Protein AF-A5K1L1-F1 (afdb_monomer)

Organism: Plasmodium vivax (strain Salvador I) (NCBI:txid126793)

InterPro domains:
  IPR008780 Plasmodium vivax Vir [PF05795] (10-376)

Nearest PDB structures (foldseek):
  7fik-assembly1_E  TM=1.362E-01  e=2.679E+00  Xenopus laevis

Secondary structure (DSSP, 8-state):
----GGGTTSHHHHHHHHTTPPP------S--TT------HHHHHHHTT-TT-THHHHHHHHHHHHHHHHHHHTTT-TTHHHHHHHHHHHHHHHHHHHTTT-TTSTTHHHHHHHHHHHHHHHHHHHSTT-TTPPPP-TT---HHHHHHHHHHHHHHHHHHHHHHHHHH-HHHHHHHHHHHHHHHHHHHHHHHHHHT-SS--TTTTT-SSGGGG-GGGGGGGS-HHHHHHHHTT-HHHHHHHHHHHHHTTSPPP-EEEEE-TTSSEEEEE-EETTEEHHHHHTT------HHHHHHHHHHHHHHHHHHHHHHHHHHHHHHHHHHHHHHHHHHHHHHHSTTHHHHHHHHHHHHHHHHHTTSS-------------------------S-SS-------------------PPP--------------------SSS------

Sequence (440 aa):
MEKDPKYKDLPSQIYYDKLNEDIIE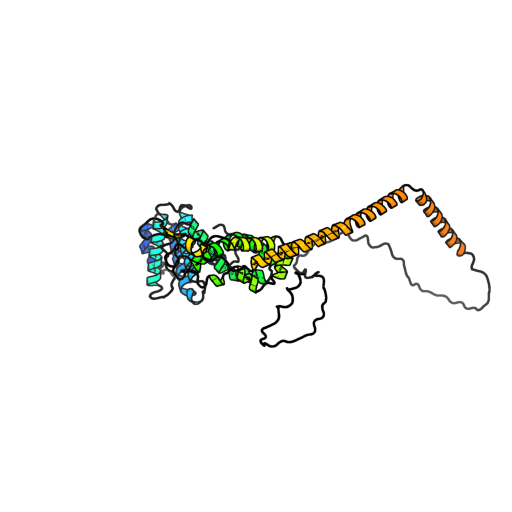EEDDEHEENEESQENVYWEAIEGSYEQTPWVRDVFFKLERNLTEINESRGEDSLSKKHCYDLNYWLYEQVYENLNNNENDENFFKIIDGLQNAWTNINNDKFPNADNICHPDKTLVDMKYLKDVKHLFDFIEDFSTIKTAAIKDTNNACQKYIDYLKLKVPLYYEWNDVCTMEEENICTKYIDDYPKYNPKNVLENLSVVSLALASIFNDCYQNIINLFTEAEKIEPRTVLKHRDITGPSESNVVKIGGRALAEAISDTSQSGNMLIGINALATSLFSVVKRFNSYVFSLVAPVGLSLLGLLLFLYVLYKFTPIGKSISRTHKRVKNKFVRNKRDDFDDDEDDDDDDSDNSSDLKSSSSMESLLNNYNNVKKGDDKWFLDRDMVYNLSFENEEAHFVNGEFVGEFSAWLKGSNVR

Solvent-accessible surface area (backbone atoms only — not comparable to full-atom values): 27762 Å² total; per-residue (Å²): 130,91,81,57,78,92,49,55,84,35,58,47,45,47,56,56,51,58,62,68,53,78,81,80,72,77,78,76,75,93,75,68,101,80,71,72,75,78,74,55,68,63,54,67,76,50,42,87,82,36,77,92,41,68,67,57,56,59,53,48,55,41,47,53,53,49,51,51,53,52,56,72,49,36,90,79,40,94,51,40,47,42,52,35,48,49,54,49,51,46,54,52,50,55,52,27,54,76,50,75,67,35,77,83,43,88,54,44,63,55,52,51,52,52,52,39,49,39,48,52,52,50,44,58,69,78,46,62,91,54,80,92,57,78,68,75,68,72,43,63,63,61,68,70,62,52,48,55,53,47,44,36,52,38,44,55,62,27,40,63,60,53,41,52,40,36,70,76,39,48,67,61,32,39,73,68,39,47,71,62,43,67,64,29,51,40,45,48,42,21,39,43,68,58,35,68,44,92,62,82,42,90,46,39,68,31,42,79,69,52,78,78,60,40,78,68,66,52,53,81,78,46,62,61,68,57,50,24,58,46,28,69,80,31,69,61,52,41,51,51,54,48,50,54,58,54,22,72,68,45,73,59,63,41,68,46,77,32,26,49,97,88,56,68,81,44,76,45,72,40,62,56,98,88,38,51,37,72,66,58,56,71,76,65,84,77,78,90,55,69,63,59,52,38,52,53,48,24,53,52,49,43,52,50,51,50,48,50,53,52,49,49,48,66,57,47,48,59,53,51,51,50,52,53,51,49,52,52,51,50,51,49,47,57,74,73,40,78,54,65,68,47,54,59,51,50,54,55,53,52,56,56,49,61,64,55,72,74,73,79,85,78,90,87,83,88,83,90,83,91,83,92,78,91,79,89,81,91,81,88,87,80,90,88,91,85,85,88,86,83,86,89,84,86,84,89,88,81,90,84,85,88,84,89,84,80,86,88,76,86,84,79,88,74,92,74,82,89,73,92,80,79,92,76,91,80,87,88,87,88,80,83,87,84,82,88,87,84,88,133

Structure (mmCIF, N/CA/C/O backbone):
data_AF-A5K1L1-F1
#
_entry.id   AF-A5K1L1-F1
#
loop_
_atom_site.group_PDB
_atom_site.id
_atom_site.type_symbol
_atom_site.label_atom_id
_atom_site.label_alt_id
_atom_site.label_comp_id
_atom_site.label_asym_id
_atom_site.label_entity_id
_atom_site.label_seq_id
_atom_site.pdbx_PDB_ins_code
_atom_site.Cartn_x
_atom_site.Cartn_y
_atom_site.Cartn_z
_atom_site.occupancy
_atom_site.B_iso_or_equiv
_atom_site.auth_seq_id
_atom_site.auth_comp_id
_atom_site.auth_asym_id
_atom_site.auth_atom_id
_atom_site.pdbx_PDB_model_num
ATOM 1 N N . MET A 1 1 ? 6.187 -2.250 10.089 1.00 52.19 1 MET A N 1
ATOM 2 C CA . MET A 1 1 ? 6.996 -2.530 8.854 1.00 52.19 1 MET A CA 1
ATOM 3 C C . MET A 1 1 ? 8.429 -1.991 9.010 1.00 52.19 1 MET A C 1
ATOM 5 O O . MET A 1 1 ? 8.564 -0.887 9.513 1.00 52.19 1 MET A O 1
ATOM 9 N N . GLU A 1 2 ? 9.499 -2.713 8.628 1.00 55.81 2 GLU A N 1
ATOM 10 C CA . GLU A 1 2 ? 10.872 -2.162 8.731 1.00 55.81 2 GLU A CA 1
ATOM 11 C C . GLU A 1 2 ? 11.031 -1.000 7.737 1.00 55.81 2 GLU A C 1
ATOM 13 O O . GLU A 1 2 ? 10.919 -1.193 6.524 1.00 55.81 2 GLU A O 1
ATOM 18 N N . LYS A 1 3 ? 11.203 0.219 8.261 1.00 70.69 3 LYS A N 1
ATOM 19 C CA . LYS A 1 3 ? 11.327 1.438 7.458 1.00 70.69 3 LYS A CA 1
ATOM 20 C C . LYS A 1 3 ? 12.701 1.456 6.801 1.00 70.69 3 LYS A C 1
ATOM 22 O O . LYS A 1 3 ? 13.711 1.615 7.483 1.00 70.69 3 LYS A O 1
ATOM 27 N N . ASP A 1 4 ? 12.744 1.316 5.479 1.00 79.88 4 ASP A N 1
ATOM 28 C CA . ASP A 1 4 ? 13.980 1.525 4.731 1.00 79.88 4 ASP A CA 1
ATOM 29 C C . ASP A 1 4 ? 14.200 3.042 4.557 1.00 79.88 4 ASP A C 1
ATOM 31 O O . ASP A 1 4 ? 13.435 3.700 3.839 1.00 79.88 4 ASP A O 1
ATOM 35 N N . PRO A 1 5 ? 15.244 3.630 5.177 1.00 85.44 5 PRO A N 1
ATOM 36 C CA . PRO A 1 5 ? 15.510 5.065 5.095 1.00 85.44 5 PRO A CA 1
ATOM 37 C C . PRO A 1 5 ? 15.751 5.554 3.660 1.00 85.44 5 PRO A C 1
ATOM 39 O O . PRO A 1 5 ? 15.681 6.760 3.412 1.00 85.44 5 PRO A O 1
ATOM 42 N N . LYS A 1 6 ? 16.011 4.647 2.707 1.00 88.94 6 LYS A N 1
ATOM 43 C CA . LYS A 1 6 ? 16.131 4.934 1.272 1.00 88.94 6 LYS A CA 1
ATOM 44 C C . LYS A 1 6 ? 14.838 5.467 0.647 1.00 88.94 6 LYS A C 1
ATOM 46 O O . LYS A 1 6 ? 14.914 6.164 -0.365 1.00 88.94 6 LYS A O 1
ATOM 51 N N . TYR A 1 7 ? 13.682 5.139 1.228 1.00 93.00 7 TYR A N 1
ATOM 52 C CA . TYR A 1 7 ? 12.357 5.457 0.683 1.00 93.00 7 TYR A CA 1
ATOM 53 C C . TYR A 1 7 ? 11.561 6.441 1.540 1.00 93.00 7 TYR A C 1
ATOM 55 O O . TYR A 1 7 ? 10.393 6.676 1.259 1.00 93.00 7 TYR A O 1
ATOM 63 N N . LYS A 1 8 ? 12.179 7.046 2.560 1.00 92.31 8 LYS A N 1
ATOM 64 C CA . LYS A 1 8 ? 11.511 7.992 3.472 1.00 92.31 8 LYS A CA 1
ATOM 65 C C . LYS A 1 8 ? 10.923 9.231 2.786 1.00 92.31 8 LYS A C 1
ATOM 67 O O . LYS A 1 8 ? 10.129 9.938 3.384 1.00 92.31 8 LYS A O 1
ATOM 72 N N . ASP A 1 9 ? 11.377 9.539 1.571 1.00 93.69 9 ASP A N 1
ATOM 73 C CA . ASP A 1 9 ? 10.888 10.662 0.771 1.00 93.69 9 ASP A CA 1
ATOM 74 C C . ASP A 1 9 ? 9.698 10.292 -0.126 1.00 93.69 9 ASP A C 1
ATOM 76 O O . ASP A 1 9 ? 9.178 11.153 -0.835 1.00 93.69 9 ASP A O 1
ATOM 80 N N . LEU A 1 10 ? 9.281 9.023 -0.129 1.00 96.81 10 LEU A N 1
ATOM 81 C CA . LEU A 1 10 ? 8.109 8.586 -0.873 1.00 96.81 10 LEU A CA 1
ATOM 82 C C . LEU A 1 10 ? 6.816 9.021 -0.162 1.00 96.81 10 LEU A C 1
ATOM 84 O O . LEU A 1 10 ? 6.742 8.894 1.065 1.00 96.81 10 LEU A O 1
ATOM 88 N N . PRO A 1 11 ? 5.798 9.503 -0.905 1.00 97.12 11 PRO A N 1
ATOM 89 C CA . PRO A 1 11 ? 4.561 10.008 -0.313 1.00 97.12 11 PRO A CA 1
ATOM 90 C C . PRO A 1 11 ? 3.890 9.021 0.644 1.00 97.12 11 PRO A C 1
ATOM 92 O O . PRO A 1 11 ? 3.498 9.427 1.734 1.00 97.12 11 PRO A O 1
ATOM 95 N N . SER A 1 12 ? 3.864 7.724 0.315 1.00 96.88 12 SER A N 1
ATOM 96 C CA . SER A 1 12 ? 3.236 6.723 1.182 1.00 96.88 12 SER A CA 1
ATOM 97 C C . SER A 1 12 ? 3.950 6.558 2.526 1.00 96.88 12 SER A C 1
ATOM 99 O O . SER A 1 12 ? 3.311 6.235 3.526 1.00 96.88 12 SER A O 1
ATOM 101 N N . GLN A 1 13 ? 5.275 6.753 2.569 1.00 95.56 13 GLN A N 1
ATOM 102 C CA . GLN A 1 13 ? 6.044 6.697 3.816 1.00 95.56 13 GLN A CA 1
ATOM 103 C C . GLN A 1 13 ? 5.808 7.953 4.646 1.00 95.56 13 GLN A C 1
ATOM 105 O O . GLN A 1 13 ? 5.544 7.845 5.837 1.00 95.56 13 GLN A O 1
ATOM 110 N N . ILE A 1 14 ? 5.840 9.126 4.006 1.00 96.06 14 ILE A N 1
ATOM 111 C CA . ILE A 1 14 ? 5.581 10.413 4.662 1.00 96.06 14 ILE A CA 1
ATOM 112 C C . ILE A 1 14 ? 4.187 10.410 5.296 1.00 96.06 14 ILE A C 1
ATOM 114 O O . ILE A 1 14 ? 4.040 10.756 6.465 1.00 96.06 14 ILE A O 1
ATOM 118 N N . TYR A 1 15 ? 3.176 9.980 4.539 1.00 95.88 15 TYR A N 1
ATOM 119 C CA . TYR A 1 15 ? 1.804 9.905 5.024 1.00 95.88 15 TYR A CA 1
ATOM 120 C C . TYR A 1 15 ? 1.675 8.954 6.221 1.00 95.88 15 TYR A C 1
ATOM 122 O O . TYR A 1 15 ? 1.127 9.316 7.259 1.00 95.88 15 TYR A O 1
ATOM 130 N N . TYR A 1 16 ? 2.226 7.743 6.106 1.00 95.88 16 TYR A N 1
ATOM 131 C CA . TYR A 1 16 ? 2.128 6.743 7.167 1.00 95.88 16 TYR A CA 1
ATOM 132 C C . TYR A 1 16 ? 2.922 7.124 8.429 1.00 95.88 16 TYR A C 1
ATOM 134 O O . TYR A 1 16 ? 2.516 6.798 9.546 1.00 95.88 16 TYR A O 1
ATOM 142 N N . ASP A 1 17 ? 4.041 7.834 8.275 1.00 95.06 17 ASP A N 1
ATOM 143 C CA . ASP A 1 17 ? 4.810 8.381 9.394 1.00 95.06 17 ASP A CA 1
ATOM 144 C C . ASP A 1 17 ? 3.993 9.418 10.170 1.00 95.06 17 ASP A C 1
ATOM 146 O O . ASP A 1 17 ? 3.969 9.357 11.400 1.00 95.06 17 ASP A O 1
ATOM 150 N N . LYS A 1 18 ? 3.247 10.277 9.464 1.00 95.19 18 LYS A N 1
ATOM 151 C CA . LYS A 1 18 ? 2.368 11.284 10.068 1.00 95.19 18 LYS A CA 1
ATOM 152 C C . LYS A 1 18 ? 1.321 10.670 11.004 1.00 95.19 18 LYS A C 1
ATOM 154 O O . LYS A 1 18 ? 1.067 11.196 12.084 1.00 95.19 18 LYS A O 1
ATOM 159 N N . LEU A 1 19 ? 0.773 9.501 10.655 1.00 96.44 19 LEU A N 1
ATOM 160 C CA . LEU A 1 19 ? -0.188 8.790 11.513 1.00 96.44 19 LEU A CA 1
ATOM 161 C C . LEU A 1 19 ? 0.380 8.449 12.902 1.00 96.44 19 LEU A C 1
ATOM 163 O O . LEU A 1 19 ? -0.382 8.316 13.858 1.00 96.44 19 LEU A O 1
ATOM 167 N N . ASN A 1 20 ? 1.704 8.313 13.012 1.00 94.69 20 ASN A N 1
ATOM 168 C CA . ASN A 1 20 ? 2.408 7.933 14.235 1.00 94.69 20 ASN A CA 1
ATOM 169 C C . ASN A 1 20 ? 2.997 9.119 15.006 1.00 94.69 20 ASN A C 1
ATOM 171 O O . ASN A 1 20 ? 3.589 8.888 16.058 1.00 94.69 20 ASN A O 1
ATOM 175 N N . GLU A 1 21 ? 2.878 10.350 14.499 1.00 93.75 21 GLU A N 1
ATOM 176 C CA . GLU A 1 21 ? 3.369 11.534 15.206 1.00 93.75 21 GLU A CA 1
ATOM 177 C C . GLU A 1 21 ? 2.747 11.609 16.603 1.00 93.75 21 GLU A C 1
ATOM 179 O O . GLU A 1 21 ? 1.592 11.212 16.802 1.00 93.75 21 GLU A O 1
ATOM 184 N N . ASP A 1 22 ? 3.513 12.092 17.577 1.00 88.88 22 ASP A N 1
ATOM 185 C CA . ASP A 1 22 ? 2.994 12.308 18.921 1.00 88.88 22 ASP A CA 1
ATOM 186 C C . ASP A 1 22 ? 1.958 13.433 18.903 1.00 88.88 22 ASP A C 1
ATOM 188 O O . ASP A 1 22 ? 1.958 14.313 18.037 1.00 88.88 22 ASP A O 1
ATOM 192 N N . ILE A 1 23 ? 1.024 13.373 19.841 1.00 82.62 23 ILE A N 1
ATOM 193 C CA . ILE A 1 23 ? 0.042 14.435 20.014 1.00 82.62 23 ILE A CA 1
ATOM 194 C C . ILE A 1 23 ? 0.772 15.565 20.720 1.00 82.62 23 ILE A C 1
ATOM 196 O O . ILE A 1 23 ? 1.301 15.371 21.812 1.00 82.62 23 ILE A O 1
ATOM 200 N N . ILE A 1 24 ? 0.853 16.721 20.066 1.00 75.50 24 ILE A N 1
ATOM 201 C CA . ILE A 1 24 ? 1.361 17.925 20.708 1.00 75.50 24 ILE A CA 1
ATOM 202 C C . ILE A 1 24 ? 0.275 18.340 21.694 1.00 75.50 24 ILE A C 1
ATOM 204 O O . ILE A 1 24 ? -0.759 18.867 21.293 1.00 75.50 24 ILE A O 1
ATOM 208 N N . GLU A 1 25 ? 0.481 18.030 22.970 1.00 59.16 25 GLU A N 1
ATOM 209 C CA . GLU A 1 25 ? -0.197 18.751 24.038 1.00 59.16 25 GLU A CA 1
ATOM 210 C C . GLU A 1 25 ? 0.323 20.185 23.919 1.00 59.16 25 GLU A C 1
ATOM 212 O O . GLU A 1 25 ? 1.528 20.419 24.051 1.00 59.16 25 GLU A O 1
ATOM 217 N N . GLU A 1 26 ? -0.538 21.125 23.525 1.00 51.62 26 GLU A N 1
ATOM 218 C CA . GLU A 1 26 ? -0.198 22.535 23.666 1.00 51.62 26 GLU A CA 1
ATOM 219 C C . GLU A 1 26 ? 0.102 22.723 25.157 1.00 51.62 26 GLU A C 1
ATOM 221 O O . GLU A 1 26 ? -0.763 22.505 26.001 1.00 51.62 26 GLU A O 1
ATOM 226 N N . GLU A 1 27 ? 1.370 22.975 25.499 1.00 43.88 27 GLU A N 1
ATOM 227 C CA . GLU A 1 27 ? 1.726 23.395 26.848 1.00 43.88 27 GLU A CA 1
ATOM 228 C C . GLU A 1 27 ? 0.996 24.719 27.054 1.00 43.88 27 GLU A C 1
ATOM 230 O O . GLU A 1 27 ? 1.428 25.752 26.542 1.00 43.88 27 GLU A O 1
ATOM 235 N N . ASP A 1 28 ? -0.150 24.662 27.732 1.00 43.09 28 ASP A N 1
ATOM 236 C CA . ASP A 1 28 ? -0.868 25.840 28.184 1.00 43.09 28 ASP A CA 1
ATOM 237 C C . ASP A 1 28 ? 0.133 26.727 28.928 1.00 43.09 28 ASP A C 1
ATOM 239 O O . ASP A 1 28 ? 0.642 26.376 29.998 1.00 43.09 28 ASP A O 1
ATOM 243 N N . ASP A 1 29 ? 0.457 27.868 28.322 1.00 43.03 29 ASP A N 1
ATOM 244 C CA . ASP A 1 29 ? 1.269 28.927 28.904 1.00 43.03 29 ASP A CA 1
ATOM 245 C C . ASP A 1 29 ? 0.628 29.367 30.234 1.00 43.03 29 ASP A C 1
ATOM 247 O O . ASP A 1 29 ? -0.230 30.238 30.213 1.00 43.03 29 ASP A O 1
ATOM 251 N N . GLU A 1 30 ? 1.017 28.748 31.360 1.00 46.28 30 GLU A N 1
ATOM 252 C CA . GLU A 1 30 ? 0.948 29.112 32.801 1.00 46.28 30 GLU A CA 1
ATOM 253 C C . GLU A 1 30 ? -0.104 30.135 33.321 1.00 46.28 30 GLU A C 1
ATOM 255 O O . GLU A 1 30 ? 0.029 30.663 34.429 1.00 46.28 30 GLU A O 1
ATOM 260 N N . HIS A 1 31 ? -1.188 30.420 32.609 1.00 47.06 31 HIS A N 1
ATOM 261 C CA . HIS A 1 31 ? -2.139 31.479 32.925 1.00 47.06 31 HIS A CA 1
ATOM 262 C C . HIS A 1 31 ? -3.549 31.153 32.428 1.00 47.06 31 HIS A C 1
ATOM 264 O O . HIS A 1 31 ? -4.146 31.944 31.714 1.00 47.06 31 HIS A O 1
ATOM 270 N N . GLU A 1 32 ? -4.125 30.054 32.912 1.00 40.31 32 GLU A N 1
ATOM 271 C CA . GLU A 1 32 ? -5.517 30.050 33.380 1.00 40.31 32 GLU A CA 1
ATOM 272 C C . GLU A 1 32 ? -5.776 28.811 34.253 1.00 40.31 32 GLU A C 1
ATOM 274 O O . GLU A 1 32 ? -6.087 27.717 33.797 1.00 40.31 32 GLU A O 1
ATOM 279 N N . GLU A 1 33 ? -5.652 28.989 35.573 1.00 45.62 33 GLU A N 1
ATOM 280 C CA . GLU A 1 33 ? -6.308 28.105 36.537 1.00 45.62 33 GLU A CA 1
ATOM 281 C C . GLU A 1 33 ? -7.824 28.214 36.293 1.00 45.62 33 GLU A C 1
ATOM 283 O O . GLU A 1 33 ? -8.435 29.160 36.790 1.00 45.62 33 GLU A O 1
ATOM 288 N N . ASN A 1 34 ? -8.385 27.322 35.460 1.00 40.28 34 ASN A N 1
ATOM 289 C CA . ASN A 1 34 ? -9.784 26.846 35.384 1.00 40.28 34 ASN A CA 1
ATOM 290 C C . ASN A 1 34 ? -10.201 26.357 33.971 1.00 40.28 34 ASN A C 1
ATOM 292 O O . ASN A 1 34 ? -11.376 26.475 33.625 1.00 40.28 34 ASN A O 1
ATOM 296 N N . GLU A 1 35 ? -9.318 25.765 33.164 1.00 43.03 35 GLU A N 1
ATOM 297 C CA . GLU A 1 35 ? -9.775 24.829 32.124 1.00 43.03 35 GLU A CA 1
ATOM 298 C C . GLU A 1 35 ? -9.659 23.401 32.661 1.00 43.03 35 GLU A C 1
ATOM 300 O O . GLU A 1 35 ? -8.597 22.792 32.745 1.00 43.03 35 GLU A O 1
ATOM 305 N N . GLU A 1 36 ? -10.795 22.898 33.142 1.00 42.88 36 GLU A N 1
ATOM 306 C CA . GLU A 1 36 ? -11.045 21.475 33.334 1.00 42.88 36 GLU A CA 1
ATOM 307 C C . GLU A 1 36 ? -10.633 20.778 32.033 1.00 42.88 36 GLU A C 1
ATOM 309 O O . GLU A 1 36 ? -11.261 21.034 31.007 1.00 42.88 36 GLU A O 1
ATOM 314 N N . SER A 1 37 ? -9.541 19.994 32.053 1.00 50.47 37 SER A N 1
ATOM 315 C CA . SER A 1 37 ? -9.033 19.270 30.882 1.00 50.47 37 SER A CA 1
ATOM 316 C C . SER A 1 37 ? -10.224 18.648 30.175 1.00 50.47 37 SER A C 1
ATOM 318 O O . SER A 1 37 ? -10.868 17.786 30.774 1.00 50.47 37 SER A O 1
ATOM 320 N N . GLN A 1 38 ? -10.580 19.154 28.993 1.00 57.44 38 GLN A N 1
ATOM 321 C CA . GLN A 1 38 ? -11.860 18.830 28.382 1.00 57.44 38 GLN A CA 1
ATOM 322 C C . GLN A 1 38 ? -11.926 17.316 28.184 1.00 57.44 38 GLN A C 1
ATOM 324 O O . GLN A 1 38 ? -11.227 16.749 27.342 1.00 57.44 38 GLN A O 1
ATOM 329 N N . GLU A 1 39 ? -12.695 16.662 29.050 1.00 69.44 39 GLU A N 1
ATOM 330 C CA . GLU A 1 39 ? -12.702 15.215 29.165 1.00 69.44 39 GLU A CA 1
ATOM 331 C C . GLU A 1 39 ? -13.241 14.648 27.845 1.00 69.44 39 GLU A C 1
ATOM 333 O O . GLU A 1 39 ? -14.215 15.146 27.260 1.00 69.44 39 GLU A O 1
ATOM 338 N N . ASN A 1 40 ? -12.496 13.709 27.260 1.00 87.75 40 ASN A N 1
ATOM 339 C CA . ASN A 1 40 ? -12.819 13.210 25.935 1.00 87.75 40 ASN A CA 1
ATOM 340 C C . ASN A 1 40 ? -13.966 12.209 26.057 1.00 87.75 40 ASN A C 1
ATOM 342 O O . ASN A 1 40 ? -13.748 11.028 26.325 1.00 87.75 40 ASN A O 1
ATOM 346 N N . VAL A 1 41 ? -15.181 12.691 25.800 1.00 91.62 41 VAL A N 1
ATOM 347 C CA . VAL A 1 41 ? -16.433 11.929 25.937 1.00 91.62 41 VAL A CA 1
ATOM 348 C C . VAL A 1 41 ? -16.399 10.583 25.193 1.00 91.62 41 VAL A C 1
ATOM 350 O O . VAL A 1 41 ? -17.024 9.608 25.616 1.00 91.62 41 VAL A O 1
ATOM 353 N N . TYR A 1 42 ? -15.662 10.487 24.082 1.00 93.31 42 TYR A N 1
ATOM 354 C CA . TYR A 1 42 ? -15.526 9.239 23.327 1.00 93.31 42 TYR A CA 1
ATOM 355 C C . TYR A 1 42 ? -14.603 8.231 24.019 1.00 93.31 42 TYR A C 1
ATOM 357 O O . TYR A 1 42 ? -14.890 7.032 23.982 1.00 93.31 42 TYR A O 1
ATOM 365 N N . TRP A 1 43 ? -13.518 8.702 24.641 1.00 93.81 43 TRP A N 1
ATOM 366 C CA . TRP A 1 43 ? -12.626 7.876 25.454 1.00 93.81 43 TRP A CA 1
ATOM 367 C C . TRP A 1 43 ? -13.330 7.388 26.721 1.00 93.81 43 TRP A C 1
ATOM 369 O O . TRP A 1 43 ? -13.328 6.185 26.979 1.00 93.81 43 TRP A O 1
ATOM 379 N N . GLU A 1 44 ? -14.002 8.277 27.456 1.00 92.00 44 GLU A N 1
ATOM 380 C CA . GLU A 1 44 ? -14.774 7.935 28.664 1.00 92.00 44 GLU A CA 1
ATOM 381 C C . GLU A 1 44 ? -15.774 6.799 28.409 1.00 92.00 44 GLU A C 1
ATOM 383 O O . GLU A 1 44 ? -15.955 5.894 29.224 1.00 92.00 44 GLU A O 1
ATOM 388 N N . ALA A 1 45 ? -16.403 6.796 27.230 1.00 91.88 45 ALA A N 1
ATOM 389 C CA . ALA A 1 45 ? -17.371 5.771 26.860 1.00 91.88 45 ALA A CA 1
ATOM 390 C C . ALA A 1 45 ? -16.764 4.356 26.751 1.00 91.88 45 ALA A C 1
ATOM 392 O O . ALA A 1 45 ? -17.508 3.371 26.796 1.00 91.88 45 ALA A O 1
ATOM 393 N N . ILE A 1 46 ? -15.441 4.234 26.588 1.00 92.88 46 ILE A N 1
ATOM 394 C CA . ILE A 1 46 ? -14.744 2.952 26.408 1.00 92.88 46 ILE A CA 1
ATOM 395 C C . ILE A 1 46 ? -13.664 2.664 27.461 1.00 92.88 46 ILE A C 1
ATOM 397 O O . ILE A 1 46 ? -13.250 1.508 27.582 1.00 92.88 46 ILE A O 1
ATOM 401 N N . GLU A 1 47 ? -13.221 3.656 28.236 1.00 91.69 47 GLU A N 1
ATOM 402 C CA . GLU A 1 47 ? -12.030 3.563 29.091 1.00 91.69 47 GLU A CA 1
ATOM 403 C C . GLU A 1 47 ? -12.098 2.439 30.131 1.00 91.69 47 GLU A C 1
ATOM 405 O O . GLU A 1 47 ? -11.105 1.746 30.358 1.00 91.69 47 GLU A O 1
ATOM 410 N N . GLY A 1 48 ? -13.288 2.171 30.684 1.00 90.44 48 GLY A N 1
ATOM 411 C CA . GLY A 1 48 ? -13.492 1.118 31.683 1.00 90.44 48 GLY A CA 1
ATOM 412 C C . GLY A 1 48 ? -13.178 -0.290 31.160 1.00 90.44 48 GLY A C 1
ATOM 413 O O . GLY A 1 48 ? -12.910 -1.202 31.938 1.00 90.44 48 GLY A O 1
ATOM 414 N N . SER A 1 49 ? -13.165 -0.485 29.835 1.00 90.44 49 SER A N 1
ATOM 415 C CA . SER A 1 49 ? -12.759 -1.756 29.214 1.00 90.44 49 SER A CA 1
ATOM 416 C C . SER A 1 49 ? -11.238 -1.912 29.102 1.00 90.44 49 SER A C 1
ATOM 418 O O . SER A 1 49 ? -10.759 -3.017 28.848 1.00 90.44 49 SER A O 1
ATOM 420 N N . TYR A 1 50 ? -10.482 -0.827 29.290 1.00 91.38 50 TYR A N 1
ATOM 421 C CA . TYR A 1 50 ? -9.061 -0.727 28.952 1.00 91.38 50 TYR A CA 1
ATOM 422 C C . TYR A 1 50 ? -8.180 -0.210 30.094 1.00 91.38 50 TYR A C 1
ATOM 424 O O . TYR A 1 50 ? -7.007 0.089 29.870 1.00 91.38 50 TYR A O 1
ATOM 432 N N . GLU A 1 51 ? -8.687 -0.181 31.331 1.00 83.94 51 GLU A N 1
ATOM 433 C CA . GLU A 1 51 ? -7.932 0.226 32.531 1.00 83.94 51 GLU A CA 1
ATOM 434 C C . GLU A 1 51 ? -6.595 -0.526 32.685 1.00 83.94 51 GLU A C 1
ATOM 436 O O . GLU A 1 51 ? -5.608 0.015 33.183 1.00 83.94 51 GLU A O 1
ATOM 441 N N . GLN A 1 52 ? -6.546 -1.786 32.239 1.00 84.50 52 GLN A N 1
ATOM 442 C CA . GLN A 1 52 ? -5.359 -2.646 32.320 1.00 84.50 52 GLN A CA 1
ATOM 443 C C . GLN A 1 52 ? -4.467 -2.587 31.070 1.00 84.50 52 GLN A C 1
ATOM 445 O O . GLN A 1 52 ? -3.428 -3.246 31.024 1.00 84.50 52 GLN A O 1
ATOM 450 N N . THR A 1 53 ? -4.838 -1.797 30.061 1.00 89.00 53 THR A N 1
ATOM 451 C CA . THR A 1 53 ? -4.118 -1.661 28.787 1.00 89.00 53 THR A CA 1
ATOM 452 C C . THR A 1 53 ? -3.871 -0.183 28.460 1.00 89.00 53 THR A C 1
ATOM 454 O O . THR A 1 53 ? -4.475 0.344 27.525 1.00 89.00 53 THR A O 1
ATOM 457 N N . PRO A 1 54 ? -2.971 0.511 29.190 1.00 88.31 54 PRO A N 1
ATOM 458 C CA . PRO A 1 54 ? -2.807 1.967 29.080 1.00 88.31 54 PRO A CA 1
ATOM 459 C C . PRO A 1 54 ? -2.425 2.461 27.680 1.00 88.31 54 PRO A C 1
ATOM 461 O O . PRO A 1 54 ? -2.787 3.567 27.297 1.00 88.31 54 PRO A O 1
ATOM 464 N N . TRP A 1 55 ? -1.729 1.637 26.892 1.00 94.56 55 TRP A N 1
ATOM 465 C CA . TRP A 1 55 ? -1.352 1.963 25.514 1.00 94.56 55 TRP A CA 1
ATOM 466 C C . TRP A 1 55 ? -2.567 2.148 24.589 1.00 94.56 55 TRP A C 1
ATOM 468 O O . TRP A 1 55 ? -2.474 2.876 23.606 1.00 94.56 55 TRP A O 1
ATOM 478 N N . VAL A 1 56 ? -3.726 1.553 24.912 1.00 96.56 56 VAL A N 1
ATOM 479 C CA . VAL A 1 56 ? -4.968 1.730 24.136 1.00 96.56 56 VAL A CA 1
ATOM 480 C C . VAL A 1 56 ? -5.415 3.191 24.157 1.00 96.56 56 VAL A C 1
ATOM 482 O O . VAL A 1 56 ? -5.943 3.675 23.160 1.00 96.56 56 VAL A O 1
ATOM 485 N N . ARG A 1 57 ? -5.138 3.910 25.253 1.00 94.38 57 ARG A N 1
ATOM 486 C CA . ARG A 1 57 ? -5.401 5.348 25.365 1.00 94.38 57 ARG A CA 1
ATOM 487 C C . ARG A 1 57 ? -4.601 6.141 24.329 1.00 94.38 57 ARG A C 1
ATOM 489 O O . ARG A 1 57 ? -5.178 6.951 23.617 1.00 94.38 57 ARG A O 1
ATOM 496 N N . ASP A 1 58 ? -3.296 5.889 24.215 1.00 93.88 58 ASP A N 1
ATOM 497 C CA . ASP A 1 58 ? -2.434 6.566 23.228 1.00 93.88 58 ASP A CA 1
ATOM 498 C C . ASP A 1 58 ? -2.913 6.307 21.791 1.00 93.88 58 ASP A C 1
ATOM 500 O O . ASP A 1 58 ? -3.091 7.238 21.004 1.00 93.88 58 ASP A O 1
ATOM 504 N N . VAL A 1 59 ? -3.224 5.044 21.476 1.00 97.19 59 VAL A N 1
ATOM 505 C CA . VAL A 1 59 ? -3.764 4.659 20.163 1.00 97.19 59 VAL A CA 1
ATOM 506 C C . VAL A 1 59 ? -5.098 5.354 19.885 1.00 97.19 59 VAL A C 1
ATOM 508 O O . VAL A 1 59 ? -5.310 5.827 18.770 1.00 97.19 59 VAL A O 1
ATOM 511 N N . PHE A 1 60 ? -5.984 5.448 20.880 1.00 96.94 60 PHE A N 1
ATOM 512 C CA . PHE A 1 60 ? -7.272 6.125 20.747 1.00 96.94 60 PHE A CA 1
ATOM 513 C C . PHE A 1 60 ? -7.110 7.607 20.378 1.00 96.94 60 PHE A C 1
ATOM 515 O O . PHE A 1 60 ? -7.707 8.061 19.403 1.00 96.94 60 PHE A O 1
ATOM 522 N N . PHE A 1 61 ? -6.281 8.356 21.106 1.00 95.44 61 PHE A N 1
ATOM 523 C CA . PHE A 1 61 ? -6.136 9.788 20.840 1.00 95.44 61 PHE A CA 1
ATOM 524 C C . PHE A 1 61 ? -5.434 10.058 19.499 1.00 95.44 61 PHE A C 1
ATOM 526 O O . PHE A 1 61 ? -5.821 10.973 18.769 1.00 95.44 61 PHE A O 1
ATOM 533 N N . LYS A 1 62 ? -4.462 9.220 19.107 1.00 97.00 62 LYS A N 1
ATOM 534 C CA . LYS A 1 62 ? -3.853 9.291 17.767 1.00 97.00 62 LYS A CA 1
ATOM 535 C C . LYS A 1 62 ? -4.877 8.978 16.674 1.00 97.00 62 LYS A C 1
ATOM 537 O O . LYS A 1 62 ? -4.917 9.675 15.661 1.00 97.00 62 LYS A O 1
ATOM 542 N N . LEU A 1 63 ? -5.736 7.976 16.888 1.00 97.69 63 LEU A N 1
ATOM 543 C CA . LEU A 1 63 ? -6.832 7.635 15.978 1.00 97.69 63 LEU A CA 1
ATOM 544 C C . LEU A 1 63 ? -7.787 8.817 15.792 1.00 97.69 63 LEU A C 1
ATOM 546 O O . LEU A 1 63 ? -8.110 9.152 14.656 1.00 97.69 63 LEU A O 1
ATOM 550 N N . GLU A 1 64 ? -8.218 9.459 16.877 1.00 95.69 64 GLU A N 1
ATOM 551 C CA . GLU A 1 64 ? -9.124 10.607 16.815 1.00 95.69 64 GLU A CA 1
ATOM 552 C C . GLU A 1 64 ? -8.518 11.793 16.053 1.00 95.69 64 GLU A C 1
ATOM 554 O O . GLU A 1 64 ? -9.187 12.371 15.186 1.00 95.69 64 GLU A O 1
ATOM 559 N N . ARG A 1 65 ? -7.254 12.140 16.337 1.00 95.25 65 ARG A N 1
ATOM 560 C CA . ARG A 1 65 ? -6.531 13.189 15.604 1.00 95.25 65 ARG A CA 1
ATOM 561 C C . ARG A 1 65 ? -6.479 12.860 14.113 1.00 95.25 65 ARG A C 1
ATOM 563 O O . ARG A 1 65 ? -6.942 13.649 13.293 1.00 95.25 65 ARG A O 1
ATOM 570 N N . ASN A 1 66 ? -5.962 11.680 13.767 1.00 96.62 66 ASN A N 1
ATOM 571 C CA . ASN A 1 66 ? -5.786 11.258 12.376 1.00 96.62 66 ASN A CA 1
ATOM 572 C C . ASN A 1 66 ? -7.123 11.219 11.621 1.00 96.62 66 ASN A C 1
ATOM 574 O O . ASN A 1 66 ? -7.203 11.633 10.467 1.00 96.62 66 ASN A O 1
ATOM 578 N N . LEU A 1 67 ? -8.187 10.751 12.277 1.00 95.31 67 LEU A N 1
ATOM 579 C CA . LEU A 1 67 ? -9.532 10.732 11.716 1.00 95.31 67 LEU A CA 1
ATOM 580 C C . LEU A 1 67 ? -10.041 12.139 11.393 1.00 95.31 67 LEU A C 1
ATOM 582 O O . LEU A 1 67 ? -10.601 12.358 10.318 1.00 95.31 67 LEU A O 1
ATOM 586 N N . THR A 1 68 ? -9.853 13.071 12.328 1.00 92.94 68 THR A N 1
ATOM 587 C CA . THR A 1 68 ? -10.274 14.466 12.164 1.00 92.94 68 THR A CA 1
ATOM 588 C C . THR A 1 68 ? -9.561 15.083 10.961 1.00 92.94 68 THR A C 1
ATOM 590 O O . THR A 1 68 ? -10.221 15.554 10.037 1.00 92.94 68 THR A O 1
ATOM 593 N N . GLU A 1 69 ? -8.234 14.950 10.892 1.00 92.88 69 GLU A N 1
ATOM 594 C CA . GLU A 1 69 ? -7.432 15.482 9.786 1.00 92.88 69 GLU A CA 1
ATOM 595 C C . GLU A 1 69 ? -7.823 14.906 8.417 1.00 92.88 69 GLU A C 1
ATOM 597 O O . GLU A 1 69 ? -7.961 15.652 7.443 1.00 92.88 69 GLU A O 1
ATOM 602 N N . ILE A 1 70 ? -8.017 13.584 8.318 1.00 93.25 70 ILE A N 1
ATOM 603 C CA . ILE A 1 70 ? -8.412 12.929 7.059 1.00 93.25 70 ILE A CA 1
ATOM 604 C C . ILE A 1 70 ? -9.778 13.433 6.599 1.00 93.25 70 ILE A C 1
ATOM 606 O O . ILE A 1 70 ? -9.957 13.769 5.428 1.00 93.25 70 ILE A O 1
ATOM 610 N N . ASN A 1 71 ? -10.756 13.490 7.504 1.00 93.12 71 ASN A N 1
ATOM 611 C CA . ASN A 1 71 ? -12.113 13.887 7.143 1.00 93.12 71 ASN A CA 1
ATOM 612 C C . ASN A 1 71 ? -12.207 15.374 6.766 1.00 93.12 71 ASN A C 1
ATOM 614 O O . ASN A 1 71 ? -13.000 15.722 5.890 1.00 93.12 71 ASN A O 1
ATOM 618 N N . GLU A 1 72 ? -11.396 16.239 7.375 1.00 90.62 72 GLU A N 1
ATOM 619 C CA . GLU A 1 72 ? -11.350 17.669 7.050 1.00 90.62 72 GLU A CA 1
ATOM 620 C C . GLU A 1 72 ? -10.642 17.952 5.715 1.00 90.62 72 GLU A C 1
ATOM 622 O O . GLU A 1 72 ? -11.112 18.779 4.933 1.00 90.62 72 GLU A O 1
ATOM 627 N N . SER A 1 73 ? -9.557 17.234 5.407 1.00 86.75 73 SER A N 1
ATOM 628 C CA . SER A 1 73 ? -8.737 17.464 4.201 1.00 86.75 73 SER A CA 1
ATOM 629 C C . SER A 1 73 ? -9.174 16.678 2.952 1.00 86.75 73 SER A C 1
ATOM 631 O O . SER A 1 73 ? -8.690 16.928 1.847 1.00 86.75 73 SER A O 1
ATOM 633 N N . ARG A 1 74 ? -10.147 15.768 3.079 1.00 80.50 74 ARG A N 1
ATOM 634 C CA . ARG A 1 74 ? -10.574 14.827 2.022 1.00 80.50 74 ARG A CA 1
ATOM 635 C C . ARG A 1 74 ? -10.925 15.433 0.659 1.00 80.50 74 ARG A C 1
ATOM 637 O O . ARG A 1 74 ? -10.785 14.762 -0.356 1.00 80.50 74 ARG A O 1
ATOM 644 N N . GLY A 1 75 ? -11.452 16.659 0.621 1.00 80.56 75 GLY A N 1
ATOM 645 C CA . GLY A 1 75 ? -11.922 17.283 -0.624 1.00 80.56 75 GLY A CA 1
ATOM 646 C C . GLY A 1 75 ? -10.781 17.659 -1.570 1.00 80.56 75 GLY A C 1
ATOM 647 O O . GLY A 1 75 ? -10.991 17.789 -2.775 1.00 80.56 75 GLY A O 1
ATOM 648 N N . GLU A 1 76 ? -9.581 17.821 -1.019 1.00 84.12 76 GLU A N 1
ATOM 649 C CA . GLU A 1 76 ? -8.366 18.196 -1.740 1.00 84.12 76 GLU A CA 1
ATOM 650 C C . GLU A 1 76 ? -7.514 16.970 -2.091 1.00 84.12 76 GLU A C 1
ATOM 652 O O . GLU A 1 76 ? -6.700 17.013 -3.016 1.00 84.12 76 GLU A O 1
ATOM 657 N N . ASP A 1 77 ? -7.732 15.861 -1.384 1.00 84.06 77 ASP A N 1
ATOM 658 C CA . ASP A 1 77 ? -6.936 14.655 -1.506 1.00 84.06 77 ASP A CA 1
ATOM 659 C C . ASP A 1 77 ? -7.580 13.600 -2.420 1.00 84.06 77 ASP A C 1
ATOM 661 O O . ASP A 1 77 ? -8.522 12.878 -2.074 1.00 84.06 77 ASP A O 1
ATOM 665 N N . SER A 1 78 ? -6.990 13.463 -3.609 1.00 88.38 78 SER A N 1
ATOM 666 C CA . SER A 1 78 ? -7.367 12.448 -4.597 1.00 88.38 78 SER A CA 1
ATOM 667 C C . SER A 1 78 ? -7.138 10.999 -4.144 1.00 88.38 78 SER A C 1
ATOM 669 O O . SER A 1 78 ? -7.644 10.088 -4.794 1.00 88.38 78 SER A O 1
ATOM 671 N N . LEU A 1 79 ? -6.372 10.777 -3.071 1.00 93.81 79 LEU A N 1
ATOM 672 C CA . LEU A 1 79 ? -6.091 9.466 -2.486 1.00 93.81 79 LEU A CA 1
ATOM 673 C C . LEU A 1 79 ? -6.780 9.268 -1.126 1.00 93.81 79 LEU A C 1
ATOM 675 O O . LEU A 1 79 ? -6.474 8.302 -0.430 1.00 93.81 79 LEU A O 1
ATOM 679 N N . SER A 1 80 ? -7.781 10.086 -0.792 1.00 93.19 80 SER A N 1
ATOM 680 C CA . SER A 1 80 ? -8.457 10.065 0.517 1.00 93.19 80 SER A CA 1
ATOM 681 C C . SER A 1 80 ? -9.036 8.700 0.891 1.00 93.19 80 SER A C 1
ATOM 683 O O . SER A 1 80 ? -8.959 8.273 2.044 1.00 93.19 80 SER A O 1
ATOM 685 N N . LYS A 1 81 ? -9.553 7.947 -0.086 1.00 94.75 81 LYS A N 1
ATOM 686 C CA . LYS A 1 81 ? -9.982 6.557 0.127 1.00 94.75 81 LYS A CA 1
ATOM 687 C C . LYS A 1 81 ? -8.804 5.641 0.487 1.00 94.75 81 LYS A C 1
ATOM 689 O O . LYS A 1 81 ? -8.897 4.878 1.444 1.00 94.75 81 LYS A O 1
ATOM 694 N N . LYS A 1 82 ? -7.672 5.740 -0.212 1.00 96.12 82 LYS A N 1
ATOM 695 C CA . LYS A 1 82 ? -6.449 4.982 0.106 1.00 96.12 82 LYS A CA 1
ATOM 696 C C . LYS A 1 82 ? -5.930 5.334 1.497 1.00 96.12 82 LYS A C 1
ATOM 698 O O . LYS A 1 82 ? -5.606 4.443 2.273 1.00 96.12 82 LYS A O 1
ATOM 703 N N . HIS A 1 83 ? -5.892 6.617 1.832 1.00 96.69 83 HIS A N 1
ATOM 704 C CA . HIS A 1 83 ? -5.509 7.113 3.155 1.00 96.69 83 HIS A CA 1
ATOM 705 C C . HIS A 1 83 ? -6.448 6.613 4.256 1.00 96.69 83 HIS A C 1
ATOM 707 O O . HIS A 1 83 ? -6.006 6.251 5.345 1.00 96.69 83 HIS A O 1
ATOM 713 N N . CYS A 1 84 ? -7.734 6.447 3.945 1.00 96.69 84 CYS A N 1
ATOM 714 C CA . CYS A 1 84 ? -8.667 5.779 4.841 1.00 96.69 84 CYS A CA 1
ATOM 715 C C . CYS A 1 84 ? -8.329 4.294 5.079 1.00 96.69 84 CYS A C 1
ATOM 717 O O . CYS A 1 84 ? -8.485 3.788 6.196 1.00 96.69 84 CYS A O 1
ATOM 719 N N . TYR A 1 85 ? -7.841 3.584 4.055 1.00 97.44 85 TYR A N 1
ATOM 720 C CA . TYR A 1 85 ? -7.288 2.242 4.246 1.00 97.44 85 TYR A CA 1
ATOM 721 C C . TYR A 1 85 ? -6.037 2.272 5.126 1.00 97.44 85 TYR A C 1
ATOM 723 O O . TYR A 1 85 ? -5.925 1.440 6.020 1.00 97.44 85 TYR A O 1
ATOM 731 N N . ASP A 1 86 ? -5.118 3.222 4.922 1.00 97.94 86 ASP A N 1
ATOM 732 C CA . ASP A 1 86 ? -3.921 3.335 5.763 1.00 97.94 86 ASP A CA 1
ATOM 733 C C . ASP A 1 86 ? -4.263 3.557 7.233 1.00 97.94 86 ASP A C 1
ATOM 735 O O . ASP A 1 86 ? -3.637 2.925 8.076 1.00 97.94 86 ASP A O 1
ATOM 739 N N . LEU A 1 87 ? -5.263 4.389 7.549 1.00 98.25 87 LEU A N 1
ATOM 740 C CA . LEU A 1 87 ? -5.707 4.588 8.931 1.00 98.25 87 LEU A CA 1
ATOM 741 C C . LEU A 1 87 ? -6.282 3.297 9.534 1.00 98.25 87 LEU A C 1
ATOM 743 O O . LEU A 1 87 ? -5.978 2.946 10.674 1.00 98.25 87 LEU A O 1
ATOM 747 N N . ASN A 1 88 ? -7.082 2.559 8.758 1.00 98.00 88 ASN A N 1
ATOM 748 C CA . ASN A 1 88 ? -7.600 1.261 9.182 1.00 98.00 88 ASN A CA 1
ATOM 749 C C . ASN A 1 88 ? -6.477 0.233 9.393 1.00 98.00 88 ASN A C 1
ATOM 751 O O . ASN A 1 88 ? -6.440 -0.425 10.429 1.00 98.00 88 ASN A O 1
ATOM 755 N N . TYR A 1 89 ? -5.542 0.115 8.448 1.00 97.94 89 TYR A N 1
ATOM 756 C CA . TYR A 1 89 ? -4.368 -0.748 8.576 1.00 97.94 89 TYR A CA 1
ATOM 757 C C . TYR A 1 89 ? -3.522 -0.352 9.791 1.00 97.94 89 TYR A C 1
ATOM 759 O O . TYR A 1 89 ? -3.103 -1.219 10.555 1.00 97.94 89 TYR A O 1
ATOM 767 N N . TRP A 1 90 ? -3.294 0.948 9.985 1.00 98.31 90 TRP A N 1
ATOM 768 C CA . TRP A 1 90 ? -2.509 1.487 11.088 1.00 98.31 90 TRP A CA 1
ATOM 769 C C . TRP A 1 90 ? -3.093 1.072 12.433 1.00 98.31 90 TRP A C 1
ATOM 771 O O . TRP A 1 90 ? -2.355 0.570 13.273 1.00 98.31 90 TRP A O 1
ATOM 781 N N . LEU A 1 91 ? -4.414 1.167 12.610 1.00 98.38 91 LEU A N 1
ATOM 782 C CA . LEU A 1 91 ? -5.080 0.715 13.831 1.00 98.38 91 LEU A CA 1
ATOM 783 C C . LEU A 1 91 ? -4.804 -0.772 14.122 1.00 98.38 91 LEU A C 1
ATOM 785 O O . LEU A 1 91 ? -4.485 -1.136 15.254 1.00 98.38 91 LEU A O 1
ATOM 789 N N . TYR A 1 92 ? -4.888 -1.626 13.097 1.00 97.62 92 TYR A N 1
ATOM 790 C CA . TYR A 1 92 ? -4.572 -3.052 13.223 1.00 97.62 92 TYR A CA 1
ATOM 791 C C . TYR A 1 92 ? -3.091 -3.272 13.566 1.00 97.62 92 TYR A C 1
ATOM 793 O O . TYR A 1 92 ? -2.785 -4.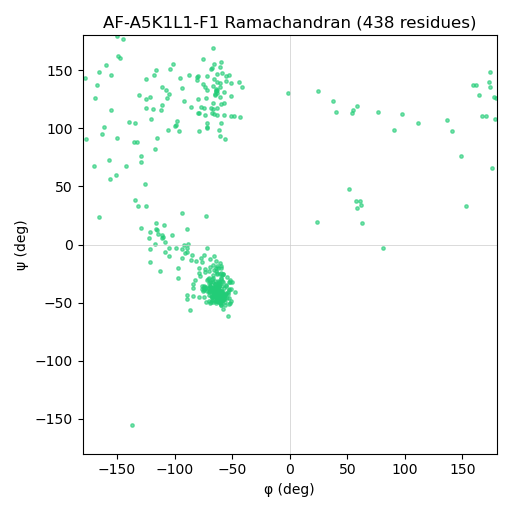080 14.442 1.00 97.62 92 TYR A O 1
ATOM 801 N N . GLU A 1 93 ? -2.173 -2.540 12.925 1.00 97.50 93 GLU A N 1
ATOM 802 C CA . GLU A 1 93 ? -0.732 -2.624 13.197 1.00 97.50 93 GLU A CA 1
ATOM 803 C C . GLU A 1 93 ? -0.403 -2.179 14.630 1.00 97.50 93 GLU A C 1
ATOM 805 O O . GLU A 1 93 ? 0.316 -2.894 15.323 1.00 97.50 93 GLU A O 1
ATOM 810 N N . GLN A 1 94 ? -0.988 -1.080 15.123 1.00 97.56 94 GLN A N 1
ATOM 811 C CA . GLN A 1 94 ? -0.775 -0.610 16.498 1.00 97.56 94 GLN A CA 1
ATOM 812 C C . GLN A 1 94 ? -1.201 -1.654 17.531 1.00 97.56 94 GLN A C 1
ATOM 814 O O . GLN A 1 94 ? -0.461 -1.940 18.476 1.00 97.56 94 GLN A O 1
ATOM 819 N N . VAL A 1 95 ? -2.380 -2.255 17.356 1.00 97.25 95 VAL A N 1
ATOM 820 C CA . VAL A 1 95 ? -2.863 -3.303 18.265 1.00 97.25 95 VAL A CA 1
ATOM 821 C C . VAL A 1 95 ? -1.998 -4.560 18.148 1.00 97.25 95 VAL A C 1
ATOM 823 O O . VAL A 1 95 ? -1.648 -5.165 19.161 1.00 97.25 95 VAL A O 1
ATOM 826 N N . TYR A 1 96 ? -1.596 -4.936 16.934 1.00 96.88 96 TYR A N 1
ATOM 827 C CA . TYR A 1 96 ? -0.728 -6.087 16.692 1.00 96.88 96 TYR A CA 1
ATOM 828 C C . TYR A 1 96 ? 0.627 -5.943 17.395 1.00 96.88 96 TYR A C 1
ATOM 830 O O . TYR A 1 96 ? 1.053 -6.856 18.105 1.00 96.88 96 TYR A O 1
ATOM 838 N N . GLU A 1 97 ? 1.290 -4.797 17.238 1.00 96.31 97 GLU A N 1
ATOM 839 C CA . GLU A 1 97 ? 2.606 -4.529 17.821 1.00 96.31 97 GLU A CA 1
ATOM 840 C C . GLU A 1 97 ? 2.545 -4.486 19.357 1.00 96.31 97 GLU A C 1
ATOM 842 O O . GLU A 1 97 ? 3.364 -5.129 20.021 1.00 96.31 97 GLU A O 1
ATOM 847 N N . ASN A 1 98 ? 1.528 -3.831 19.932 1.00 96.56 98 ASN A N 1
ATOM 848 C CA . ASN A 1 98 ? 1.344 -3.757 21.388 1.00 96.56 98 ASN A CA 1
ATOM 849 C C . ASN A 1 98 ? 0.949 -5.098 22.032 1.00 96.56 98 ASN A C 1
ATOM 851 O O . ASN A 1 98 ? 1.169 -5.300 23.227 1.00 96.56 98 ASN A O 1
ATOM 855 N N . LEU A 1 99 ? 0.434 -6.051 21.250 1.00 95.56 99 LEU A N 1
ATOM 856 C CA . LEU A 1 99 ? 0.202 -7.436 21.676 1.00 95.56 99 LEU A CA 1
ATOM 857 C C . LEU A 1 99 ? 1.381 -8.361 21.337 1.00 95.56 99 LEU A C 1
ATOM 859 O O . LEU A 1 99 ? 1.216 -9.569 21.173 1.00 95.56 99 LEU A O 1
ATOM 863 N N . ASN A 1 100 ? 2.595 -7.809 21.260 1.00 95.00 100 ASN A N 1
ATOM 864 C CA . ASN A 1 100 ? 3.830 -8.538 20.962 1.00 95.00 100 ASN A CA 1
ATOM 865 C C . ASN A 1 100 ? 3.782 -9.288 19.623 1.00 95.00 100 ASN A C 1
ATOM 867 O O . ASN A 1 100 ? 4.334 -10.385 19.504 1.00 95.00 100 ASN A O 1
ATOM 871 N N . ASN A 1 101 ? 3.150 -8.693 18.610 1.00 94.44 101 ASN A N 1
ATOM 872 C CA . ASN A 1 101 ? 2.995 -9.274 17.278 1.00 94.44 101 ASN A CA 1
ATOM 873 C C . ASN A 1 101 ? 2.203 -10.595 17.293 1.00 94.44 101 ASN A C 1
ATOM 875 O O . ASN A 1 101 ? 2.529 -11.534 16.563 1.00 94.44 101 ASN A O 1
ATOM 879 N N . ASN A 1 102 ? 1.178 -10.689 18.148 1.00 92.50 102 ASN A N 1
ATOM 880 C CA . ASN A 1 102 ? 0.321 -11.866 18.264 1.00 92.50 102 ASN A CA 1
ATOM 881 C C . ASN A 1 102 ? -1.126 -11.562 17.849 1.00 92.50 102 ASN A C 1
ATOM 883 O O . ASN A 1 102 ? -1.968 -11.219 18.674 1.00 92.50 102 ASN A O 1
ATOM 887 N N . GLU A 1 103 ? -1.443 -11.774 16.572 1.00 90.31 103 GLU A N 1
ATOM 888 C CA . GLU A 1 103 ? -2.815 -11.636 16.050 1.00 90.31 103 GLU A CA 1
ATOM 889 C C . GLU A 1 103 ? -3.785 -12.725 16.554 1.00 90.31 103 GLU A C 1
ATOM 891 O O . GLU A 1 103 ? -4.995 -12.586 16.406 1.00 90.31 103 GLU A O 1
ATOM 896 N N . ASN A 1 104 ? -3.278 -13.802 17.173 1.00 91.44 104 ASN A N 1
ATOM 897 C CA . ASN A 1 104 ? -4.107 -14.850 17.785 1.00 91.44 104 ASN A CA 1
ATOM 898 C C . ASN A 1 104 ? -4.463 -14.552 19.250 1.00 91.44 104 ASN A C 1
ATOM 900 O O . ASN A 1 104 ? -5.100 -15.382 19.902 1.00 91.44 104 ASN A O 1
ATOM 904 N N . ASP A 1 105 ? -4.009 -13.421 19.795 1.00 93.06 105 ASP A N 1
ATOM 905 C CA . ASP A 1 105 ? -4.412 -12.984 21.127 1.00 93.06 105 ASP A CA 1
ATOM 906 C C . ASP A 1 105 ? -5.932 -12.777 21.171 1.00 93.06 105 ASP A C 1
ATOM 908 O O . ASP A 1 105 ? -6.524 -12.183 20.267 1.00 93.06 105 ASP A O 1
ATOM 912 N N . GLU A 1 106 ? -6.584 -13.252 22.232 1.00 91.62 106 GLU A N 1
ATOM 913 C CA . GLU A 1 106 ? -8.039 -13.144 22.356 1.00 91.62 106 GLU A CA 1
ATOM 914 C C . GLU A 1 106 ? -8.537 -11.694 22.424 1.00 91.62 106 GLU A C 1
ATOM 916 O O . GLU A 1 106 ? -9.726 -11.442 22.212 1.00 91.62 106 GLU A O 1
ATOM 921 N N . ASN A 1 107 ? -7.650 -10.749 22.744 1.00 92.81 107 ASN A N 1
ATOM 922 C CA . ASN A 1 107 ? -7.954 -9.330 22.833 1.00 92.81 107 ASN A CA 1
ATOM 923 C C . ASN A 1 107 ? -7.676 -8.579 21.531 1.00 92.81 107 ASN A C 1
ATOM 925 O O . ASN A 1 107 ? -8.147 -7.453 21.406 1.00 92.81 107 ASN A O 1
ATOM 929 N N . PHE A 1 108 ? -6.989 -9.184 20.553 1.00 93.88 108 PHE A N 1
ATOM 930 C CA . PHE A 1 108 ? -6.602 -8.521 19.303 1.00 93.88 108 PHE A CA 1
ATOM 931 C C . PHE A 1 108 ? -7.808 -7.880 18.601 1.00 93.88 108 PHE A C 1
ATOM 933 O O . PHE A 1 108 ? -7.906 -6.657 18.509 1.00 93.88 108 PHE A O 1
ATOM 940 N N . PHE A 1 109 ? -8.794 -8.689 18.206 1.00 92.31 109 PHE A N 1
ATOM 941 C CA . PHE A 1 109 ? -10.007 -8.164 17.575 1.00 92.31 109 PHE A CA 1
ATOM 942 C C . PHE A 1 109 ? -10.923 -7.420 18.551 1.00 92.31 109 PHE A C 1
ATOM 944 O O . PHE A 1 109 ? -11.580 -6.474 18.136 1.00 92.31 109 PHE A O 1
ATOM 951 N N . LYS A 1 110 ? -10.949 -7.782 19.844 1.00 92.50 110 LYS A N 1
ATOM 952 C CA . LYS A 1 110 ? -11.793 -7.092 20.841 1.00 92.50 110 LYS A CA 1
ATOM 953 C C . LYS A 1 110 ? -11.395 -5.620 20.989 1.00 92.50 110 LYS A C 1
ATOM 955 O O . LYS A 1 110 ? -12.267 -4.755 20.996 1.00 92.50 110 LYS A O 1
ATOM 960 N N . ILE A 1 111 ? -10.091 -5.346 21.074 1.00 95.69 111 ILE A N 1
ATOM 961 C CA . ILE A 1 111 ? -9.551 -3.986 21.184 1.00 95.69 111 ILE A CA 1
ATOM 962 C C . ILE A 1 111 ? -9.818 -3.211 19.891 1.00 95.69 111 ILE A C 1
ATOM 964 O O . ILE A 1 111 ? -10.339 -2.097 19.946 1.00 95.69 111 ILE A O 1
ATOM 968 N N . ILE A 1 112 ? -9.528 -3.813 18.729 1.00 95.75 112 ILE A N 1
ATOM 969 C CA . ILE A 1 112 ? -9.800 -3.201 17.418 1.00 95.75 112 ILE A CA 1
ATOM 970 C C . ILE A 1 112 ? -11.282 -2.837 17.289 1.00 95.75 112 ILE A C 1
ATOM 972 O O . ILE A 1 112 ? -11.603 -1.697 16.965 1.00 95.75 112 ILE A O 1
ATOM 976 N N . ASP A 1 113 ? -12.191 -3.767 17.591 1.00 94.38 113 ASP A N 1
ATOM 977 C CA . ASP A 1 113 ? -13.633 -3.549 17.474 1.00 94.38 113 ASP A CA 1
ATOM 978 C C . ASP A 1 113 ? -14.124 -2.446 18.422 1.00 94.38 113 ASP A C 1
ATOM 980 O O . ASP A 1 113 ? -14.973 -1.636 18.039 1.00 94.38 113 ASP A O 1
ATOM 984 N N . GLY A 1 114 ? -13.581 -2.370 19.642 1.00 95.12 114 GLY A N 1
ATOM 985 C CA . GLY A 1 114 ? -13.901 -1.297 20.580 1.00 95.12 114 GLY A CA 1
ATOM 986 C C . GLY A 1 114 ? -13.421 0.077 20.104 1.00 95.12 114 GLY A C 1
ATOM 987 O O . GLY A 1 114 ? -14.195 1.033 20.140 1.00 95.12 114 GLY A O 1
ATOM 988 N N . LEU A 1 115 ? -12.197 0.170 19.576 1.00 97.56 115 LEU A N 1
ATOM 989 C CA . LEU A 1 115 ? -11.666 1.405 18.986 1.00 97.56 115 LEU A CA 1
ATOM 990 C C . LEU A 1 115 ? -12.445 1.814 17.723 1.00 97.56 115 LEU A C 1
ATOM 992 O O . LEU A 1 115 ? -12.762 2.986 17.540 1.00 97.56 115 LEU A O 1
ATOM 996 N N . GLN A 1 116 ? -12.848 0.854 16.887 1.00 96.88 116 GLN A N 1
ATOM 997 C CA . GLN A 1 116 ? -13.695 1.100 15.714 1.00 96.88 116 GLN A CA 1
ATOM 998 C C . GLN A 1 116 ? -15.122 1.549 16.084 1.00 96.88 116 GLN A C 1
ATOM 1000 O O . GLN A 1 116 ? -15.752 2.303 15.336 1.00 96.88 116 GLN A O 1
ATOM 1005 N N . ASN A 1 117 ? -15.654 1.123 17.232 1.00 95.12 117 ASN A N 1
ATOM 1006 C CA . ASN A 1 117 ? -16.923 1.647 17.743 1.00 95.12 117 ASN A CA 1
ATOM 1007 C C . ASN A 1 117 ? -16.780 3.109 18.181 1.00 95.12 117 ASN A C 1
ATOM 1009 O O . ASN A 1 117 ? -17.620 3.930 17.815 1.00 95.12 117 ASN A O 1
ATOM 1013 N N . ALA A 1 118 ? -15.702 3.452 18.892 1.00 96.31 118 ALA A N 1
ATOM 1014 C CA . ALA A 1 118 ? -15.432 4.836 19.274 1.00 96.31 118 ALA A CA 1
ATOM 1015 C C . ALA A 1 118 ? -15.220 5.733 18.042 1.00 96.31 118 ALA A C 1
ATOM 1017 O O . ALA A 1 118 ? -15.830 6.793 17.947 1.00 96.31 118 ALA A O 1
ATOM 1018 N N . TRP A 1 119 ? -14.481 5.252 17.037 1.00 97.50 119 TRP A N 1
ATOM 1019 C CA . TRP A 1 119 ? -14.385 5.887 15.719 1.00 97.50 119 TRP A CA 1
ATOM 1020 C C . TRP A 1 119 ? -15.773 6.155 15.117 1.00 97.50 119 TRP A C 1
ATOM 1022 O O . TRP A 1 119 ? -16.076 7.281 14.724 1.00 97.50 119 TRP A O 1
ATOM 1032 N N . THR A 1 120 ? -16.659 5.156 15.087 1.00 95.81 120 THR A N 1
ATOM 1033 C CA . THR A 1 120 ? -18.027 5.335 14.565 1.00 95.81 120 THR A CA 1
ATOM 1034 C C . THR A 1 120 ? -18.769 6.470 15.283 1.00 95.81 120 THR A C 1
ATOM 1036 O O . THR A 1 120 ? -19.422 7.278 14.624 1.00 95.81 120 THR A O 1
ATOM 1039 N N . ASN A 1 121 ? -18.631 6.568 16.607 1.00 95.25 121 ASN A N 1
ATOM 1040 C CA . ASN A 1 121 ? -19.240 7.641 17.395 1.00 95.25 121 ASN A CA 1
ATOM 1041 C C . ASN A 1 121 ? -18.641 9.013 17.054 1.00 95.25 121 ASN A C 1
ATOM 1043 O O . ASN A 1 121 ? -19.396 9.949 16.806 1.00 95.25 121 ASN A O 1
ATOM 1047 N N . ILE A 1 122 ? -17.311 9.114 16.939 1.00 95.50 122 ILE A N 1
ATOM 1048 C CA . ILE A 1 122 ? -16.629 10.353 16.531 1.00 95.50 122 ILE A CA 1
ATOM 1049 C C . ILE A 1 122 ? -17.152 10.834 15.173 1.00 95.50 122 ILE A C 1
ATOM 1051 O O . ILE A 1 122 ? -17.485 12.006 15.015 1.00 95.50 122 ILE A O 1
ATOM 1055 N N . ASN A 1 123 ? -17.271 9.932 14.196 1.00 95.19 123 ASN A N 1
ATOM 1056 C CA . ASN A 1 123 ? -17.802 10.267 12.876 1.00 95.19 123 ASN A CA 1
ATOM 1057 C C . ASN A 1 123 ? -19.239 10.798 12.936 1.00 95.19 123 ASN A C 1
ATOM 1059 O O . ASN A 1 123 ? -19.542 11.802 12.294 1.00 95.19 123 ASN A O 1
ATOM 1063 N N . ASN A 1 124 ? -20.114 10.134 13.696 1.00 93.62 124 ASN A N 1
ATOM 1064 C CA . ASN A 1 124 ? -21.518 10.530 13.816 1.00 93.62 124 ASN A CA 1
ATOM 1065 C C . ASN A 1 124 ? -21.681 11.920 14.441 1.00 93.62 124 ASN A C 1
ATOM 1067 O O . ASN A 1 124 ? -22.574 12.667 14.038 1.00 93.62 124 ASN A O 1
ATOM 1071 N N . ASP A 1 125 ? -20.812 12.260 15.389 1.00 94.12 125 ASP A N 1
ATOM 1072 C CA . ASP A 1 125 ? -20.915 13.492 16.161 1.00 94.12 125 ASP A CA 1
ATOM 1073 C C . ASP A 1 125 ? -20.187 14.668 15.496 1.00 94.12 125 ASP A C 1
ATOM 1075 O O . ASP A 1 125 ? -20.757 15.754 15.378 1.00 94.12 125 ASP A O 1
ATOM 1079 N N . LYS A 1 126 ? -18.944 14.465 15.033 1.00 93.56 126 LYS A N 1
ATOM 1080 C CA . LYS A 1 126 ? -18.117 15.525 14.423 1.00 93.56 126 LYS A CA 1
ATOM 1081 C C . LYS A 1 126 ? -18.433 15.762 12.950 1.00 93.56 126 LYS A C 1
ATOM 1083 O O . LYS A 1 126 ? -18.310 16.886 12.469 1.00 93.56 126 LYS A O 1
ATOM 1088 N N . PHE A 1 127 ? -18.864 14.727 12.230 1.00 92.31 127 PHE A N 1
ATOM 1089 C CA . PHE A 1 127 ? -19.103 14.787 10.786 1.00 92.31 127 PHE A CA 1
ATOM 1090 C C . PHE A 1 127 ? -20.525 14.330 10.407 1.00 92.31 127 PHE A C 1
ATOM 1092 O O . PHE A 1 127 ? -20.698 13.474 9.531 1.00 92.31 127 PHE A O 1
ATOM 1099 N N . PRO A 1 128 ? -21.579 14.898 11.030 1.00 90.44 128 PRO A N 1
ATOM 1100 C CA . PRO A 1 128 ? -22.946 14.461 10.793 1.00 90.44 128 PRO A CA 1
ATOM 1101 C C . PRO A 1 128 ? -23.362 14.734 9.343 1.00 90.44 128 PRO A C 1
ATOM 1103 O O . PRO A 1 128 ? -23.266 15.858 8.850 1.00 90.44 128 PRO A O 1
ATOM 1106 N N . ASN A 1 129 ? -23.906 13.713 8.676 1.00 85.38 129 ASN A N 1
ATOM 1107 C CA . ASN A 1 129 ? -24.369 13.768 7.279 1.00 85.38 129 ASN A CA 1
ATOM 1108 C C . ASN A 1 129 ? -23.263 14.054 6.243 1.00 85.38 129 ASN A C 1
ATOM 1110 O O . ASN A 1 129 ? -23.562 14.477 5.127 1.00 85.38 129 ASN A O 1
ATOM 1114 N N . ALA A 1 130 ? -21.992 13.855 6.595 1.00 84.81 130 ALA A N 1
ATOM 1115 C CA . ALA A 1 130 ? -20.897 13.994 5.650 1.00 84.81 130 ALA A CA 1
ATOM 1116 C C . ALA A 1 130 ? -20.777 12.731 4.776 1.00 84.81 130 ALA A C 1
ATOM 1118 O O . ALA A 1 130 ? -20.405 11.661 5.250 1.00 84.81 130 ALA A O 1
ATOM 1119 N N . ASP A 1 131 ? -21.044 12.862 3.477 1.00 81.50 131 ASP A N 1
ATOM 1120 C CA . ASP A 1 131 ? -20.845 11.771 2.511 1.00 81.50 131 ASP A CA 1
ATOM 1121 C C . ASP A 1 131 ? -19.358 11.523 2.267 1.00 81.50 131 ASP A C 1
ATOM 1123 O O . ASP A 1 131 ? -18.605 12.489 2.208 1.00 81.50 131 ASP A O 1
ATOM 1127 N N . ASN A 1 132 ? -18.929 10.277 2.045 1.00 81.50 132 ASN A N 1
ATOM 1128 C CA . ASN A 1 132 ? -17.528 9.902 1.770 1.00 81.50 132 ASN A CA 1
ATOM 1129 C C . ASN A 1 132 ? -16.542 10.224 2.913 1.00 81.50 132 ASN A C 1
ATOM 1131 O O . ASN A 1 132 ? -15.406 10.626 2.660 1.00 81.50 132 ASN A O 1
ATOM 1135 N N . ILE A 1 133 ? -16.966 10.131 4.178 1.00 91.81 133 ILE A N 1
ATOM 1136 C CA . ILE A 1 133 ? -16.021 10.157 5.310 1.00 91.81 133 ILE A CA 1
ATOM 1137 C C . ILE A 1 133 ? -15.289 8.823 5.432 1.00 91.81 133 ILE A C 1
ATOM 1139 O O . ILE A 1 133 ? -15.745 7.787 4.941 1.00 91.81 133 ILE A O 1
ATOM 1143 N N . CYS A 1 134 ? -14.150 8.846 6.115 1.00 95.12 134 CYS A N 1
ATOM 1144 C CA . CYS A 1 134 ? -13.411 7.637 6.403 1.00 95.12 134 CYS A CA 1
ATOM 1145 C C . CYS A 1 134 ? -14.103 6.830 7.509 1.00 95.12 134 CYS A C 1
ATOM 1147 O O . CYS A 1 134 ? -14.244 7.293 8.643 1.00 95.12 134 CYS A O 1
ATOM 1149 N N . HIS A 1 135 ? -14.538 5.615 7.174 1.00 94.12 135 HIS A N 1
ATOM 1150 C CA . HIS A 1 135 ? -15.223 4.709 8.092 1.00 94.12 135 HIS A CA 1
ATOM 1151 C C . HIS A 1 135 ? -14.301 3.583 8.582 1.00 94.12 135 HIS A C 1
ATOM 1153 O O . HIS A 1 135 ? -13.422 3.137 7.832 1.00 94.12 135 HIS A O 1
ATOM 1159 N N . PRO A 1 136 ? -14.536 3.066 9.803 1.00 95.56 136 PRO A N 1
ATOM 1160 C CA . PRO A 1 136 ? -13.865 1.861 10.261 1.00 95.56 136 PRO A CA 1
ATOM 1161 C C . PRO A 1 136 ? -14.250 0.668 9.382 1.00 95.56 136 PRO A C 1
ATOM 1163 O O . PRO A 1 136 ? -15.429 0.413 9.126 1.00 95.56 136 PRO A O 1
ATOM 1166 N N . ASP A 1 137 ? -13.253 -0.097 8.956 1.00 93.56 137 ASP A N 1
ATOM 1167 C CA . ASP A 1 137 ? -13.429 -1.319 8.189 1.00 93.56 137 ASP A CA 1
ATOM 1168 C C . ASP A 1 137 ? -13.305 -2.543 9.095 1.00 93.56 137 ASP A C 1
ATOM 1170 O O . ASP A 1 137 ? -12.221 -2.988 9.484 1.00 93.56 137 ASP A O 1
ATOM 1174 N N . LYS A 1 138 ? -14.467 -3.094 9.441 1.00 91.00 138 LYS A N 1
ATOM 1175 C CA . LYS A 1 138 ? -14.578 -4.310 10.249 1.00 91.00 138 LYS A CA 1
ATOM 1176 C C . LYS A 1 138 ? -14.286 -5.580 9.449 1.00 91.00 138 LYS A C 1
ATOM 1178 O O . LYS A 1 138 ? -14.129 -6.629 10.062 1.00 91.00 138 LYS A O 1
ATOM 1183 N N . THR A 1 139 ? -14.199 -5.500 8.121 1.00 89.38 139 THR A N 1
ATOM 1184 C CA . THR A 1 139 ? -13.994 -6.660 7.239 1.00 89.38 139 THR A CA 1
ATOM 1185 C C . THR A 1 139 ? -12.524 -7.041 7.070 1.00 89.38 139 THR A C 1
ATOM 1187 O O . THR A 1 139 ? -12.227 -8.104 6.518 1.00 89.38 139 THR A O 1
ATOM 1190 N N . LEU A 1 140 ? -11.604 -6.205 7.566 1.00 91.44 140 LEU A N 1
ATOM 1191 C CA . LEU A 1 140 ? -10.170 -6.475 7.554 1.00 91.44 140 LEU A CA 1
ATOM 1192 C C . LEU A 1 140 ? -9.807 -7.681 8.441 1.00 91.44 140 LEU A C 1
ATOM 1194 O O . LEU A 1 140 ? -10.539 -8.079 9.346 1.00 91.44 140 LEU A O 1
ATOM 1198 N N . VAL A 1 141 ? -8.683 -8.312 8.110 1.00 88.56 141 VAL A N 1
ATOM 1199 C CA . VAL A 1 141 ? -8.351 -9.701 8.470 1.00 88.56 141 VAL A CA 1
ATOM 1200 C C . VAL A 1 141 ? -6.885 -9.805 8.929 1.00 88.56 141 VAL A C 1
ATOM 1202 O O . VAL A 1 141 ? -6.349 -8.826 9.432 1.00 88.56 141 VAL A O 1
ATOM 1205 N N . ASP A 1 142 ? -6.244 -10.975 8.829 1.00 87.69 142 ASP A N 1
ATOM 1206 C CA . ASP A 1 142 ? -4.878 -11.229 9.301 1.00 87.69 142 ASP A CA 1
ATOM 1207 C C . ASP A 1 142 ? -3.845 -10.223 8.778 1.00 87.69 142 ASP A C 1
ATOM 1209 O O . ASP A 1 142 ? -3.891 -9.770 7.627 1.00 87.69 142 ASP A O 1
ATOM 1213 N N . MET A 1 143 ? -2.859 -9.927 9.622 1.00 93.06 143 MET A N 1
ATOM 1214 C CA . MET A 1 143 ? -1.861 -8.888 9.387 1.00 93.06 143 MET A CA 1
ATOM 1215 C C . MET A 1 143 ? -1.019 -9.154 8.148 1.00 93.06 143 MET A C 1
ATOM 1217 O O . MET A 1 143 ? -0.612 -8.219 7.457 1.00 93.06 143 MET A O 1
ATOM 1221 N N . LYS A 1 144 ? -0.762 -10.427 7.827 1.00 92.81 144 LYS A N 1
ATOM 1222 C CA . LYS A 1 144 ? 0.008 -10.787 6.634 1.00 92.81 144 LYS A CA 1
ATOM 1223 C C . LYS A 1 144 ? -0.725 -10.363 5.362 1.00 92.81 144 LYS A C 1
ATOM 1225 O O . LYS A 1 144 ? -0.119 -9.730 4.502 1.00 92.81 144 LYS A O 1
ATOM 1230 N N . TYR A 1 145 ? -2.010 -10.688 5.247 1.00 92.88 145 TYR A N 1
ATOM 1231 C CA . TYR A 1 145 ? -2.822 -10.291 4.099 1.00 92.88 145 TYR A CA 1
ATOM 1232 C C . TYR A 1 145 ? -2.950 -8.769 3.982 1.00 92.88 145 TYR A C 1
ATOM 1234 O O . TYR A 1 145 ? -2.757 -8.216 2.900 1.00 92.88 145 TYR A O 1
ATOM 1242 N N . LEU A 1 146 ? -3.211 -8.086 5.099 1.00 95.12 146 LEU A N 1
ATOM 1243 C CA . LEU A 1 146 ? -3.324 -6.627 5.119 1.00 95.12 146 LEU A CA 1
ATOM 1244 C C . LEU A 1 146 ? -2.020 -5.930 4.718 1.00 95.12 146 LEU A C 1
ATOM 1246 O O . LEU A 1 146 ? -2.047 -4.894 4.052 1.00 95.12 146 LEU A O 1
ATOM 1250 N N . LYS A 1 147 ? -0.873 -6.517 5.070 1.00 94.94 147 LYS A N 1
ATOM 1251 C CA . LYS A 1 147 ? 0.442 -6.011 4.677 1.00 94.94 147 LYS A CA 1
ATOM 1252 C C . LYS A 1 147 ? 0.687 -6.128 3.171 1.00 94.94 147 LYS A C 1
ATOM 1254 O O . LYS A 1 147 ? 1.237 -5.199 2.582 1.00 94.94 147 LYS A O 1
ATOM 1259 N N . ASP A 1 148 ? 0.252 -7.216 2.536 1.00 93.94 148 ASP A N 1
ATOM 1260 C CA . ASP A 1 148 ? 0.343 -7.366 1.075 1.00 93.94 148 ASP A CA 1
ATOM 1261 C C . ASP A 1 148 ? -0.502 -6.297 0.359 1.00 93.94 148 ASP A C 1
ATOM 1263 O O . ASP A 1 148 ? -0.024 -5.637 -0.567 1.00 93.94 148 ASP A O 1
ATOM 1267 N N . VAL A 1 149 ? -1.732 -6.063 0.832 1.00 96.00 149 VAL A N 1
ATOM 1268 C CA . VAL A 1 149 ? -2.614 -5.004 0.307 1.00 96.00 149 VAL A CA 1
ATOM 1269 C C . VAL A 1 149 ? -2.005 -3.620 0.542 1.00 96.00 149 VAL A C 1
ATOM 1271 O O . VAL A 1 149 ? -1.977 -2.797 -0.374 1.00 96.00 149 VAL A O 1
ATOM 1274 N N . LYS A 1 150 ? -1.420 -3.373 1.722 1.00 97.06 150 LYS A N 1
ATOM 1275 C CA . LYS A 1 150 ? -0.700 -2.124 2.000 1.00 97.06 150 LYS A CA 1
ATOM 1276 C C . LYS A 1 150 ? 0.455 -1.907 1.025 1.00 97.06 150 LYS A C 1
ATOM 1278 O O . LYS A 1 150 ? 0.612 -0.807 0.504 1.00 97.06 150 LYS A O 1
ATOM 1283 N N . HIS A 1 151 ? 1.251 -2.935 0.736 1.00 97.19 151 HIS A N 1
ATOM 1284 C CA . HIS A 1 151 ? 2.338 -2.816 -0.232 1.00 97.19 151 HIS A CA 1
ATOM 1285 C C . HIS A 1 151 ? 1.836 -2.421 -1.625 1.00 97.19 151 HIS A C 1
ATOM 1287 O O . HIS A 1 151 ? 2.469 -1.582 -2.269 1.00 97.19 151 HIS A O 1
ATOM 1293 N N . LEU A 1 152 ? 0.701 -2.967 -2.068 1.00 97.69 152 LEU A N 1
ATOM 1294 C CA . LEU A 1 152 ? 0.061 -2.561 -3.317 1.00 97.69 152 LEU A CA 1
ATOM 1295 C C . LEU A 1 152 ? -0.389 -1.092 -3.281 1.00 97.69 152 LEU A C 1
ATOM 1297 O O . LEU A 1 152 ? -0.106 -0.334 -4.207 1.00 97.69 152 LEU A O 1
ATOM 1301 N N . PHE A 1 153 ? -1.073 -0.675 -2.218 1.00 98.12 153 PHE A N 1
ATOM 1302 C CA . PHE A 1 153 ? -1.617 0.680 -2.118 1.00 98.12 153 PHE A CA 1
ATOM 1303 C C . PHE A 1 153 ? -0.521 1.735 -1.983 1.00 98.12 153 PHE A C 1
ATOM 1305 O O . PHE A 1 153 ? -0.601 2.797 -2.595 1.00 98.12 153 PHE A O 1
ATOM 1312 N N . ASP A 1 154 ? 0.548 1.427 -1.254 1.00 98.12 154 ASP A N 1
ATOM 1313 C CA . ASP A 1 154 ? 1.729 2.281 -1.198 1.00 98.12 154 ASP A CA 1
ATOM 1314 C C . ASP A 1 154 ? 2.369 2.442 -2.590 1.00 98.12 154 ASP A C 1
ATOM 1316 O O . ASP A 1 154 ? 2.836 3.523 -2.929 1.00 98.12 154 ASP A O 1
ATOM 1320 N N . PHE A 1 155 ? 2.379 1.395 -3.428 1.00 97.69 155 PHE A N 1
ATOM 1321 C CA . PHE A 1 155 ? 2.859 1.525 -4.811 1.00 97.69 155 PHE A CA 1
ATOM 1322 C C . PHE A 1 155 ? 2.007 2.482 -5.642 1.00 97.69 155 PHE A C 1
ATOM 1324 O O . PHE A 1 155 ? 2.563 3.278 -6.394 1.00 97.69 155 PHE A O 1
ATOM 1331 N N . ILE A 1 156 ? 0.682 2.417 -5.497 1.00 97.56 156 ILE A N 1
ATOM 1332 C CA . ILE A 1 156 ? -0.254 3.313 -6.187 1.00 97.56 156 ILE A CA 1
ATOM 1333 C C . ILE A 1 156 ? 0.029 4.774 -5.833 1.00 97.56 156 ILE A C 1
ATOM 1335 O O . ILE A 1 156 ? 0.166 5.611 -6.726 1.00 97.56 156 ILE A O 1
ATOM 1339 N N . GLU A 1 157 ? 0.175 5.073 -4.545 1.00 97.81 157 GLU A N 1
ATOM 1340 C CA . GLU A 1 157 ? 0.470 6.427 -4.078 1.00 97.81 157 GLU A CA 1
ATOM 1341 C C . GLU A 1 157 ? 1.854 6.917 -4.543 1.00 97.81 157 GLU A C 1
ATOM 1343 O O . GLU A 1 157 ? 1.996 8.032 -5.052 1.00 97.81 157 GLU A O 1
ATOM 1348 N N . ASP A 1 158 ? 2.872 6.060 -4.463 1.00 97.88 158 ASP A N 1
ATOM 1349 C CA . ASP A 1 158 ? 4.247 6.421 -4.822 1.00 97.88 158 ASP A CA 1
ATOM 1350 C C . ASP A 1 158 ? 4.489 6.479 -6.340 1.00 97.88 158 ASP A C 1
ATOM 1352 O O . ASP A 1 158 ? 5.503 7.025 -6.797 1.00 97.88 158 ASP A O 1
ATOM 1356 N N . PHE A 1 159 ? 3.576 5.920 -7.141 1.00 96.56 159 PHE A N 1
ATOM 1357 C CA . PHE A 1 159 ? 3.754 5.716 -8.577 1.00 96.56 159 PHE A CA 1
ATOM 1358 C C . PHE A 1 159 ? 4.123 7.003 -9.317 1.00 96.56 159 PHE A C 1
ATOM 1360 O O . PHE A 1 159 ? 5.054 7.006 -10.124 1.00 96.56 159 PHE A O 1
ATOM 1367 N N . SER A 1 160 ? 3.430 8.110 -9.034 1.00 95.44 160 SER A N 1
ATOM 1368 C CA . SER A 1 160 ? 3.671 9.395 -9.707 1.00 95.44 160 SER A CA 1
ATOM 1369 C C . SER A 1 160 ? 5.080 9.933 -9.428 1.00 95.44 160 SER A C 1
ATOM 1371 O O . SER A 1 160 ? 5.794 10.356 -10.347 1.00 95.44 160 SER A O 1
ATOM 1373 N N . THR A 1 161 ? 5.521 9.845 -8.172 1.00 96.81 161 THR A N 1
ATOM 1374 C CA . THR A 1 161 ? 6.860 10.259 -7.733 1.00 96.81 161 THR A CA 1
ATOM 1375 C C . THR A 1 161 ? 7.940 9.413 -8.399 1.00 96.81 161 THR A C 1
ATOM 1377 O O . THR A 1 161 ? 8.907 9.948 -8.949 1.00 96.81 161 THR A O 1
ATOM 1380 N N . ILE A 1 162 ? 7.756 8.090 -8.425 1.00 96.19 162 ILE A N 1
ATOM 1381 C CA . ILE A 1 162 ? 8.700 7.161 -9.054 1.00 96.19 162 ILE A CA 1
ATOM 1382 C C . ILE A 1 162 ? 8.738 7.363 -10.575 1.00 96.19 162 ILE A C 1
ATOM 1384 O O . ILE A 1 162 ? 9.827 7.450 -11.145 1.00 96.19 162 ILE A O 1
ATOM 1388 N N . LYS A 1 163 ? 7.580 7.505 -11.236 1.00 95.31 163 LYS A N 1
ATOM 1389 C CA . LYS A 1 163 ? 7.476 7.795 -12.678 1.00 95.31 163 LYS A CA 1
ATOM 1390 C C . LYS A 1 163 ? 8.216 9.084 -13.028 1.00 95.31 163 LYS A C 1
ATOM 1392 O O . LYS A 1 163 ? 9.024 9.094 -13.954 1.00 95.31 163 LYS A O 1
ATOM 1397 N N . THR A 1 164 ? 8.002 10.149 -12.260 1.00 95.62 164 THR A N 1
ATOM 1398 C CA . THR A 1 164 ? 8.672 11.442 -12.464 1.00 95.62 164 THR A CA 1
ATOM 1399 C C . THR A 1 164 ? 10.186 11.326 -12.294 1.00 95.62 164 THR A C 1
ATOM 1401 O O . THR A 1 164 ? 10.946 11.826 -13.126 1.00 95.62 164 THR A O 1
ATOM 1404 N N . ALA A 1 165 ? 10.645 10.619 -11.257 1.00 95.56 165 ALA A N 1
ATOM 1405 C CA . ALA A 1 165 ? 12.067 10.370 -11.047 1.00 95.56 165 ALA A CA 1
ATOM 1406 C C . ALA A 1 165 ? 12.688 9.572 -12.208 1.00 95.56 165 ALA A C 1
ATOM 1408 O O . ALA A 1 165 ? 13.772 9.921 -12.673 1.00 95.56 165 ALA A O 1
ATOM 1409 N N . ALA A 1 166 ? 11.986 8.553 -12.714 1.00 93.38 166 ALA A N 1
ATOM 1410 C CA . ALA A 1 166 ? 12.440 7.724 -13.828 1.00 93.38 166 ALA A CA 1
ATOM 1411 C C . ALA A 1 166 ? 12.544 8.490 -15.155 1.00 93.38 166 ALA A C 1
ATOM 1413 O O . ALA A 1 166 ? 13.469 8.236 -15.928 1.00 93.38 166 ALA A O 1
ATOM 1414 N N . ILE A 1 167 ? 11.631 9.433 -15.408 1.00 91.94 167 ILE A N 1
ATOM 1415 C CA . ILE A 1 167 ? 11.676 10.319 -16.583 1.00 91.94 167 ILE A CA 1
ATOM 1416 C C . ILE A 1 167 ? 12.840 11.308 -16.475 1.00 91.94 167 ILE A C 1
ATOM 1418 O O . ILE A 1 167 ? 13.521 11.568 -17.464 1.00 91.94 167 ILE A O 1
ATOM 1422 N N . LYS A 1 168 ? 13.087 11.845 -15.276 1.00 94.50 168 LYS A N 1
ATOM 1423 C CA . LYS A 1 168 ? 14.145 12.833 -15.038 1.00 94.50 168 LYS A CA 1
ATOM 1424 C C . LYS A 1 168 ? 15.550 12.236 -15.143 1.00 94.50 168 LYS A C 1
ATOM 1426 O O . LYS A 1 168 ? 16.417 12.826 -15.776 1.00 94.50 168 LYS A O 1
ATOM 1431 N N . ASP A 1 169 ? 15.783 11.109 -14.479 1.00 93.31 169 ASP A N 1
ATOM 1432 C CA . ASP A 1 169 ? 17.064 10.401 -14.481 1.00 93.31 169 ASP A CA 1
ATOM 1433 C C . ASP A 1 169 ? 16.805 8.906 -14.301 1.00 93.31 169 ASP A C 1
ATOM 1435 O O . ASP A 1 169 ? 16.725 8.381 -13.186 1.00 93.31 169 ASP A O 1
ATOM 1439 N N . THR A 1 170 ? 16.665 8.210 -15.428 1.00 90.56 170 THR A N 1
ATOM 1440 C CA . THR A 1 170 ? 16.331 6.786 -15.440 1.00 90.56 170 THR A CA 1
ATOM 1441 C C . THR A 1 170 ? 17.380 5.931 -14.727 1.00 90.56 170 THR A C 1
ATOM 1443 O O . THR A 1 170 ? 17.020 4.941 -14.092 1.00 90.56 170 THR A O 1
ATOM 1446 N N . ASN A 1 171 ? 18.667 6.294 -14.782 1.00 90.88 171 ASN A N 1
ATOM 1447 C CA . ASN A 1 171 ? 19.730 5.477 -14.195 1.00 90.88 171 ASN A CA 1
ATOM 1448 C C . ASN A 1 171 ? 19.699 5.564 -12.668 1.00 90.88 171 ASN A C 1
ATOM 1450 O O . ASN A 1 171 ? 19.671 4.539 -11.984 1.00 90.88 171 ASN A O 1
ATOM 1454 N N . ASN A 1 172 ? 19.637 6.787 -12.138 1.00 93.81 172 ASN A N 1
ATOM 1455 C CA . ASN A 1 172 ? 19.536 7.010 -10.701 1.00 93.81 172 ASN A CA 1
ATOM 1456 C C . ASN A 1 172 ? 18.222 6.444 -10.148 1.00 93.81 172 ASN A C 1
ATOM 1458 O O . ASN A 1 172 ? 18.234 5.695 -9.172 1.00 93.81 172 ASN A O 1
ATOM 1462 N N . ALA A 1 173 ? 17.097 6.699 -10.821 1.00 94.44 173 ALA A N 1
ATOM 1463 C CA . ALA A 1 173 ? 15.808 6.142 -10.424 1.00 94.44 173 ALA A CA 1
ATOM 1464 C C . ALA A 1 173 ? 15.819 4.608 -10.410 1.00 94.44 173 ALA A C 1
ATOM 1466 O O . ALA A 1 173 ? 15.294 4.010 -9.473 1.00 94.44 173 ALA A O 1
ATOM 1467 N N . CYS A 1 174 ? 16.456 3.962 -11.393 1.00 93.25 174 CYS A N 1
ATOM 1468 C CA . CYS A 1 174 ? 16.596 2.509 -11.407 1.00 93.25 174 CYS A CA 1
ATOM 1469 C C . CYS A 1 174 ? 17.348 2.014 -10.165 1.00 93.25 174 CYS A C 1
ATOM 1471 O O . CYS A 1 174 ? 16.839 1.174 -9.427 1.00 93.25 174 CYS A O 1
ATOM 1473 N N . GLN A 1 175 ? 18.528 2.572 -9.879 1.00 93.56 175 GLN A N 1
ATOM 1474 C CA . GLN A 1 175 ? 19.326 2.176 -8.711 1.00 93.56 175 GLN A CA 1
ATOM 1475 C C . GLN A 1 175 ? 18.602 2.462 -7.387 1.00 93.56 175 GLN A C 1
ATOM 1477 O O . GLN A 1 175 ? 18.675 1.676 -6.433 1.00 93.56 175 GLN A O 1
ATOM 1482 N N . LYS A 1 176 ? 17.869 3.578 -7.325 1.00 95.62 176 LYS A N 1
ATOM 1483 C CA . LYS A 1 176 ? 17.095 3.953 -6.147 1.00 95.62 176 LYS A CA 1
ATOM 1484 C C . LYS A 1 176 ? 15.914 3.007 -5.935 1.00 95.62 176 LYS A C 1
ATOM 1486 O O . LYS A 1 176 ? 15.777 2.485 -4.839 1.00 95.62 176 LYS A O 1
ATOM 1491 N N . TYR A 1 177 ? 15.097 2.729 -6.945 1.00 95.75 177 TYR A N 1
ATOM 1492 C CA . TYR A 1 177 ? 13.803 2.071 -6.736 1.00 95.75 177 TYR A CA 1
ATOM 1493 C C . TYR A 1 177 ? 13.750 0.591 -7.127 1.00 95.75 177 TYR A C 1
ATOM 1495 O O . TYR A 1 177 ? 12.727 -0.036 -6.886 1.00 95.75 177 TYR A O 1
ATOM 1503 N N . ILE A 1 178 ? 14.808 -0.012 -7.684 1.00 93.75 178 ILE A N 1
ATOM 1504 C CA . ILE A 1 178 ? 14.758 -1.412 -8.148 1.00 93.75 178 ILE A CA 1
ATOM 1505 C C . ILE A 1 178 ? 14.265 -2.399 -7.077 1.00 93.75 178 ILE A C 1
ATOM 1507 O O . ILE A 1 178 ? 13.407 -3.225 -7.373 1.00 93.75 178 ILE A O 1
ATOM 1511 N N . ASP A 1 179 ? 14.753 -2.319 -5.838 1.00 94.50 179 ASP A N 1
ATOM 1512 C CA . ASP A 1 179 ? 14.356 -3.274 -4.791 1.00 94.50 179 ASP A CA 1
ATOM 1513 C C . ASP A 1 179 ? 12.938 -3.015 -4.276 1.00 94.50 179 ASP A C 1
ATOM 1515 O O . ASP A 1 179 ? 12.181 -3.957 -4.052 1.00 94.50 179 ASP A O 1
ATOM 1519 N N . TYR A 1 180 ? 12.543 -1.744 -4.200 1.00 95.50 180 TYR A N 1
ATOM 1520 C CA . TYR A 1 180 ? 11.160 -1.345 -3.955 1.00 95.50 180 TYR A CA 1
ATOM 1521 C C . TYR A 1 180 ? 10.214 -1.918 -5.026 1.00 95.50 180 TYR A C 1
ATOM 1523 O O . TYR A 1 180 ? 9.189 -2.523 -4.710 1.00 95.50 180 TYR A O 1
ATOM 1531 N N . LEU A 1 181 ? 10.579 -1.788 -6.305 1.00 95.75 181 LEU A N 1
ATOM 1532 C CA . LEU A 1 181 ? 9.769 -2.254 -7.430 1.00 95.75 181 LEU A CA 1
ATOM 1533 C C . LEU A 1 181 ? 9.694 -3.782 -7.491 1.00 95.75 181 LEU A C 1
ATOM 1535 O O . LEU A 1 181 ? 8.629 -4.311 -7.797 1.00 95.75 181 LEU A O 1
ATOM 1539 N N . LYS A 1 182 ? 10.779 -4.498 -7.162 1.00 94.62 182 LYS A N 1
ATOM 1540 C CA . LYS A 1 182 ? 10.786 -5.972 -7.104 1.00 94.62 182 LYS A CA 1
ATOM 1541 C C . LYS A 1 182 ? 9.713 -6.531 -6.177 1.00 94.62 182 LYS A C 1
ATOM 1543 O O . LYS A 1 182 ? 9.184 -7.596 -6.465 1.00 94.62 182 LYS A O 1
ATOM 1548 N N . LEU A 1 183 ? 9.413 -5.833 -5.081 1.00 93.00 183 LEU A N 1
ATOM 1549 C CA . LEU A 1 183 ? 8.371 -6.245 -4.148 1.00 93.00 183 LEU A CA 1
ATOM 1550 C C . LEU A 1 183 ? 6.973 -5.889 -4.668 1.00 93.00 183 LEU A C 1
ATOM 1552 O O . LEU A 1 183 ? 6.066 -6.712 -4.603 1.00 93.00 183 LEU A O 1
ATOM 1556 N N . LYS A 1 184 ? 6.792 -4.667 -5.178 1.00 96.00 184 LYS A N 1
ATOM 1557 C CA . LYS A 1 184 ? 5.449 -4.106 -5.380 1.00 96.00 184 LYS A CA 1
ATOM 1558 C C . LYS A 1 184 ? 4.885 -4.236 -6.796 1.00 96.00 184 LYS A C 1
ATOM 1560 O O . LYS A 1 184 ? 3.675 -4.353 -6.952 1.00 96.00 184 LYS A O 1
ATOM 1565 N N . VAL A 1 185 ? 5.729 -4.266 -7.830 1.00 96.06 185 VAL A N 1
ATOM 1566 C CA . VAL A 1 185 ? 5.269 -4.472 -9.219 1.00 96.06 185 VAL A CA 1
ATOM 1567 C C . VAL A 1 185 ? 4.585 -5.835 -9.398 1.00 96.06 185 VAL A C 1
ATOM 1569 O O . VAL A 1 185 ? 3.528 -5.864 -10.022 1.00 96.06 185 VAL A O 1
ATOM 1572 N N . PRO A 1 186 ? 5.097 -6.952 -8.839 1.00 95.94 186 PRO A N 1
ATOM 1573 C CA . PRO A 1 186 ? 4.388 -8.231 -8.870 1.00 95.94 186 PRO A CA 1
ATOM 1574 C C . PRO A 1 186 ? 2.983 -8.158 -8.267 1.00 95.94 186 PRO A C 1
ATOM 1576 O O . PRO A 1 186 ? 2.039 -8.650 -8.877 1.00 95.94 186 PRO A O 1
ATOM 1579 N N . LEU A 1 187 ? 2.838 -7.477 -7.123 1.00 96.50 187 LEU A N 1
ATOM 1580 C CA . LEU A 1 187 ? 1.543 -7.286 -6.465 1.00 96.50 187 LEU A CA 1
ATOM 1581 C C . LEU A 1 187 ? 0.570 -6.505 -7.355 1.00 96.50 187 LEU A C 1
ATOM 1583 O O . LEU A 1 187 ? -0.601 -6.857 -7.412 1.00 96.50 187 LEU A O 1
ATOM 1587 N N . TYR A 1 188 ? 1.036 -5.490 -8.091 1.00 96.44 188 TYR A N 1
ATOM 1588 C CA . TYR A 1 188 ? 0.177 -4.774 -9.039 1.00 96.44 188 TYR A CA 1
ATOM 1589 C C . TYR A 1 188 ? -0.464 -5.722 -10.063 1.00 96.44 188 TYR A C 1
ATOM 1591 O O . TYR A 1 188 ? -1.678 -5.743 -10.235 1.00 96.44 188 TYR A O 1
ATOM 1599 N N . TYR A 1 189 ? 0.341 -6.551 -10.729 1.00 94.31 189 TYR A N 1
ATOM 1600 C CA . TYR A 1 189 ? -0.188 -7.452 -11.755 1.00 94.31 189 TYR A CA 1
ATOM 1601 C C . TYR A 1 189 ? -1.043 -8.575 -11.172 1.00 94.31 189 TYR A C 1
ATOM 1603 O O . TYR A 1 189 ? -2.076 -8.905 -11.747 1.00 94.31 189 TYR A O 1
ATOM 1611 N N . GLU A 1 190 ? -0.659 -9.113 -10.014 1.00 94.44 190 GLU A N 1
ATOM 1612 C CA . GLU A 1 190 ? -1.444 -10.129 -9.313 1.00 94.44 190 GLU A CA 1
ATOM 1613 C C . GLU A 1 190 ? -2.853 -9.615 -8.966 1.00 94.44 190 GLU A C 1
ATOM 1615 O O . GLU A 1 190 ? -3.838 -10.337 -9.102 1.00 94.44 190 GLU A O 1
ATOM 1620 N N . TRP A 1 191 ? -2.971 -8.357 -8.539 1.00 95.19 191 TRP A N 1
ATOM 1621 C CA . TRP A 1 191 ? -4.238 -7.765 -8.102 1.00 95.19 191 TRP A CA 1
ATOM 1622 C C . TRP A 1 191 ? -5.030 -7.068 -9.211 1.00 95.19 191 TRP A C 1
ATOM 1624 O O . TRP A 1 191 ? -6.173 -6.680 -8.972 1.00 95.19 191 TRP A O 1
ATOM 1634 N N . ASN A 1 192 ? -4.466 -6.929 -10.414 1.00 93.88 192 ASN A N 1
ATOM 1635 C CA . ASN A 1 192 ? -5.044 -6.144 -11.505 1.00 93.88 192 ASN A CA 1
ATOM 1636 C C . ASN A 1 192 ? -6.510 -6.496 -11.790 1.00 93.88 192 ASN A C 1
ATOM 1638 O O . ASN A 1 192 ? -7.360 -5.608 -11.855 1.00 93.88 192 ASN A O 1
ATOM 1642 N N . ASP A 1 193 ? -6.817 -7.784 -11.916 1.00 91.06 193 ASP A N 1
ATOM 1643 C CA . ASP A 1 193 ? -8.167 -8.217 -12.274 1.00 91.06 193 ASP A CA 1
ATOM 1644 C C . ASP A 1 193 ? -9.164 -7.953 -11.146 1.00 91.06 193 ASP A C 1
ATOM 1646 O O . ASP A 1 193 ? -10.281 -7.541 -11.423 1.00 91.06 193 ASP A O 1
ATOM 1650 N N . VAL A 1 194 ? -8.752 -8.101 -9.881 1.00 93.06 194 VAL A N 1
ATOM 1651 C CA . VAL A 1 194 ? -9.580 -7.796 -8.699 1.00 93.06 194 VAL A CA 1
ATOM 1652 C C . VAL A 1 194 ? -9.851 -6.295 -8.589 1.00 93.06 194 VAL A C 1
ATOM 1654 O O . VAL A 1 194 ? -10.977 -5.869 -8.339 1.00 93.06 194 VAL A O 1
ATOM 1657 N N . CYS A 1 195 ? -8.818 -5.480 -8.785 1.00 95.19 195 CYS A N 1
ATOM 1658 C CA . CYS A 1 195 ? -8.887 -4.028 -8.657 1.00 95.19 195 CYS A CA 1
ATOM 1659 C C . CYS A 1 195 ? -9.602 -3.328 -9.821 1.00 95.19 195 CYS A C 1
ATOM 1661 O O . CYS A 1 195 ? -9.847 -2.127 -9.749 1.00 95.19 19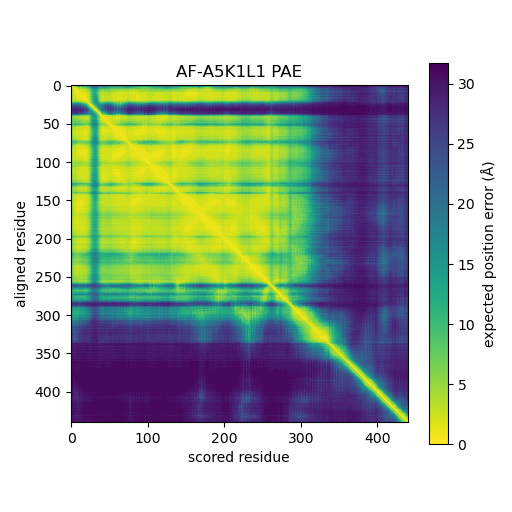5 CYS A O 1
ATOM 1663 N N . THR A 1 196 ? -9.915 -4.053 -10.896 1.00 93.50 196 THR A N 1
ATOM 1664 C CA . THR A 1 196 ? -10.639 -3.530 -12.067 1.00 93.50 196 THR A CA 1
ATOM 1665 C C . THR A 1 196 ? -12.053 -4.096 -12.197 1.00 93.50 196 THR A C 1
ATOM 1667 O O . THR A 1 196 ? -12.740 -3.814 -13.179 1.00 93.50 196 THR A O 1
ATOM 1670 N N . MET A 1 197 ? -12.512 -4.870 -11.207 1.00 89.31 197 MET A N 1
ATOM 1671 C CA . MET A 1 197 ? -13.884 -5.372 -11.162 1.00 89.31 197 MET A CA 1
ATOM 1672 C C . MET A 1 197 ? -14.889 -4.241 -10.932 1.00 89.31 197 MET A C 1
ATOM 1674 O O . MET A 1 197 ? -14.604 -3.263 -10.246 1.00 89.31 197 MET A O 1
ATOM 1678 N N . GLU A 1 198 ? -16.104 -4.421 -11.450 1.00 87.56 198 GLU A N 1
ATOM 1679 C CA . GLU A 1 198 ? -17.236 -3.540 -11.132 1.00 87.56 198 GLU A CA 1
ATOM 1680 C C . GLU A 1 198 ? -17.737 -3.743 -9.693 1.00 87.56 198 GLU A C 1
ATOM 1682 O O . GLU A 1 198 ? -18.259 -2.817 -9.077 1.00 87.56 198 GLU A O 1
ATOM 1687 N N . GLU A 1 199 ? -17.592 -4.959 -9.156 1.00 87.88 199 GLU A N 1
ATOM 1688 C CA . GLU A 1 199 ? -18.025 -5.297 -7.801 1.00 87.88 199 GLU A CA 1
ATOM 1689 C C . GLU A 1 199 ? -17.083 -4.694 -6.747 1.00 87.88 199 GLU A C 1
ATOM 1691 O O . GLU A 1 199 ? -15.851 -4.780 -6.850 1.00 87.88 199 GLU A O 1
ATOM 1696 N N . GLU A 1 200 ? -17.676 -4.113 -5.700 1.00 89.62 200 GLU A N 1
ATOM 1697 C CA . GLU A 1 200 ? -16.925 -3.585 -4.563 1.00 89.62 200 GLU A CA 1
ATOM 1698 C C . GLU A 1 200 ? -16.171 -4.713 -3.845 1.00 89.62 200 GLU A C 1
ATOM 1700 O O . GLU A 1 200 ? -16.720 -5.765 -3.515 1.00 89.62 200 GLU A O 1
ATOM 1705 N N . ASN A 1 201 ? -14.887 -4.483 -3.600 1.00 91.31 201 ASN A N 1
ATOM 1706 C CA . ASN A 1 201 ? -13.994 -5.373 -2.880 1.00 91.31 201 ASN A CA 1
ATOM 1707 C C . ASN A 1 201 ? -12.912 -4.555 -2.163 1.00 91.31 201 ASN A C 1
ATOM 1709 O O . ASN A 1 201 ? -12.865 -3.333 -2.282 1.00 91.31 201 ASN A O 1
ATOM 1713 N N . ILE A 1 202 ? -12.005 -5.225 -1.444 1.00 92.25 202 ILE A N 1
ATOM 1714 C CA . ILE A 1 202 ? -10.942 -4.550 -0.683 1.00 92.25 202 ILE A CA 1
ATOM 1715 C C . ILE A 1 202 ? -10.087 -3.600 -1.534 1.00 92.25 202 ILE A C 1
ATOM 1717 O O . ILE A 1 202 ? -9.566 -2.634 -1.003 1.00 92.25 202 ILE A O 1
ATOM 1721 N N . CYS A 1 203 ? -9.937 -3.832 -2.838 1.00 94.94 203 CYS A N 1
ATOM 1722 C CA . CYS A 1 203 ? -9.201 -2.927 -3.711 1.00 94.94 203 CYS A CA 1
ATOM 1723 C C . CYS A 1 203 ? -10.083 -1.800 -4.257 1.00 94.94 203 CYS A C 1
ATOM 1725 O O . CYS A 1 203 ? -9.781 -0.628 -4.040 1.00 94.94 203 CYS A O 1
ATOM 1727 N N . THR A 1 204 ? -11.190 -2.143 -4.923 1.00 94.62 204 THR A N 1
ATOM 1728 C CA . THR A 1 204 ? -12.070 -1.172 -5.607 1.00 94.62 204 THR A CA 1
ATOM 1729 C C . THR A 1 204 ? -12.775 -0.219 -4.642 1.00 94.62 204 THR A C 1
ATOM 1731 O O . THR A 1 204 ? -13.133 0.892 -5.022 1.00 94.62 204 THR A O 1
ATOM 1734 N N . LYS A 1 205 ? -12.910 -0.608 -3.369 1.00 94.31 205 LYS A N 1
ATOM 1735 C CA . LYS A 1 205 ? -13.385 0.263 -2.288 1.00 94.31 205 LYS A CA 1
ATOM 1736 C C . LYS A 1 205 ? -12.442 1.436 -2.009 1.00 94.31 205 LYS A C 1
ATOM 1738 O O . LYS A 1 205 ? -12.904 2.517 -1.649 1.00 94.31 205 LYS A O 1
ATOM 1743 N N . TYR A 1 206 ? -11.133 1.221 -2.133 1.00 95.56 206 TYR A N 1
ATOM 1744 C CA . TYR A 1 206 ? -10.117 2.163 -1.660 1.00 95.56 206 TYR A CA 1
ATOM 1745 C C . TYR A 1 206 ? -9.309 2.832 -2.767 1.00 95.56 206 TYR A C 1
ATOM 1747 O O . TYR A 1 206 ? -8.761 3.910 -2.542 1.00 95.56 206 TYR A O 1
ATOM 1755 N N . ILE A 1 207 ? -9.240 2.223 -3.948 1.00 96.31 207 ILE A N 1
ATOM 1756 C CA . ILE A 1 207 ? -8.464 2.728 -5.075 1.00 96.31 207 ILE A CA 1
ATOM 1757 C C . ILE A 1 207 ? -9.388 3.021 -6.247 1.00 96.31 207 ILE A C 1
ATOM 1759 O O . ILE A 1 207 ? -9.967 2.114 -6.843 1.00 96.31 207 ILE A O 1
ATOM 1763 N N . ASP A 1 208 ? -9.449 4.296 -6.614 1.00 92.50 208 ASP A N 1
ATOM 1764 C CA . ASP A 1 208 ? -10.115 4.745 -7.829 1.00 92.50 208 ASP A CA 1
ATOM 1765 C C . ASP A 1 208 ? -9.149 4.696 -9.025 1.00 92.50 208 ASP A C 1
ATOM 1767 O O . ASP A 1 208 ? -7.954 4.964 -8.888 1.00 92.50 208 ASP A O 1
ATOM 1771 N N . ASP A 1 209 ? -9.674 4.380 -10.213 1.00 92.88 209 ASP A N 1
ATOM 1772 C CA . ASP A 1 209 ? -8.933 4.394 -11.488 1.00 92.88 209 ASP A CA 1
ATOM 1773 C C . ASP A 1 209 ? -7.604 3.607 -11.445 1.00 92.88 209 ASP A C 1
ATOM 1775 O O . ASP A 1 209 ? -6.544 4.068 -11.875 1.00 92.88 209 ASP A O 1
ATOM 1779 N N . TYR A 1 210 ? -7.655 2.379 -10.921 1.00 95.50 210 TYR A N 1
ATOM 1780 C CA . TYR A 1 210 ? -6.493 1.492 -10.787 1.00 95.50 210 TYR A CA 1
ATOM 1781 C C . TYR A 1 210 ? -5.607 1.369 -12.056 1.00 95.50 210 TYR A C 1
ATOM 1783 O O . TYR A 1 210 ? -4.373 1.398 -11.930 1.00 95.50 210 TYR A O 1
ATOM 1791 N N . PRO A 1 211 ? -6.155 1.284 -13.292 1.00 94.44 211 PRO A N 1
ATOM 1792 C CA . PRO A 1 211 ? -5.347 1.196 -14.515 1.00 94.44 211 PRO A CA 1
ATOM 1793 C C . PRO A 1 211 ? -4.404 2.386 -14.751 1.00 94.44 211 PRO A C 1
ATOM 1795 O O . PRO A 1 211 ? -3.365 2.230 -15.401 1.00 94.44 211 PRO A O 1
ATOM 1798 N N . LYS A 1 212 ? -4.705 3.569 -14.202 1.00 94.06 212 LYS A N 1
ATOM 1799 C CA . LYS A 1 212 ? -3.840 4.758 -14.287 1.00 94.06 212 LYS A CA 1
ATOM 1800 C C . LYS A 1 212 ? -2.451 4.522 -13.695 1.00 94.06 212 LYS A C 1
ATOM 1802 O O . LYS A 1 212 ? -1.464 5.085 -14.179 1.00 94.06 212 LYS A O 1
ATOM 1807 N N . TYR A 1 213 ? -2.372 3.661 -12.685 1.00 94.62 213 TYR A N 1
ATOM 1808 C CA . TYR A 1 213 ? -1.149 3.328 -11.958 1.00 94.62 213 TYR A CA 1
ATOM 1809 C C . TYR A 1 213 ? -0.381 2.160 -12.584 1.00 94.62 213 TYR A C 1
ATOM 1811 O O . TYR A 1 213 ? 0.527 1.614 -11.958 1.00 94.62 213 TYR A O 1
ATOM 1819 N N . ASN A 1 214 ? -0.719 1.772 -13.821 1.00 92.56 214 ASN A N 1
ATOM 1820 C CA . ASN A 1 214 ? -0.019 0.702 -14.514 1.00 92.56 214 ASN A CA 1
ATOM 1821 C C . ASN A 1 214 ? 1.484 1.012 -14.611 1.00 92.56 214 ASN A C 1
ATOM 1823 O O . ASN A 1 214 ? 1.860 2.023 -15.218 1.00 92.56 214 ASN A O 1
ATOM 1827 N N . PRO A 1 215 ? 2.360 0.133 -14.080 1.00 89.19 215 PRO A N 1
ATOM 1828 C CA . PRO A 1 215 ? 3.804 0.315 -14.131 1.00 89.19 215 PRO A CA 1
ATOM 1829 C C . PRO A 1 215 ? 4.331 0.626 -15.543 1.00 89.19 215 PRO A C 1
ATOM 1831 O O . PRO A 1 215 ? 5.293 1.381 -15.698 1.00 89.19 215 PRO A O 1
ATOM 1834 N N . LYS A 1 216 ? 3.697 0.083 -16.594 1.00 85.94 216 LYS A N 1
ATOM 1835 C CA . LYS A 1 216 ? 4.076 0.320 -17.998 1.00 85.94 216 LYS A CA 1
ATOM 1836 C C . LYS A 1 216 ? 3.907 1.769 -18.439 1.00 85.94 216 LYS A C 1
ATOM 1838 O O . LYS A 1 216 ? 4.619 2.184 -19.350 1.00 85.94 216 LYS A O 1
ATOM 1843 N N . ASN A 1 217 ? 3.055 2.556 -17.783 1.00 88.25 217 ASN A N 1
ATOM 1844 C CA . ASN A 1 217 ? 2.807 3.952 -18.154 1.00 88.25 217 ASN A CA 1
ATOM 1845 C C . ASN A 1 217 ? 4.059 4.833 -17.957 1.00 88.25 217 ASN A C 1
ATOM 1847 O O . ASN A 1 217 ? 4.094 5.983 -18.394 1.00 88.25 217 ASN A O 1
ATOM 1851 N N . VAL A 1 218 ? 5.114 4.322 -17.311 1.00 86.19 218 VAL A N 1
ATOM 1852 C CA . VAL A 1 218 ? 6.442 4.958 -17.294 1.00 86.19 218 VAL A CA 1
ATOM 1853 C C . VAL A 1 218 ? 7.065 4.996 -18.700 1.00 86.19 218 VAL A C 1
ATOM 1855 O O . VAL A 1 218 ? 7.741 5.963 -19.043 1.00 86.19 218 VAL A O 1
ATOM 1858 N N . LEU A 1 219 ? 6.809 3.987 -19.540 1.00 83.06 219 LEU A N 1
ATOM 1859 C CA . LEU A 1 219 ? 7.411 3.847 -20.873 1.00 83.06 219 LEU A CA 1
ATOM 1860 C C . LEU A 1 219 ? 6.855 4.823 -21.910 1.00 83.06 219 LEU A C 1
ATOM 1862 O O . LEU A 1 219 ? 7.535 5.102 -22.889 1.00 83.06 219 LEU A O 1
ATOM 1866 N N . GLU A 1 220 ? 5.659 5.370 -21.697 1.00 83.69 220 GLU A N 1
ATOM 1867 C CA . GLU A 1 220 ? 5.030 6.338 -22.610 1.00 83.69 220 GLU A CA 1
ATOM 1868 C C . GLU A 1 220 ? 5.893 7.588 -22.836 1.00 83.69 220 GLU A C 1
ATOM 1870 O O . GLU A 1 220 ? 5.789 8.238 -23.870 1.00 83.69 220 GLU A O 1
ATOM 1875 N N . ASN A 1 221 ? 6.755 7.915 -21.868 1.00 82.81 221 ASN A N 1
ATOM 1876 C CA . ASN A 1 221 ? 7.594 9.113 -21.875 1.00 82.81 221 ASN A CA 1
ATOM 1877 C C . ASN A 1 221 ? 9.086 8.794 -22.058 1.00 82.81 221 ASN A C 1
ATOM 1879 O O . ASN A 1 221 ? 9.925 9.687 -21.958 1.00 82.81 221 ASN A O 1
ATOM 1883 N N . LEU A 1 222 ? 9.436 7.527 -22.303 1.00 83.00 222 LEU A N 1
ATOM 1884 C CA . LEU A 1 222 ? 10.818 7.078 -22.443 1.00 83.00 222 LEU A CA 1
ATOM 1885 C C . LEU A 1 222 ? 11.073 6.500 -23.839 1.00 83.00 222 LEU A C 1
ATOM 1887 O O . LEU A 1 222 ? 10.233 5.821 -24.426 1.00 83.00 222 LEU A O 1
ATOM 1891 N N . SER A 1 223 ? 12.285 6.707 -24.362 1.00 84.75 223 SER A N 1
ATOM 1892 C CA . SER A 1 223 ? 12.703 6.069 -25.614 1.00 84.75 223 SER A CA 1
ATOM 1893 C C . SER A 1 223 ? 12.953 4.579 -25.396 1.00 84.75 223 SER A C 1
ATOM 1895 O O . SER A 1 223 ? 13.988 4.163 -24.872 1.00 84.75 223 SER A O 1
ATOM 1897 N N . VAL A 1 224 ? 12.016 3.763 -25.866 1.00 80.19 224 VAL A N 1
ATOM 1898 C CA . VAL A 1 224 ? 12.074 2.297 -25.823 1.00 80.19 224 VAL A CA 1
ATOM 1899 C C . VAL A 1 224 ? 13.338 1.738 -26.475 1.00 80.19 224 VAL A C 1
ATOM 1901 O O . VAL A 1 224 ? 13.969 0.833 -25.932 1.00 80.19 224 VAL A O 1
ATOM 1904 N N . VAL A 1 225 ? 13.737 2.288 -27.625 1.00 80.12 225 VAL A N 1
ATOM 1905 C CA . VAL A 1 225 ? 14.942 1.850 -28.345 1.00 80.12 225 VAL A CA 1
ATOM 1906 C C . VAL A 1 225 ? 16.196 2.183 -27.541 1.00 80.12 225 VAL A C 1
ATOM 1908 O O . VAL A 1 225 ? 17.094 1.348 -27.428 1.00 80.12 225 VAL A O 1
ATOM 1911 N N . SER A 1 226 ? 16.244 3.371 -26.933 1.00 82.00 226 SER A N 1
ATOM 1912 C CA . SER A 1 226 ? 17.371 3.781 -26.091 1.00 82.00 226 SER A CA 1
ATOM 1913 C C . SER A 1 226 ? 17.473 2.920 -24.835 1.00 82.00 226 SER A C 1
ATOM 1915 O O . SER A 1 226 ? 18.571 2.498 -24.485 1.00 82.00 226 SER A O 1
ATOM 1917 N N . LEU A 1 227 ? 16.346 2.602 -24.188 1.00 81.19 227 LEU A N 1
ATOM 1918 C CA . LEU A 1 227 ? 16.309 1.691 -23.041 1.00 81.19 227 LEU A CA 1
ATOM 1919 C C . LEU A 1 227 ? 16.778 0.287 -23.423 1.00 81.19 227 LEU A C 1
ATOM 1921 O O . LEU A 1 227 ? 17.595 -0.298 -22.714 1.00 81.19 227 LEU A O 1
ATOM 1925 N N . ALA A 1 228 ? 16.324 -0.235 -24.564 1.00 80.25 228 ALA A N 1
ATOM 1926 C CA . ALA A 1 228 ? 16.744 -1.543 -25.047 1.00 80.25 228 ALA A CA 1
ATOM 1927 C C . ALA A 1 228 ? 18.251 -1.588 -25.347 1.00 80.25 228 ALA A C 1
ATOM 1929 O O . ALA A 1 228 ? 18.927 -2.526 -24.930 1.00 80.25 228 ALA A O 1
ATOM 1930 N N . LEU A 1 229 ? 18.806 -0.558 -25.996 1.00 82.69 229 LEU A N 1
ATOM 1931 C CA . LEU A 1 229 ? 20.251 -0.433 -26.214 1.00 82.69 229 LEU A CA 1
ATOM 1932 C C . LEU A 1 229 ? 21.021 -0.313 -24.895 1.00 82.69 229 LEU A C 1
ATOM 1934 O O . LEU A 1 229 ? 22.014 -1.009 -24.700 1.00 82.69 229 LEU A O 1
ATOM 1938 N N . ALA A 1 230 ? 20.563 0.538 -23.977 1.00 85.88 230 ALA A N 1
ATOM 1939 C CA . ALA A 1 230 ? 21.222 0.748 -22.694 1.00 85.88 230 ALA A CA 1
ATOM 1940 C C . ALA A 1 230 ? 21.186 -0.513 -21.820 1.00 85.88 230 ALA A C 1
ATOM 1942 O O . ALA A 1 230 ? 22.164 -0.816 -21.141 1.00 85.88 230 ALA A O 1
ATOM 1943 N N . SER A 1 231 ? 20.107 -1.296 -21.891 1.00 85.69 231 SER A N 1
ATOM 1944 C CA . SER A 1 231 ? 19.984 -2.559 -21.163 1.00 85.69 231 SER A CA 1
ATOM 1945 C C . SER A 1 231 ? 21.066 -3.572 -21.543 1.00 85.69 231 SER A C 1
ATOM 1947 O O . SER A 1 231 ? 21.438 -4.397 -20.723 1.00 85.69 231 SER A O 1
ATOM 1949 N N . ILE A 1 232 ? 21.652 -3.512 -22.743 1.00 83.19 232 ILE A N 1
ATOM 1950 C CA . ILE A 1 232 ? 22.750 -4.416 -23.143 1.00 83.19 232 ILE A CA 1
ATOM 1951 C C . ILE A 1 232 ? 23.964 -4.281 -22.213 1.00 83.19 232 ILE A C 1
ATOM 1953 O O . ILE A 1 232 ? 24.708 -5.244 -22.031 1.00 83.19 232 ILE A O 1
ATOM 1957 N N . PHE A 1 233 ? 24.160 -3.092 -21.642 1.00 83.88 233 PHE A N 1
ATOM 1958 C CA . PHE A 1 233 ? 25.334 -2.747 -20.845 1.00 83.88 233 PHE A CA 1
ATOM 1959 C C . PHE A 1 233 ? 24.992 -2.305 -19.412 1.00 83.88 233 PHE A C 1
ATOM 1961 O O . PHE A 1 233 ? 25.906 -2.052 -18.632 1.00 83.88 233 PHE A O 1
ATOM 1968 N N . ASN A 1 234 ? 23.706 -2.192 -19.058 1.00 88.75 234 ASN A N 1
ATOM 1969 C CA . ASN A 1 234 ? 23.241 -1.770 -17.737 1.00 88.75 234 ASN A CA 1
ATOM 1970 C C . ASN A 1 234 ? 22.384 -2.868 -17.087 1.00 88.75 234 ASN A C 1
ATOM 1972 O O . ASN A 1 234 ? 21.228 -3.084 -17.464 1.00 88.75 234 ASN A O 1
ATOM 1976 N N . ASP A 1 235 ? 22.947 -3.512 -16.063 1.00 89.12 235 ASP A N 1
ATOM 1977 C CA . ASP A 1 235 ? 22.301 -4.603 -15.324 1.00 89.12 235 ASP A CA 1
ATOM 1978 C C . ASP A 1 235 ? 21.008 -4.164 -14.625 1.00 89.12 235 ASP A C 1
ATOM 1980 O O . ASP A 1 235 ? 20.062 -4.941 -14.513 1.00 89.12 235 ASP A O 1
ATOM 1984 N N . CYS A 1 236 ? 20.927 -2.908 -14.175 1.00 92.69 236 CYS A N 1
ATOM 1985 C CA . CYS A 1 236 ? 19.722 -2.394 -13.532 1.00 92.69 236 CYS A CA 1
ATOM 1986 C C . CYS A 1 236 ? 18.550 -2.362 -14.520 1.00 92.69 236 CYS A C 1
ATOM 1988 O O . CYS A 1 236 ? 17.457 -2.828 -14.203 1.00 92.69 236 CYS A O 1
ATOM 1990 N N . TYR A 1 237 ? 18.785 -1.892 -15.747 1.00 89.12 237 TYR A N 1
ATOM 1991 C CA . TYR A 1 237 ? 17.751 -1.855 -16.781 1.00 89.12 237 TYR A CA 1
ATOM 1992 C C . TYR A 1 237 ? 17.313 -3.258 -17.200 1.00 89.12 237 TYR A C 1
ATOM 1994 O O . TYR A 1 237 ? 16.119 -3.484 -17.369 1.00 89.12 237 TYR A O 1
ATOM 2002 N N . GLN A 1 238 ? 18.241 -4.218 -17.288 1.00 86.44 238 GLN A N 1
ATOM 2003 C CA . GLN A 1 238 ? 17.883 -5.628 -17.492 1.00 86.44 238 GLN A CA 1
ATOM 2004 C C . GLN A 1 238 ? 16.991 -6.150 -16.369 1.00 86.44 238 GLN A C 1
ATOM 2006 O O . GLN A 1 238 ? 15.968 -6.774 -16.633 1.00 86.44 238 GLN A O 1
ATOM 2011 N N . ASN A 1 239 ? 17.337 -5.857 -15.114 1.00 89.94 239 ASN A N 1
ATOM 2012 C CA . ASN A 1 239 ? 16.543 -6.282 -13.966 1.00 89.94 239 ASN A CA 1
ATOM 2013 C C . ASN A 1 239 ? 15.135 -5.683 -13.984 1.00 89.94 239 ASN A C 1
ATOM 2015 O O . ASN A 1 239 ? 14.185 -6.399 -13.688 1.00 89.94 239 ASN A O 1
ATOM 2019 N N . ILE A 1 240 ? 14.984 -4.412 -14.369 1.00 89.19 240 ILE A N 1
ATOM 2020 C CA . ILE A 1 240 ? 13.669 -3.781 -14.543 1.00 89.19 240 ILE A CA 1
ATOM 2021 C C . ILE A 1 240 ? 12.882 -4.460 -15.666 1.00 89.19 240 ILE A C 1
ATOM 2023 O O . ILE A 1 240 ? 11.740 -4.852 -15.457 1.00 89.19 240 ILE A O 1
ATOM 2027 N N . ILE A 1 241 ? 13.474 -4.648 -16.847 1.00 84.75 241 ILE A N 1
ATOM 2028 C CA . ILE A 1 241 ? 12.756 -5.255 -17.974 1.00 84.75 241 ILE A CA 1
ATOM 2029 C C . ILE A 1 241 ? 12.332 -6.695 -17.636 1.00 84.75 241 ILE A C 1
ATOM 2031 O O . ILE A 1 241 ? 11.190 -7.080 -17.904 1.00 84.75 241 ILE A O 1
ATOM 2035 N N . ASN A 1 242 ? 13.216 -7.474 -17.006 1.00 87.00 242 ASN A N 1
ATOM 2036 C CA . ASN A 1 242 ? 12.916 -8.827 -16.540 1.00 87.00 242 ASN A CA 1
ATOM 2037 C C . ASN A 1 242 ? 11.819 -8.823 -15.473 1.00 87.00 242 ASN A C 1
ATOM 2039 O O . ASN A 1 242 ? 10.865 -9.582 -15.600 1.00 87.00 242 ASN A O 1
ATOM 2043 N N . LEU A 1 243 ? 11.909 -7.940 -14.473 1.00 90.75 243 LEU A N 1
ATOM 2044 C CA . LEU A 1 243 ? 10.896 -7.797 -13.426 1.00 90.75 243 LEU A CA 1
ATOM 2045 C C . LEU A 1 243 ? 9.505 -7.594 -14.025 1.00 90.75 243 LEU A C 1
ATOM 2047 O O . LEU A 1 243 ? 8.581 -8.313 -13.666 1.00 90.75 243 LEU A O 1
ATOM 2051 N N . PHE A 1 244 ? 9.351 -6.645 -14.948 1.00 88.12 244 PHE A N 1
ATOM 2052 C CA . PHE A 1 244 ? 8.038 -6.352 -15.517 1.00 88.12 244 PHE A CA 1
ATOM 2053 C C . PHE A 1 244 ? 7.560 -7.489 -16.431 1.00 88.12 244 PHE A C 1
ATOM 2055 O O . PHE A 1 244 ? 6.398 -7.875 -16.371 1.00 88.12 244 PHE A O 1
ATOM 2062 N N . THR A 1 245 ? 8.463 -8.075 -17.224 1.00 83.81 245 THR A N 1
ATOM 2063 C CA . THR A 1 245 ? 8.127 -9.203 -18.109 1.00 83.81 245 THR A CA 1
ATOM 2064 C C . THR A 1 245 ? 7.657 -10.429 -17.328 1.00 83.81 245 THR A C 1
ATOM 2066 O O . THR A 1 245 ? 6.752 -11.124 -17.784 1.00 83.81 245 THR A O 1
ATOM 2069 N N . GLU A 1 246 ? 8.268 -10.719 -16.179 1.00 88.81 246 GLU A N 1
ATOM 2070 C CA . GLU A 1 246 ? 7.839 -11.823 -15.317 1.00 88.81 246 GLU A CA 1
ATOM 2071 C C . GLU A 1 246 ? 6.575 -11.471 -14.531 1.00 88.81 246 GLU A C 1
ATOM 2073 O O . GLU A 1 246 ? 5.686 -12.311 -14.421 1.00 88.81 246 GLU A O 1
ATOM 2078 N N . ALA A 1 247 ? 6.445 -10.230 -14.054 1.00 90.75 247 ALA A N 1
ATOM 2079 C CA . ALA A 1 247 ? 5.265 -9.801 -13.310 1.00 90.75 247 ALA A CA 1
ATOM 2080 C C . ALA A 1 247 ? 3.975 -9.886 -14.146 1.00 90.75 247 ALA A C 1
ATOM 2082 O O . ALA A 1 247 ? 2.939 -10.291 -13.639 1.00 90.75 247 ALA A O 1
ATOM 2083 N N . GLU A 1 248 ? 4.045 -9.612 -15.448 1.00 84.12 248 GLU A N 1
ATOM 2084 C CA . GLU A 1 248 ? 2.905 -9.748 -16.369 1.00 84.12 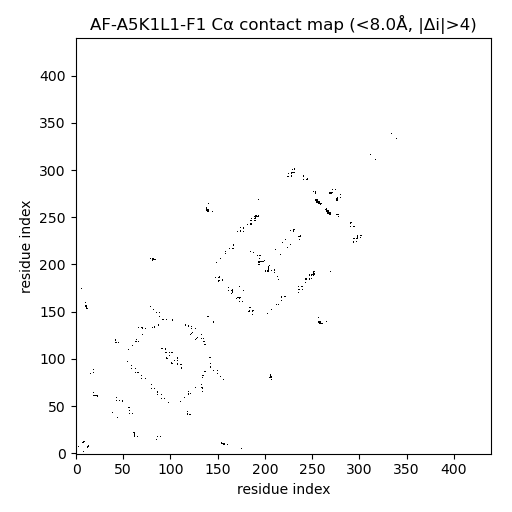248 GLU A CA 1
ATOM 2085 C C . GLU A 1 248 ? 2.419 -11.185 -16.583 1.00 84.12 248 GLU A C 1
ATOM 2087 O O . GLU A 1 248 ? 1.331 -11.391 -17.117 1.00 84.12 248 GLU A O 1
ATOM 2092 N N . LYS A 1 249 ? 3.237 -12.180 -16.236 1.00 87.44 2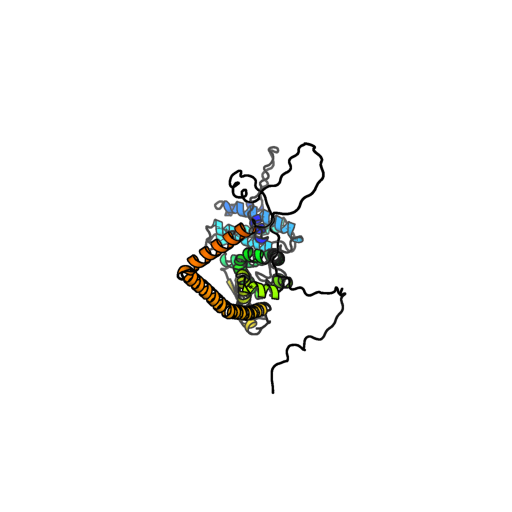49 LYS A N 1
ATOM 2093 C CA . LYS A 1 249 ? 2.882 -13.600 -16.348 1.00 87.44 249 LYS A CA 1
ATOM 2094 C C . LYS A 1 249 ? 2.299 -14.150 -15.050 1.00 87.44 249 LYS A C 1
ATOM 2096 O O . LYS A 1 249 ? 1.958 -15.330 -15.011 1.00 87.44 249 LYS A O 1
ATOM 2101 N N . ILE A 1 250 ? 2.255 -13.340 -13.991 1.00 88.50 250 ILE A N 1
ATOM 2102 C CA . ILE A 1 250 ? 1.725 -13.756 -12.697 1.00 88.50 250 ILE A CA 1
ATOM 2103 C C . ILE A 1 250 ? 0.243 -14.069 -12.857 1.00 88.50 250 ILE A C 1
ATOM 2105 O O . ILE A 1 250 ? -0.510 -13.308 -13.463 1.00 88.50 250 ILE A O 1
ATOM 2109 N N . GLU A 1 251 ? -0.156 -15.218 -12.320 1.00 88.88 251 GLU A N 1
ATOM 2110 C CA . GLU A 1 251 ? -1.558 -15.598 -12.272 1.00 88.88 251 GLU A CA 1
ATOM 2111 C C . GLU A 1 251 ? -2.326 -14.608 -11.386 1.00 88.88 251 GLU A C 1
ATOM 2113 O O . GLU A 1 251 ? -1.879 -14.317 -10.271 1.00 88.88 251 GLU A O 1
ATOM 2118 N N . PRO A 1 252 ? -3.475 -14.091 -11.850 1.00 89.44 252 PRO A N 1
ATOM 2119 C CA . PRO A 1 252 ? -4.259 -13.150 -11.069 1.00 89.44 252 PRO A CA 1
ATOM 2120 C C . PRO A 1 252 ? -4.731 -13.739 -9.744 1.00 89.44 252 PRO A C 1
ATOM 2122 O O . PRO A 1 252 ? -4.957 -14.944 -9.601 1.00 89.44 252 PRO A O 1
ATOM 2125 N N . ARG A 1 253 ? -4.934 -12.867 -8.763 1.00 90.25 253 ARG A N 1
ATOM 2126 C CA . ARG A 1 253 ? -5.437 -13.233 -7.446 1.00 90.25 253 ARG A CA 1
ATOM 2127 C C . ARG A 1 253 ? -6.873 -13.723 -7.539 1.00 90.25 253 ARG A C 1
ATOM 2129 O O . ARG A 1 253 ? -7.771 -12.990 -7.930 1.00 90.25 253 ARG A O 1
ATOM 2136 N N . THR A 1 254 ? -7.105 -14.951 -7.088 1.00 88.12 254 THR A N 1
ATOM 2137 C CA . THR A 1 254 ? -8.416 -15.615 -7.183 1.00 88.12 254 THR A CA 1
ATOM 2138 C C . THR A 1 254 ? -9.144 -15.753 -5.853 1.00 88.12 254 THR A C 1
ATOM 2140 O O . THR A 1 254 ? -10.295 -16.187 -5.838 1.00 88.12 254 THR A O 1
ATOM 2143 N N . VAL A 1 255 ? -8.507 -15.394 -4.736 1.00 89.56 255 VAL A N 1
ATOM 2144 C CA . VAL A 1 255 ? -9.078 -15.525 -3.392 1.00 89.56 255 VAL A CA 1
ATOM 2145 C C . VAL A 1 255 ? -8.917 -14.219 -2.628 1.00 89.56 255 VAL A C 1
ATOM 2147 O O . VAL A 1 255 ? -7.807 -13.695 -2.512 1.00 89.56 255 VAL A O 1
ATOM 2150 N N . LEU A 1 256 ? -10.023 -13.737 -2.066 1.00 91.31 256 LEU A N 1
ATOM 2151 C CA . LEU A 1 256 ? -10.055 -12.592 -1.163 1.00 91.31 256 LEU A CA 1
ATOM 2152 C C . LEU A 1 256 ? -10.399 -13.058 0.241 1.00 91.31 256 LEU A C 1
ATOM 2154 O O . LEU A 1 256 ? -11.298 -13.878 0.436 1.00 91.31 256 LEU A O 1
ATOM 2158 N N . LYS A 1 257 ? -9.668 -12.532 1.218 1.00 91.00 257 LYS A N 1
ATOM 2159 C CA . LYS A 1 257 ? -9.944 -12.769 2.629 1.00 91.00 257 LYS A CA 1
ATOM 2160 C C . LYS A 1 257 ? -10.784 -11.631 3.185 1.00 91.00 257 LYS A C 1
ATOM 2162 O O . LYS A 1 257 ? -10.567 -10.476 2.828 1.00 91.00 257 LYS A O 1
ATOM 2167 N N . HIS A 1 258 ? -11.699 -11.981 4.074 1.00 87.38 258 HIS A N 1
ATOM 2168 C CA . HIS A 1 258 ? -12.510 -11.039 4.827 1.00 87.38 258 HIS A CA 1
ATOM 2169 C C . HIS A 1 258 ? -12.823 -11.608 6.213 1.00 87.38 258 HIS A C 1
ATOM 2171 O O . HIS A 1 258 ? -12.702 -12.814 6.454 1.00 87.38 258 HIS A O 1
ATOM 2177 N N . ARG A 1 259 ? -13.197 -10.728 7.134 1.00 86.00 259 ARG A N 1
ATOM 2178 C CA . ARG A 1 259 ? -13.730 -11.079 8.448 1.00 86.00 259 ARG A CA 1
ATOM 2179 C C . ARG A 1 259 ? -15.235 -10.836 8.456 1.00 86.00 259 ARG A C 1
ATOM 2181 O O . ARG A 1 259 ? -15.675 -9.749 8.084 1.00 86.00 259 ARG A O 1
ATOM 2188 N N . ASP A 1 260 ? -16.006 -11.829 8.893 1.00 74.81 260 ASP A N 1
ATOM 2189 C CA . ASP A 1 260 ? -17.419 -11.617 9.204 1.00 74.81 260 ASP A CA 1
ATOM 2190 C C . ASP A 1 260 ? -17.563 -10.997 10.603 1.00 74.81 260 ASP A C 1
ATOM 2192 O O . ASP A 1 260 ? -16.829 -11.340 11.530 1.00 74.81 260 ASP A O 1
ATOM 2196 N N . ILE A 1 261 ? -18.537 -10.102 10.775 1.00 62.28 261 ILE A N 1
ATOM 2197 C CA . ILE A 1 261 ? -18.774 -9.332 12.011 1.00 62.28 261 ILE A CA 1
ATOM 2198 C C . ILE A 1 261 ? -19.042 -10.264 13.211 1.00 62.28 261 ILE A C 1
ATOM 2200 O O . ILE A 1 261 ? -18.875 -9.865 14.362 1.00 62.28 261 ILE A O 1
ATOM 2204 N N . THR A 1 262 ? -19.443 -11.515 12.955 1.00 55.16 262 THR A N 1
ATOM 2205 C CA . THR A 1 262 ? -19.826 -12.496 13.981 1.00 55.16 262 THR A CA 1
ATOM 2206 C C . THR A 1 262 ? -19.024 -13.805 13.963 1.00 55.16 262 THR A C 1
ATOM 2208 O O . THR A 1 262 ? -19.343 -14.712 14.736 1.00 55.16 262 THR A O 1
ATOM 2211 N N . GLY A 1 263 ? -17.986 -13.926 13.124 1.00 58.88 263 GLY A N 1
ATOM 2212 C CA . GLY A 1 263 ? -17.365 -15.217 12.802 1.00 58.88 263 GLY A CA 1
ATOM 2213 C C . GLY A 1 263 ? -15.843 -15.202 12.582 1.00 58.88 263 GLY A C 1
ATOM 2214 O O . GLY A 1 263 ? -15.200 -14.156 12.664 1.00 58.88 263 GLY A O 1
ATOM 2215 N N . PRO A 1 264 ? -15.236 -16.384 12.343 1.00 61.06 264 PRO A N 1
ATOM 2216 C CA . PRO A 1 264 ? -13.820 -16.501 11.995 1.00 61.06 264 PRO A CA 1
ATOM 2217 C C . PRO A 1 264 ? -13.524 -15.879 10.620 1.00 61.06 264 PRO A C 1
ATOM 2219 O O . PRO A 1 264 ? -14.429 -15.572 9.852 1.00 61.06 264 PRO A O 1
ATOM 2222 N N . SER A 1 265 ? -12.239 -15.717 10.291 1.00 72.62 265 SER A N 1
ATOM 2223 C CA . SER A 1 265 ? -11.826 -15.280 8.953 1.00 72.62 265 SER A CA 1
ATOM 2224 C C . SER A 1 265 ? -12.363 -16.223 7.873 1.00 72.62 265 SER A C 1
ATOM 2226 O O . SER A 1 265 ? -12.186 -17.441 7.947 1.00 72.62 265 SER A O 1
ATOM 2228 N N . GLU A 1 266 ? -12.968 -15.635 6.845 1.00 79.69 266 GLU A N 1
ATOM 2229 C CA . GLU A 1 266 ? -13.515 -16.334 5.694 1.00 79.69 266 GLU A CA 1
ATOM 2230 C C . GLU A 1 266 ? -12.777 -15.936 4.410 1.00 79.69 266 GLU A C 1
ATOM 2232 O O . GLU A 1 266 ? -12.272 -14.820 4.244 1.00 79.69 266 GLU A O 1
ATOM 2237 N N . SER A 1 267 ? -12.722 -16.866 3.460 1.00 82.75 267 SER A N 1
ATOM 2238 C CA . SER A 1 267 ? -12.101 -16.656 2.155 1.00 82.75 267 SER A CA 1
ATOM 2239 C C . SER A 1 267 ? -13.112 -16.890 1.044 1.00 82.75 267 SER A C 1
ATOM 2241 O O . SER A 1 267 ? -13.691 -17.975 0.960 1.00 82.75 267 SER A O 1
ATOM 2243 N N . ASN A 1 268 ? -13.259 -15.915 0.155 1.00 83.12 268 ASN A N 1
ATOM 2244 C CA . ASN A 1 268 ? -14.143 -16.003 -0.995 1.00 83.12 268 ASN A CA 1
ATOM 2245 C C . ASN A 1 268 ? -13.331 -16.167 -2.276 1.00 83.12 268 ASN A C 1
ATOM 2247 O O . ASN A 1 268 ? -12.369 -15.437 -2.519 1.00 83.12 268 ASN A O 1
ATOM 2251 N N . VAL A 1 269 ? -13.747 -17.117 -3.113 1.00 85.19 269 VAL A N 1
ATOM 2252 C CA . VAL A 1 269 ? -13.243 -17.227 -4.485 1.00 85.19 269 VAL A CA 1
ATOM 2253 C C . VAL A 1 269 ? -13.834 -16.084 -5.300 1.00 85.19 269 VAL A C 1
ATOM 2255 O O . VAL A 1 269 ? -15.056 -15.927 -5.341 1.00 85.19 269 VAL A O 1
ATOM 2258 N N . VAL A 1 270 ? -12.971 -15.314 -5.959 1.00 85.94 270 VAL A N 1
ATOM 2259 C CA . VAL A 1 270 ? -13.359 -14.216 -6.846 1.00 85.94 270 VAL A CA 1
ATOM 2260 C C . VAL A 1 270 ? -14.122 -14.785 -8.035 1.00 85.94 270 VAL A C 1
ATOM 2262 O O . VAL A 1 270 ? -13.702 -15.780 -8.637 1.00 85.94 270 VAL A O 1
ATOM 2265 N N . LYS A 1 271 ? -15.251 -14.163 -8.378 1.00 83.19 271 LYS A N 1
ATOM 2266 C CA . LYS A 1 271 ? -16.094 -14.577 -9.498 1.00 83.19 271 LYS A CA 1
ATOM 2267 C C . LYS A 1 271 ? -16.308 -13.422 -10.466 1.00 83.19 271 LYS A C 1
ATOM 2269 O O . LYS A 1 271 ? -16.496 -12.296 -10.039 1.00 83.19 271 LYS A O 1
ATOM 2274 N N . ILE A 1 272 ? -16.331 -13.725 -11.761 1.00 75.56 272 ILE A N 1
ATOM 2275 C CA . ILE A 1 272 ? -16.723 -12.795 -12.826 1.00 75.56 272 ILE A CA 1
ATOM 2276 C C . ILE A 1 272 ? -17.849 -13.451 -13.622 1.00 75.56 272 ILE A C 1
ATOM 2278 O O . ILE A 1 272 ? -17.720 -14.590 -14.077 1.00 75.56 272 ILE A O 1
ATOM 2282 N N . GLY A 1 273 ? -18.990 -12.765 -13.754 1.00 67.50 273 GLY A N 1
ATOM 2283 C CA . GLY A 1 273 ? -20.146 -13.291 -14.493 1.00 67.50 273 GLY A CA 1
ATOM 2284 C C . GLY A 1 273 ? -20.666 -14.632 -13.952 1.00 67.50 273 GLY A C 1
ATOM 2285 O O . GLY A 1 273 ? -21.132 -15.476 -14.716 1.00 67.50 273 GLY A O 1
ATOM 2286 N N . GLY A 1 274 ? -20.532 -14.865 -12.640 1.00 74.00 274 GLY A N 1
ATOM 2287 C CA . GLY A 1 274 ? -20.950 -16.097 -11.963 1.00 74.00 274 GLY A CA 1
ATOM 2288 C C . GLY A 1 274 ? -19.981 -17.285 -12.070 1.00 74.00 274 GLY A C 1
ATOM 2289 O O . GLY A 1 274 ? -20.238 -18.312 -11.440 1.00 74.00 274 GLY A O 1
ATOM 2290 N N . ARG A 1 275 ? -18.870 -17.165 -12.810 1.00 75.12 275 ARG A N 1
ATOM 2291 C CA . ARG A 1 275 ? -17.800 -18.180 -12.895 1.00 75.12 275 ARG A CA 1
ATOM 2292 C C . ARG A 1 275 ? -16.610 -17.793 -12.032 1.00 75.12 275 ARG A C 1
ATOM 2294 O O . ARG A 1 275 ? -16.416 -16.609 -11.776 1.00 75.12 275 ARG A O 1
ATOM 2301 N N . ALA A 1 276 ? -15.814 -18.767 -11.592 1.00 82.06 276 ALA A N 1
ATOM 2302 C CA . ALA A 1 276 ? -14.582 -18.465 -10.866 1.00 82.06 276 ALA A CA 1
ATOM 2303 C C . ALA A 1 276 ? -13.615 -17.687 -11.771 1.00 82.06 276 ALA A C 1
ATOM 2305 O O . ALA A 1 276 ? -13.473 -18.007 -12.951 1.00 82.06 276 ALA A O 1
ATOM 2306 N N . LEU A 1 277 ? -12.930 -16.686 -11.217 1.00 82.81 277 LEU A N 1
ATOM 2307 C CA . LEU A 1 277 ? -12.000 -15.831 -11.957 1.00 82.81 277 LEU A CA 1
ATOM 2308 C C . LEU A 1 277 ? -10.938 -16.654 -12.709 1.00 82.81 277 LEU A C 1
ATOM 2310 O O . LEU A 1 277 ? -10.695 -16.417 -13.890 1.00 82.81 277 LEU A O 1
ATOM 2314 N N . ALA A 1 278 ? -10.399 -17.691 -12.058 1.00 80.50 278 ALA A N 1
ATOM 2315 C CA . ALA A 1 278 ? -9.445 -18.630 -12.654 1.00 80.50 278 ALA A CA 1
ATOM 2316 C C . ALA A 1 278 ? -9.942 -19.248 -13.976 1.00 80.50 278 ALA A C 1
ATOM 2318 O O . ALA A 1 278 ? -9.169 -19.429 -14.912 1.00 80.50 278 ALA A O 1
ATOM 2319 N N . GLU A 1 279 ? -11.237 -19.568 -14.055 1.00 78.94 279 GLU A N 1
ATOM 2320 C CA . GLU A 1 279 ? -11.851 -20.174 -15.240 1.00 78.94 279 GLU A CA 1
ATOM 2321 C C . GLU A 1 279 ? -12.041 -19.138 -16.353 1.00 78.94 279 GLU A C 1
ATOM 2323 O O . GLU A 1 279 ? -11.801 -19.438 -17.518 1.00 78.94 279 GLU A O 1
ATOM 2328 N N . ALA A 1 280 ? -12.436 -17.911 -16.001 1.00 75.62 280 ALA A N 1
ATOM 2329 C CA . ALA A 1 280 ? -12.695 -16.841 -16.964 1.00 75.62 280 ALA A CA 1
ATOM 2330 C C . ALA A 1 280 ? -11.414 -16.338 -17.659 1.00 75.62 280 ALA A C 1
ATOM 2332 O O . ALA A 1 280 ? -11.423 -16.051 -18.858 1.00 75.62 280 ALA A O 1
ATOM 2333 N N . ILE A 1 281 ? -10.297 -16.257 -16.931 1.00 73.56 281 ILE A N 1
ATOM 2334 C CA . ILE A 1 281 ? -9.023 -15.759 -17.476 1.00 73.56 281 ILE A CA 1
ATOM 2335 C C . ILE A 1 281 ? -8.414 -16.743 -18.483 1.00 73.56 281 ILE A C 1
ATOM 2337 O O . ILE A 1 281 ? -7.818 -16.317 -19.476 1.00 73.56 281 ILE A O 1
ATOM 2341 N N . SER A 1 282 ? -8.606 -18.054 -18.282 1.00 65.69 282 SER A N 1
ATOM 2342 C CA . SER A 1 282 ? -8.108 -19.088 -19.201 1.00 65.69 282 SER A CA 1
ATOM 2343 C C . SER A 1 282 ? -8.629 -18.920 -20.636 1.00 65.69 282 SER A C 1
ATOM 2345 O O . SER A 1 282 ? -7.965 -19.362 -21.575 1.00 65.69 282 SER A O 1
ATOM 2347 N N . ASP A 1 283 ? -9.784 -18.275 -20.822 1.00 60.12 283 ASP A N 1
ATOM 2348 C CA . ASP A 1 283 ? -10.422 -18.105 -22.130 1.00 60.12 283 ASP A CA 1
ATOM 2349 C C . ASP A 1 283 ? -9.907 -16.872 -22.914 1.00 60.12 283 ASP A C 1
ATOM 2351 O O . ASP A 1 283 ? -10.156 -16.770 -24.115 1.00 60.12 283 ASP A O 1
ATOM 2355 N N . THR A 1 284 ? -9.167 -15.942 -22.283 1.00 55.81 284 THR A N 1
ATOM 2356 C CA . THR A 1 284 ? -8.928 -14.579 -22.831 1.00 55.81 284 THR A CA 1
ATOM 2357 C C . THR A 1 284 ? -7.454 -14.258 -23.167 1.00 55.81 284 THR A C 1
ATOM 2359 O O . THR A 1 284 ? -7.089 -13.111 -23.423 1.00 55.81 284 THR A O 1
ATOM 2362 N N . SER A 1 285 ? -6.555 -15.244 -23.211 1.00 44.28 285 SER A N 1
ATOM 2363 C CA . SER A 1 285 ? -5.115 -14.976 -23.384 1.00 44.28 285 SER A CA 1
ATOM 2364 C C . SER A 1 285 ? -4.724 -14.514 -24.803 1.00 44.28 285 SER A C 1
ATOM 2366 O O . SER A 1 285 ? -4.561 -15.335 -25.701 1.00 44.28 285 SER A O 1
ATOM 2368 N N . GLN A 1 286 ? -4.539 -13.202 -25.004 1.00 47.25 286 GLN A N 1
ATOM 2369 C CA . GLN A 1 286 ? -3.290 -12.577 -25.493 1.00 47.25 286 GLN A CA 1
ATOM 2370 C C . GLN A 1 286 ? -3.519 -11.118 -25.919 1.00 47.25 286 GLN A C 1
ATOM 2372 O O . GLN A 1 286 ? -4.071 -10.842 -26.982 1.00 47.25 286 GLN A O 1
ATOM 2377 N N . SER A 1 287 ? -2.968 -10.178 -25.150 1.00 40.38 287 SER A N 1
ATOM 2378 C CA . SER A 1 287 ? -2.588 -8.860 -25.664 1.00 40.38 287 SER A CA 1
ATOM 2379 C C . SER A 1 287 ? -1.064 -8.814 -25.761 1.00 40.38 287 SER A C 1
ATOM 2381 O O . SER A 1 287 ? -0.359 -9.162 -24.814 1.00 40.38 287 SER A O 1
ATOM 2383 N N . GLY A 1 288 ? -0.544 -8.482 -26.944 1.00 49.81 288 GLY A N 1
ATOM 2384 C CA . GLY A 1 288 ? 0.890 -8.455 -27.223 1.00 49.81 288 GLY A CA 1
ATOM 2385 C C . GLY A 1 288 ? 1.595 -7.370 -26.411 1.00 49.81 288 GLY A C 1
ATOM 2386 O O . GLY A 1 288 ? 1.400 -6.181 -26.648 1.00 49.81 288 GLY A O 1
ATOM 2387 N N . ASN A 1 289 ? 2.439 -7.779 -25.463 1.00 57.62 289 ASN A N 1
ATOM 2388 C CA . ASN A 1 289 ? 3.080 -6.855 -24.533 1.00 57.62 289 ASN A CA 1
ATOM 2389 C C . ASN A 1 289 ? 4.293 -6.139 -25.153 1.00 57.62 289 ASN A C 1
ATOM 2391 O O . ASN A 1 289 ? 5.257 -6.763 -25.597 1.00 57.62 289 ASN A O 1
ATOM 2395 N N . MET A 1 290 ? 4.276 -4.805 -25.103 1.00 58.50 290 MET A N 1
ATOM 2396 C CA . MET A 1 290 ? 5.357 -3.907 -25.536 1.00 58.50 290 MET A CA 1
ATOM 2397 C C . MET A 1 290 ? 6.729 -4.276 -24.939 1.00 58.50 290 MET A C 1
ATOM 2399 O O . MET A 1 290 ? 7.728 -4.253 -25.654 1.00 58.50 290 MET A O 1
ATOM 2403 N N . LEU A 1 291 ? 6.779 -4.698 -23.668 1.00 61.31 291 LEU A N 1
ATOM 2404 C CA . LEU A 1 291 ? 7.999 -5.126 -22.965 1.00 61.31 291 LEU A CA 1
ATOM 2405 C C . LEU A 1 291 ? 8.614 -6.421 -23.512 1.00 61.31 291 LEU A C 1
ATOM 2407 O O . LEU A 1 291 ? 9.838 -6.538 -23.569 1.00 61.31 291 LEU A O 1
ATOM 2411 N N . ILE A 1 292 ? 7.792 -7.350 -24.011 1.00 66.00 292 ILE A N 1
ATOM 2412 C CA . ILE A 1 292 ? 8.280 -8.525 -24.751 1.00 66.00 292 ILE A CA 1
ATOM 2413 C C . ILE A 1 292 ? 9.004 -8.061 -26.021 1.00 66.00 292 ILE A C 1
ATOM 2415 O O . ILE A 1 292 ? 10.067 -8.585 -26.352 1.00 66.00 292 ILE A O 1
ATOM 2419 N N . GLY A 1 293 ? 8.478 -7.029 -26.690 1.00 62.69 293 GLY A N 1
ATOM 2420 C CA . GLY A 1 293 ? 9.139 -6.364 -27.812 1.00 62.69 293 GLY A CA 1
ATOM 2421 C C . GLY A 1 293 ? 10.484 -5.740 -27.428 1.00 62.69 293 GLY A C 1
ATOM 2422 O O . GLY A 1 293 ? 11.457 -5.915 -28.158 1.00 62.69 293 GLY A O 1
ATOM 2423 N N . ILE A 1 294 ? 10.576 -5.083 -26.264 1.00 66.31 294 ILE A N 1
ATOM 2424 C CA . ILE A 1 294 ? 11.838 -4.522 -25.739 1.00 66.31 294 ILE A CA 1
ATOM 2425 C C . ILE A 1 294 ? 12.859 -5.630 -25.497 1.00 66.31 294 ILE A C 1
ATOM 2427 O O . ILE A 1 294 ? 13.994 -5.519 -25.952 1.00 66.31 294 ILE A O 1
ATOM 2431 N N . ASN A 1 295 ? 12.455 -6.718 -24.843 1.00 66.75 295 ASN A N 1
ATOM 2432 C CA . ASN A 1 295 ? 13.318 -7.870 -24.594 1.00 66.75 295 ASN A CA 1
ATOM 2433 C C . ASN A 1 295 ? 13.782 -8.543 -25.890 1.00 66.75 295 ASN A C 1
ATOM 2435 O O . ASN A 1 295 ? 14.964 -8.852 -26.051 1.00 66.75 295 ASN A O 1
ATOM 2439 N N . ALA A 1 296 ? 12.884 -8.732 -26.855 1.00 71.94 296 ALA A N 1
ATOM 2440 C CA . ALA A 1 296 ? 13.226 -9.262 -28.172 1.00 71.94 296 ALA A CA 1
ATOM 2441 C C . ALA A 1 296 ? 14.197 -8.335 -28.931 1.00 71.94 296 ALA A C 1
ATOM 2443 O O . ALA A 1 296 ? 15.148 -8.793 -29.566 1.00 71.94 296 ALA A O 1
ATOM 2444 N N . LEU A 1 297 ? 14.001 -7.018 -28.837 1.00 69.44 297 LEU A N 1
ATOM 2445 C CA . LEU A 1 297 ? 14.869 -6.025 -29.461 1.00 69.44 297 LEU A CA 1
ATOM 2446 C C . LEU A 1 297 ? 16.240 -5.965 -28.769 1.00 69.44 297 LEU A C 1
ATOM 2448 O O . LEU A 1 297 ? 17.261 -5.997 -29.451 1.00 69.44 297 LEU A O 1
ATOM 2452 N N . ALA A 1 298 ? 16.288 -5.980 -27.436 1.00 71.44 298 ALA A N 1
ATOM 2453 C CA . ALA A 1 298 ? 17.520 -6.030 -26.654 1.00 71.44 298 ALA A CA 1
ATOM 2454 C C . ALA A 1 298 ? 18.311 -7.318 -26.922 1.00 71.44 298 ALA A C 1
ATOM 2456 O O . ALA A 1 298 ? 19.513 -7.256 -27.165 1.00 71.44 298 ALA A O 1
ATOM 2457 N N . THR A 1 299 ? 17.655 -8.481 -26.964 1.00 76.56 299 THR A N 1
ATOM 2458 C CA . THR A 1 299 ? 18.305 -9.762 -27.303 1.00 76.56 299 THR A CA 1
ATOM 2459 C C . THR A 1 299 ? 18.822 -9.785 -28.743 1.00 76.56 299 THR A C 1
ATOM 2461 O O . THR A 1 299 ? 19.943 -10.243 -28.988 1.00 76.56 299 THR A O 1
ATOM 2464 N N . SER A 1 300 ? 18.062 -9.233 -29.693 1.00 74.06 300 SER A N 1
ATOM 2465 C CA . SER A 1 300 ? 18.502 -9.051 -31.080 1.00 74.06 300 SER A CA 1
ATOM 2466 C C . SER A 1 300 ? 19.750 -8.165 -31.158 1.00 74.06 300 SER A C 1
ATOM 2468 O O . SER A 1 300 ? 20.778 -8.588 -31.696 1.00 74.06 300 SER A O 1
ATOM 2470 N N . LEU A 1 301 ? 19.720 -6.983 -30.540 1.00 71.12 301 LEU A N 1
ATOM 2471 C CA . LEU A 1 301 ? 20.850 -6.055 -30.503 1.00 71.12 301 LEU A CA 1
ATOM 2472 C C . LEU A 1 301 ? 22.059 -6.643 -29.767 1.00 71.12 301 LEU A C 1
ATOM 2474 O O . LEU A 1 301 ? 23.180 -6.532 -30.257 1.00 71.12 301 LEU A O 1
ATOM 2478 N N . PHE A 1 302 ? 21.850 -7.337 -28.647 1.00 73.88 302 PHE A N 1
ATOM 2479 C CA . PHE A 1 302 ? 22.898 -8.054 -27.922 1.00 73.88 302 PHE A CA 1
ATOM 2480 C C . PHE A 1 302 ? 23.584 -9.082 -28.825 1.00 73.88 302 PHE A C 1
ATOM 2482 O O . PHE A 1 302 ? 24.811 -9.180 -28.841 1.00 73.88 302 PHE A O 1
ATOM 2489 N N . SER A 1 303 ? 22.817 -9.824 -29.630 1.00 72.06 303 SER A N 1
ATOM 2490 C CA . SER A 1 303 ? 23.378 -10.789 -30.578 1.00 72.06 303 SER A CA 1
ATOM 2491 C C . SER A 1 303 ? 24.256 -10.117 -31.640 1.00 72.06 303 SER A C 1
ATOM 2493 O O . SER A 1 303 ? 25.318 -10.640 -31.989 1.00 72.06 303 SER A O 1
ATOM 2495 N N . VAL A 1 304 ? 23.856 -8.931 -32.104 1.00 72.12 304 VAL A N 1
ATOM 2496 C CA . VAL A 1 304 ? 24.603 -8.120 -33.069 1.00 72.12 304 VAL A CA 1
ATOM 2497 C C . VAL A 1 304 ? 25.880 -7.579 -32.428 1.00 72.12 304 VAL A C 1
ATOM 2499 O O . VAL A 1 304 ? 26.965 -7.806 -32.959 1.00 72.12 304 VAL A O 1
ATOM 2502 N N . VAL A 1 305 ? 25.791 -6.965 -31.246 1.00 69.94 305 VAL A N 1
ATOM 2503 C CA . VAL A 1 305 ? 26.944 -6.471 -30.474 1.00 69.94 305 VAL A CA 1
ATOM 2504 C C . VAL A 1 305 ? 27.925 -7.600 -30.166 1.00 69.94 305 VAL A C 1
ATOM 2506 O O . VAL A 1 305 ? 29.127 -7.435 -30.346 1.00 69.94 305 VAL A O 1
ATOM 2509 N N . LYS A 1 306 ? 27.441 -8.781 -29.766 1.00 71.25 306 LYS A N 1
ATOM 2510 C CA . LYS A 1 306 ? 28.284 -9.960 -29.524 1.00 71.25 306 LYS A CA 1
ATOM 2511 C C . LYS A 1 306 ? 29.003 -10.410 -30.794 1.00 71.25 306 LYS A C 1
ATOM 2513 O O . LYS A 1 306 ? 30.183 -10.747 -30.728 1.00 71.25 306 LYS A O 1
ATOM 2518 N N . ARG A 1 307 ? 28.327 -10.399 -31.950 1.00 69.38 307 ARG A N 1
ATOM 2519 C CA . ARG A 1 307 ? 28.955 -10.691 -33.249 1.00 69.38 307 ARG A CA 1
ATOM 2520 C C . ARG A 1 307 ? 30.013 -9.650 -33.599 1.00 69.38 307 ARG A C 1
ATOM 2522 O O . ARG A 1 307 ? 31.100 -10.046 -34.001 1.00 69.38 307 ARG A O 1
ATOM 2529 N N . PHE A 1 308 ? 29.747 -8.364 -33.380 1.00 63.19 308 PHE A N 1
ATOM 2530 C CA . PHE A 1 308 ? 30.728 -7.298 -33.591 1.00 63.19 308 PHE A CA 1
ATOM 2531 C C . PHE A 1 308 ? 31.930 -7.420 -32.652 1.00 63.19 308 PHE A C 1
ATOM 2533 O O . PHE A 1 308 ? 33.056 -7.427 -33.132 1.00 63.19 308 PHE A O 1
ATOM 2540 N N . ASN A 1 309 ? 31.728 -7.606 -31.346 1.00 62.53 309 ASN A N 1
ATOM 2541 C CA . ASN A 1 309 ? 32.821 -7.796 -30.388 1.00 62.53 309 ASN A CA 1
ATOM 2542 C C . ASN A 1 309 ? 33.626 -9.066 -30.682 1.00 62.53 309 ASN A C 1
ATOM 2544 O O . ASN A 1 309 ? 34.852 -9.030 -30.655 1.00 62.53 309 ASN A O 1
ATOM 2548 N N . SER A 1 310 ? 32.965 -10.176 -31.021 1.00 69.56 310 SER A N 1
ATOM 2549 C CA . SER A 1 310 ? 33.649 -11.404 -31.439 1.00 69.56 310 SER A CA 1
ATOM 2550 C C . SER A 1 310 ? 34.446 -11.192 -32.725 1.00 69.56 310 SER A C 1
ATOM 2552 O O . SER A 1 310 ? 35.564 -11.688 -32.832 1.00 69.56 310 SER A O 1
ATOM 2554 N N . TYR A 1 311 ? 33.893 -10.459 -33.694 1.00 70.75 311 TYR A N 1
ATOM 2555 C CA . TYR A 1 311 ? 34.554 -10.158 -34.959 1.00 70.75 311 TYR A CA 1
ATOM 2556 C C . TYR A 1 311 ? 35.768 -9.245 -34.750 1.00 70.75 311 TYR A C 1
ATOM 2558 O O . TYR A 1 311 ? 36.870 -9.582 -35.176 1.00 70.75 311 TYR A O 1
ATOM 2566 N N . VAL A 1 312 ? 35.608 -8.146 -34.009 1.00 69.00 312 VAL A N 1
ATOM 2567 C CA . VAL A 1 312 ? 36.694 -7.224 -33.648 1.00 69.00 312 VAL A CA 1
ATOM 2568 C C . VAL A 1 312 ? 37.773 -7.949 -32.851 1.00 69.00 312 VAL A C 1
ATOM 2570 O O . VAL A 1 312 ? 38.942 -7.839 -33.197 1.00 69.00 312 VAL A O 1
ATOM 2573 N N . PHE A 1 313 ? 37.416 -8.755 -31.848 1.00 66.31 313 PHE A N 1
ATOM 2574 C CA . PHE A 1 313 ? 38.388 -9.552 -31.097 1.00 66.31 313 PHE A CA 1
ATOM 2575 C C . PHE A 1 313 ? 39.130 -10.540 -32.007 1.00 66.31 313 PHE A C 1
ATOM 2577 O O . PHE A 1 313 ? 40.353 -10.631 -31.942 1.00 66.31 313 PHE A O 1
ATOM 2584 N N . SER A 1 314 ? 38.425 -11.219 -32.918 1.00 72.62 314 SER A N 1
ATOM 2585 C CA . SER A 1 314 ? 39.048 -12.145 -33.872 1.00 72.62 314 SER A CA 1
ATOM 2586 C C . SER A 1 314 ? 39.967 -11.461 -34.890 1.00 72.62 314 SER A C 1
ATOM 2588 O O . SER A 1 314 ? 40.902 -12.092 -35.369 1.00 72.62 314 SER A O 1
ATOM 2590 N N . LEU A 1 315 ? 39.740 -10.182 -35.200 1.00 71.50 315 LEU A N 1
ATOM 2591 C CA . LEU A 1 315 ? 40.551 -9.415 -36.146 1.00 71.50 315 LEU A CA 1
ATOM 2592 C C . LEU A 1 315 ? 41.735 -8.721 -35.453 1.00 71.50 315 LEU A C 1
ATOM 2594 O O . LEU A 1 315 ? 42.858 -8.742 -35.948 1.00 71.50 315 LEU A O 1
ATOM 2598 N N . VAL A 1 316 ? 41.493 -8.114 -34.291 1.00 72.19 316 VAL A N 1
ATOM 2599 C CA . VAL A 1 316 ? 42.456 -7.272 -33.571 1.00 72.19 316 VAL A CA 1
ATOM 2600 C C . VAL A 1 316 ? 43.396 -8.106 -32.705 1.00 72.19 316 VAL A C 1
ATOM 2602 O O . VAL A 1 316 ? 44.586 -7.801 -32.652 1.00 72.19 316 VAL A O 1
ATOM 2605 N N . ALA A 1 317 ? 42.923 -9.181 -32.064 1.00 75.00 317 ALA A N 1
ATOM 2606 C CA . ALA A 1 317 ? 43.769 -9.988 -31.182 1.00 75.00 317 ALA A CA 1
ATOM 2607 C C . ALA A 1 317 ? 44.942 -10.669 -31.921 1.00 75.00 317 ALA A C 1
ATOM 2609 O O . ALA A 1 317 ? 46.066 -10.579 -31.426 1.00 75.00 317 ALA A O 1
ATOM 2610 N N . PRO A 1 318 ? 44.773 -11.273 -33.118 1.00 79.81 318 PRO A N 1
ATOM 2611 C CA . PRO A 1 318 ? 45.896 -11.862 -33.851 1.00 79.81 318 PRO A CA 1
ATOM 2612 C C . PRO A 1 318 ? 46.894 -10.814 -34.346 1.00 79.81 318 PRO A C 1
ATOM 2614 O O . PRO A 1 318 ? 48.101 -11.051 -34.303 1.00 79.81 318 PRO A O 1
ATOM 2617 N N . VAL A 1 319 ? 46.413 -9.643 -34.779 1.00 82.75 319 VAL A N 1
ATOM 2618 C CA . VAL A 1 319 ? 47.269 -8.535 -35.232 1.00 82.75 319 VAL A CA 1
ATOM 2619 C C . VAL A 1 319 ? 48.063 -7.966 -34.055 1.00 82.75 319 VAL A C 1
ATOM 2621 O O . VAL A 1 319 ? 49.279 -7.805 -34.151 1.00 82.75 319 VAL A O 1
ATOM 2624 N N . GLY A 1 320 ? 47.402 -7.746 -32.917 1.00 80.75 320 GLY A 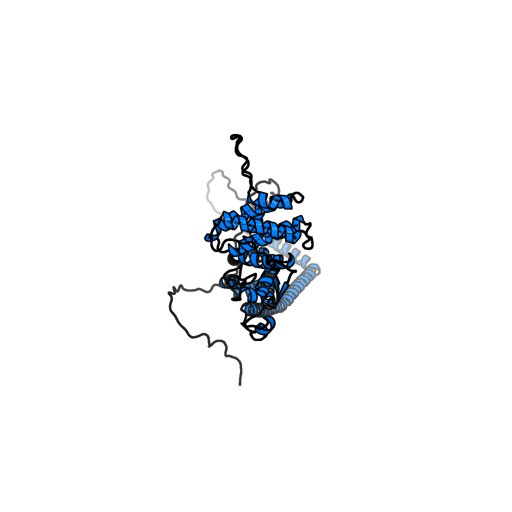N 1
ATOM 2625 C CA . GLY A 1 320 ? 48.026 -7.280 -31.681 1.00 80.75 320 GLY A CA 1
ATOM 2626 C C . GLY A 1 320 ? 49.078 -8.253 -31.152 1.00 80.75 320 GLY A C 1
ATOM 2627 O O . GLY A 1 320 ? 50.200 -7.838 -30.872 1.00 80.75 320 GLY A O 1
ATOM 2628 N N . LEU A 1 321 ? 48.764 -9.551 -31.090 1.00 81.75 321 LEU A N 1
ATOM 2629 C CA . LEU A 1 321 ? 49.712 -10.594 -30.678 1.00 81.75 321 LEU A CA 1
ATOM 2630 C C . LEU A 1 321 ? 50.895 -10.719 -31.646 1.00 81.75 321 LEU A C 1
ATOM 2632 O O . LEU A 1 321 ? 52.028 -10.904 -31.202 1.00 81.75 321 LEU A O 1
ATOM 2636 N N . SER A 1 322 ? 50.659 -10.560 -32.950 1.00 86.00 322 SER A N 1
ATOM 2637 C CA . SER A 1 322 ? 51.721 -10.575 -33.964 1.00 86.00 322 SER A CA 1
ATOM 2638 C C . SER A 1 322 ? 52.670 -9.383 -33.812 1.00 86.00 322 SER A C 1
ATOM 2640 O O . SER A 1 322 ? 53.887 -9.557 -33.862 1.00 86.00 322 SER A O 1
ATOM 2642 N N . LEU A 1 323 ? 52.137 -8.180 -33.566 1.00 86.88 323 LEU A N 1
ATOM 2643 C CA . LEU A 1 323 ? 52.937 -6.977 -33.313 1.00 86.88 323 LEU A CA 1
ATOM 2644 C C . LEU A 1 323 ? 53.724 -7.079 -32.001 1.00 86.88 323 LEU A C 1
ATOM 2646 O O . LEU A 1 323 ? 54.909 -6.751 -31.974 1.00 86.88 323 LEU A O 1
ATOM 2650 N N . LEU A 1 324 ? 53.104 -7.584 -30.932 1.00 87.12 324 LEU A N 1
ATOM 2651 C CA . LEU A 1 324 ? 53.776 -7.829 -29.651 1.00 87.12 324 LEU A CA 1
ATOM 2652 C C . LEU A 1 324 ? 54.902 -8.858 -29.797 1.00 87.12 324 LEU A C 1
ATOM 2654 O O . LEU A 1 324 ? 56.008 -8.636 -29.306 1.00 87.12 324 LEU A O 1
ATOM 2658 N N . GLY A 1 325 ? 54.654 -9.948 -30.527 1.00 89.38 325 GLY A N 1
ATOM 2659 C CA . GLY A 1 325 ? 55.666 -10.952 -30.852 1.00 89.38 325 GLY A CA 1
ATOM 2660 C C . GLY A 1 325 ? 56.830 -10.370 -31.655 1.00 89.38 325 GLY A C 1
ATOM 2661 O O . GLY A 1 325 ? 57.989 -10.639 -31.342 1.00 89.38 325 GLY A O 1
ATOM 2662 N N . LEU A 1 326 ? 56.542 -9.510 -32.635 1.00 91.69 326 LEU A N 1
ATOM 2663 C CA . LEU A 1 326 ? 57.558 -8.827 -33.435 1.00 91.69 326 LEU A CA 1
ATOM 2664 C C . LEU A 1 326 ? 58.393 -7.851 -32.593 1.00 91.69 326 LEU A C 1
ATOM 2666 O O . LEU A 1 326 ? 59.616 -7.835 -32.715 1.00 91.69 326 LEU A O 1
ATOM 2670 N N . LEU A 1 327 ? 57.771 -7.089 -31.692 1.00 87.94 327 LEU A N 1
ATOM 2671 C CA . LEU A 1 327 ? 58.479 -6.198 -30.768 1.00 87.94 327 LEU A CA 1
ATOM 2672 C C . LEU A 1 327 ? 59.367 -6.969 -29.783 1.00 87.94 327 LEU A C 1
ATOM 2674 O O . LEU A 1 327 ? 60.514 -6.579 -29.563 1.00 87.94 327 LEU A O 1
ATOM 2678 N N . LEU A 1 328 ? 58.882 -8.086 -29.234 1.00 87.50 328 LEU A N 1
ATOM 2679 C CA . LEU A 1 328 ? 59.678 -8.962 -28.369 1.00 87.50 328 LEU A CA 1
ATOM 2680 C C . LEU A 1 328 ? 60.854 -9.583 -29.129 1.00 87.50 328 LEU A C 1
ATOM 2682 O O . LEU A 1 328 ? 61.973 -9.617 -28.616 1.00 87.50 328 LEU A O 1
ATOM 2686 N N . PHE A 1 329 ? 60.636 -10.015 -30.371 1.00 88.25 329 PHE A N 1
ATOM 2687 C CA . PHE A 1 329 ? 61.691 -10.535 -31.235 1.00 88.25 329 PHE A CA 1
ATOM 2688 C C . PHE A 1 329 ? 62.752 -9.470 -31.550 1.00 88.25 329 PHE A C 1
ATOM 2690 O O . PHE A 1 329 ? 63.946 -9.728 -31.398 1.00 88.25 329 PHE A O 1
ATOM 2697 N N . LEU A 1 330 ? 62.339 -8.248 -31.906 1.00 86.19 330 LEU A N 1
ATOM 2698 C CA . LEU A 1 330 ? 63.247 -7.117 -32.119 1.00 86.19 330 LEU A CA 1
ATOM 2699 C C . LEU A 1 330 ? 64.011 -6.739 -30.846 1.00 86.19 330 LEU A C 1
ATOM 2701 O O . LEU A 1 330 ? 65.197 -6.428 -30.925 1.00 86.19 330 LEU A O 1
ATOM 2705 N N . TYR A 1 331 ? 63.374 -6.805 -29.676 1.00 84.75 331 TYR A N 1
ATOM 2706 C CA . TYR A 1 331 ? 64.026 -6.568 -28.387 1.00 84.75 331 TYR A CA 1
ATOM 2707 C C . TYR A 1 331 ? 65.101 -7.624 -28.084 1.00 84.75 331 TYR A C 1
ATOM 2709 O O . TYR A 1 331 ? 66.212 -7.283 -27.670 1.00 84.75 331 TYR A O 1
ATOM 2717 N N . VAL A 1 332 ? 64.809 -8.903 -28.343 1.00 84.94 332 VAL A N 1
ATOM 2718 C CA . VAL A 1 332 ? 65.783 -9.997 -28.224 1.00 84.94 332 VAL A CA 1
ATOM 2719 C C . VAL A 1 332 ? 66.935 -9.783 -29.210 1.00 84.94 332 VAL A C 1
ATOM 2721 O O . VAL A 1 332 ? 68.094 -9.795 -28.802 1.00 84.94 332 VAL A O 1
ATOM 2724 N N . LEU A 1 333 ? 66.66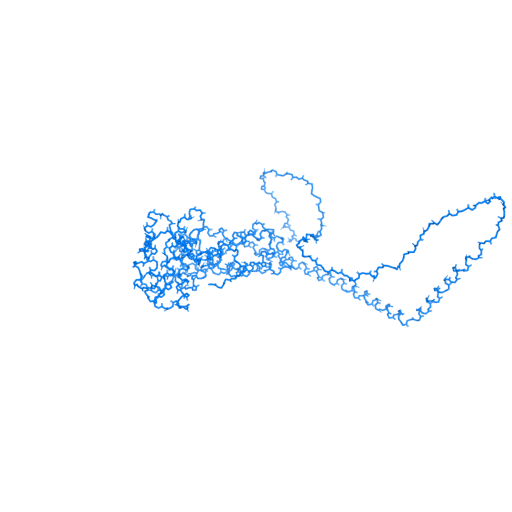0 -9.488 -30.483 1.00 80.94 333 LEU A N 1
ATOM 2725 C CA . LEU A 1 333 ? 67.712 -9.194 -31.460 1.00 80.94 333 LEU A CA 1
ATOM 2726 C C . LEU A 1 333 ? 68.550 -7.970 -31.072 1.00 80.94 333 LEU A C 1
ATOM 2728 O O . LEU A 1 333 ? 69.775 -8.021 -31.168 1.00 80.94 333 LEU A O 1
ATOM 2732 N N . TYR A 1 334 ? 67.933 -6.896 -30.587 1.00 79.31 334 TYR A N 1
ATOM 2733 C CA . TYR A 1 334 ? 68.631 -5.713 -30.084 1.00 79.31 334 TYR A CA 1
ATOM 2734 C C . TYR A 1 334 ? 69.575 -6.053 -28.919 1.00 79.31 334 TYR A C 1
ATOM 2736 O O . TYR A 1 334 ? 70.705 -5.565 -28.875 1.00 79.31 334 TYR A O 1
ATOM 2744 N N . LYS A 1 335 ? 69.138 -6.921 -27.999 1.00 78.44 335 LYS A N 1
ATOM 2745 C CA . LYS A 1 335 ? 69.917 -7.334 -26.825 1.00 78.44 335 LYS A CA 1
ATOM 2746 C C . LYS A 1 335 ? 71.033 -8.335 -27.154 1.00 78.44 335 LYS A C 1
ATOM 2748 O O . LYS A 1 335 ? 72.094 -8.269 -26.536 1.00 78.44 335 LYS A O 1
ATOM 2753 N N . PHE A 1 336 ? 70.812 -9.251 -28.100 1.00 71.50 336 PHE A N 1
ATOM 2754 C CA . PHE A 1 336 ? 71.715 -10.378 -28.384 1.00 71.50 336 PHE A CA 1
ATOM 2755 C C . PHE A 1 336 ? 72.558 -10.230 -29.664 1.00 71.50 336 PHE A C 1
ATOM 2757 O O . PHE A 1 336 ? 73.509 -10.988 -29.852 1.00 71.50 336 PHE A O 1
ATOM 2764 N N . THR A 1 337 ? 72.292 -9.239 -30.520 1.00 68.00 337 THR A N 1
ATOM 2765 C CA . THR A 1 337 ? 73.124 -8.944 -31.702 1.00 68.00 337 THR A CA 1
ATOM 2766 C C . THR A 1 337 ? 74.164 -7.867 -31.350 1.00 68.00 337 THR A C 1
ATOM 2768 O O . THR A 1 337 ? 73.802 -6.838 -30.776 1.00 68.00 337 THR A O 1
ATOM 2771 N N . PRO A 1 338 ? 75.458 -7.992 -31.718 1.00 60.28 338 PRO A N 1
ATOM 2772 C CA . PRO A 1 338 ? 76.512 -7.033 -31.349 1.00 60.28 338 PRO A CA 1
ATOM 2773 C C . PRO A 1 338 ? 76.430 -5.684 -32.104 1.00 60.28 338 PRO A C 1
ATOM 2775 O O . PRO A 1 338 ? 77.427 -4.973 -32.236 1.00 60.28 338 PRO A O 1
ATOM 2778 N N . ILE A 1 339 ? 75.248 -5.295 -32.590 1.00 55.09 339 ILE A N 1
ATOM 2779 C CA . ILE A 1 339 ? 74.998 -4.046 -33.323 1.00 55.09 339 ILE A CA 1
ATOM 2780 C C . ILE A 1 339 ? 74.919 -2.842 -32.370 1.00 55.09 339 ILE A C 1
ATOM 2782 O O . ILE A 1 339 ? 75.332 -1.747 -32.754 1.00 55.09 339 ILE A O 1
ATOM 2786 N N . GLY A 1 340 ? 74.536 -3.030 -31.099 1.00 55.06 340 GLY A N 1
ATOM 2787 C CA . GLY A 1 340 ? 74.567 -1.955 -30.092 1.00 55.06 340 GLY A CA 1
ATOM 2788 C C . GLY A 1 340 ? 75.969 -1.349 -29.894 1.00 55.06 340 GLY A C 1
ATOM 2789 O O . GLY A 1 340 ? 76.119 -0.141 -29.710 1.00 55.06 340 GLY A O 1
ATOM 2790 N N . LYS A 1 341 ? 77.025 -2.164 -30.047 1.00 55.81 341 LYS A N 1
ATOM 2791 C CA . LYS A 1 341 ? 78.428 -1.706 -30.032 1.00 55.81 341 LYS A CA 1
ATOM 2792 C C . LYS A 1 341 ? 78.873 -1.071 -31.357 1.00 55.81 341 LYS A C 1
ATOM 2794 O O . LYS A 1 341 ? 79.862 -0.343 -31.360 1.00 55.81 341 LYS A O 1
ATOM 2799 N N . SER A 1 342 ? 78.180 -1.336 -32.467 1.00 55.75 342 SER A N 1
ATOM 2800 C CA . SER A 1 342 ? 78.486 -0.779 -33.792 1.00 55.75 342 SER A CA 1
ATOM 2801 C C . SER A 1 342 ? 77.867 0.612 -33.972 1.00 55.75 342 SER A C 1
ATOM 2803 O O . SER A 1 342 ? 78.566 1.551 -34.343 1.00 55.75 342 SER A O 1
ATOM 2805 N N . ILE A 1 343 ? 76.602 0.799 -33.578 1.00 58.47 343 ILE A N 1
ATOM 2806 C CA . ILE A 1 343 ? 75.894 2.088 -33.686 1.00 58.47 343 ILE A CA 1
ATOM 2807 C C . ILE A 1 343 ? 76.530 3.170 -32.793 1.00 58.47 343 ILE A C 1
ATOM 2809 O O . ILE A 1 343 ? 76.694 4.308 -33.237 1.00 58.47 343 ILE A O 1
ATOM 2813 N N . SER A 1 344 ? 77.003 2.829 -31.584 1.00 57.75 344 SER A N 1
ATOM 2814 C CA . SER A 1 344 ? 77.718 3.801 -30.733 1.00 57.75 344 SER A CA 1
ATOM 2815 C C . SER A 1 344 ? 79.069 4.239 -31.328 1.00 57.75 344 SER A C 1
ATOM 2817 O O . SER A 1 344 ? 79.504 5.378 -31.126 1.00 57.75 344 SER A O 1
ATOM 2819 N N . ARG A 1 345 ? 79.719 3.373 -32.123 1.00 56.25 345 ARG A N 1
ATOM 2820 C CA . ARG A 1 345 ? 80.950 3.701 -32.864 1.00 56.25 345 ARG A CA 1
ATOM 2821 C C . ARG A 1 345 ? 80.656 4.590 -34.073 1.00 56.25 345 ARG A C 1
ATOM 2823 O O . ARG A 1 345 ? 81.436 5.501 -34.345 1.00 56.25 345 ARG A O 1
ATOM 2830 N N . THR A 1 346 ? 79.533 4.382 -34.759 1.00 57.66 346 THR A N 1
ATOM 2831 C CA .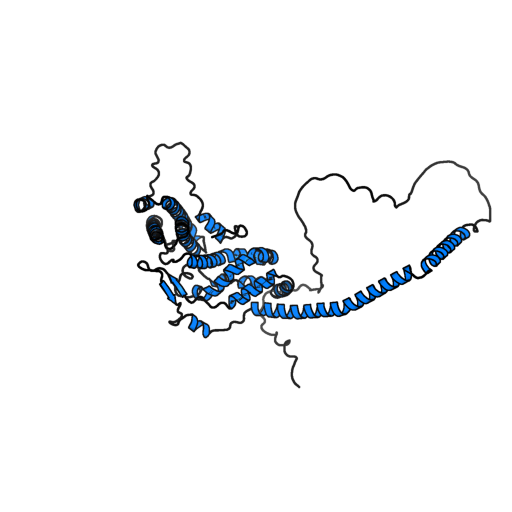 THR A 1 346 ? 79.110 5.220 -35.892 1.00 57.66 346 THR A CA 1
ATOM 2832 C C . THR A 1 346 ? 78.686 6.618 -35.433 1.00 57.66 346 THR A C 1
ATOM 2834 O O . THR A 1 346 ? 79.120 7.601 -36.027 1.00 57.66 346 THR A O 1
ATOM 2837 N N . HIS A 1 347 ? 77.969 6.740 -34.309 1.00 57.72 347 HIS A N 1
ATOM 2838 C CA . HIS A 1 347 ? 77.612 8.040 -33.721 1.00 57.72 347 HIS A CA 1
ATOM 2839 C C . HIS A 1 347 ? 78.852 8.844 -33.274 1.00 57.72 347 HIS A C 1
ATOM 2841 O O . HIS A 1 347 ? 78.941 10.048 -33.519 1.00 57.72 347 HIS A O 1
ATOM 2847 N N . LYS A 1 348 ? 79.878 8.181 -32.710 1.00 57.09 348 LYS A N 1
ATOM 2848 C CA . LYS A 1 348 ? 81.179 8.818 -32.413 1.00 57.09 348 LYS A CA 1
ATOM 2849 C C . LYS A 1 348 ? 81.934 9.267 -33.675 1.00 57.09 348 LYS A C 1
ATOM 2851 O O . LYS A 1 348 ? 82.592 10.303 -33.642 1.00 57.09 348 LYS A O 1
ATOM 2856 N N . ARG A 1 349 ? 81.822 8.542 -34.798 1.00 58.44 349 ARG A N 1
ATOM 2857 C CA . ARG A 1 349 ? 82.438 8.932 -36.085 1.00 58.44 349 ARG A CA 1
ATOM 2858 C C . ARG A 1 349 ? 81.735 10.113 -36.759 1.00 58.44 349 ARG A C 1
ATOM 2860 O O . ARG A 1 349 ? 82.418 10.953 -37.334 1.00 58.44 349 ARG A O 1
ATOM 2867 N N . VAL A 1 350 ? 80.409 10.211 -36.661 1.00 60.38 350 VAL A N 1
ATOM 2868 C CA . VAL A 1 350 ? 79.643 11.348 -37.209 1.00 60.38 350 VAL A CA 1
ATOM 2869 C C . VAL A 1 350 ? 79.880 12.619 -36.384 1.00 60.38 350 VAL A C 1
ATOM 2871 O O . VAL A 1 350 ? 80.139 13.673 -36.959 1.00 60.38 350 VAL A O 1
ATOM 2874 N N . LYS A 1 351 ? 79.941 12.514 -35.047 1.00 56.62 351 LYS A N 1
ATOM 2875 C CA . LYS A 1 351 ? 80.279 13.649 -34.167 1.00 56.62 351 LYS A CA 1
ATOM 2876 C C . LYS A 1 351 ? 81.695 14.198 -34.423 1.00 56.62 351 LYS A C 1
ATOM 2878 O O . LYS A 1 351 ? 81.876 15.410 -34.447 1.00 56.62 351 LYS A O 1
ATOM 2883 N N . ASN A 1 352 ? 82.679 13.335 -34.700 1.00 56.88 352 ASN A N 1
ATOM 2884 C CA . ASN A 1 352 ? 84.040 13.771 -35.049 1.00 56.88 352 ASN A CA 1
ATOM 2885 C C . ASN A 1 352 ? 84.163 14.372 -36.462 1.00 56.88 352 ASN A C 1
ATOM 2887 O O . ASN A 1 352 ? 85.072 15.165 -36.692 1.00 56.88 352 ASN A O 1
ATOM 2891 N N . LYS A 1 353 ? 83.264 14.039 -37.400 1.00 58.53 353 LYS A N 1
ATOM 2892 C CA . LYS A 1 353 ? 83.201 14.704 -38.714 1.00 58.53 353 LYS A CA 1
ATOM 2893 C C . LYS A 1 353 ? 82.628 16.121 -38.613 1.00 58.53 353 LYS A C 1
ATOM 2895 O O . LYS A 1 353 ? 83.139 17.022 -39.264 1.00 58.53 353 LYS A O 1
ATOM 2900 N N . PHE A 1 354 ? 81.639 16.334 -37.746 1.00 57.16 354 PHE A N 1
ATOM 2901 C CA . PHE A 1 354 ? 81.016 17.650 -37.561 1.00 57.16 354 PHE A CA 1
ATOM 2902 C C . PHE A 1 354 ? 81.942 18.672 -36.867 1.00 57.16 354 PHE A C 1
ATOM 2904 O O . PHE A 1 354 ? 81.857 19.861 -37.140 1.00 57.16 354 PHE A O 1
ATOM 2911 N N . VAL A 1 355 ? 82.867 18.218 -36.009 1.00 55.03 355 VAL A N 1
ATOM 2912 C CA . VAL A 1 355 ? 83.867 19.088 -35.348 1.00 55.03 355 VAL A CA 1
ATOM 2913 C C . VAL A 1 355 ? 85.037 19.454 -36.276 1.00 55.03 355 VAL A C 1
ATOM 2915 O O . VAL A 1 355 ? 85.671 20.485 -36.075 1.00 55.03 355 VAL A O 1
ATOM 2918 N N . ARG A 1 356 ? 85.321 18.642 -37.304 1.00 50.84 356 ARG A N 1
ATOM 2919 C CA . ARG A 1 356 ? 86.410 18.901 -38.260 1.00 50.84 356 ARG A CA 1
ATOM 2920 C C . ARG A 1 356 ? 85.994 19.855 -39.386 1.00 50.84 356 ARG A C 1
ATOM 2922 O O . ARG A 1 356 ? 86.785 20.703 -39.753 1.00 50.84 356 ARG A O 1
ATOM 2929 N N . ASN A 1 357 ? 84.735 19.804 -39.828 1.00 50.47 357 ASN A N 1
ATOM 2930 C CA . ASN A 1 357 ? 84.197 20.710 -40.854 1.00 50.47 357 ASN A CA 1
ATOM 2931 C C . ASN A 1 357 ? 83.984 22.167 -40.396 1.00 50.47 357 ASN A C 1
ATOM 2933 O O . ASN A 1 357 ? 83.555 22.979 -41.200 1.00 50.47 357 ASN A O 1
ATOM 2937 N N . LYS A 1 358 ? 84.231 22.506 -39.123 1.00 47.66 358 LYS A N 1
ATOM 2938 C CA . LYS A 1 358 ? 84.065 23.875 -38.596 1.00 47.66 358 LYS A CA 1
ATOM 2939 C C . LYS A 1 358 ? 85.396 24.633 -38.439 1.00 47.66 358 LYS A C 1
ATOM 2941 O O . LYS A 1 358 ? 85.416 25.678 -37.804 1.00 47.66 358 LYS A O 1
ATOM 2946 N N . ARG A 1 359 ? 86.513 24.077 -38.925 1.00 48.38 359 ARG A N 1
ATOM 2947 C CA . ARG A 1 359 ? 87.860 24.674 -38.817 1.00 48.38 359 ARG A CA 1
ATOM 2948 C C . ARG A 1 359 ? 88.514 25.022 -40.158 1.00 48.38 359 ARG A C 1
ATOM 2950 O O . ARG A 1 359 ? 89.618 25.540 -40.122 1.00 48.38 359 ARG A O 1
ATOM 2957 N N . ASP A 1 360 ? 87.835 24.778 -41.278 1.00 47.62 360 ASP A N 1
ATOM 2958 C CA . ASP A 1 360 ? 88.415 24.936 -42.620 1.00 47.62 360 ASP A CA 1
ATOM 2959 C C . ASP A 1 360 ? 87.715 26.036 -43.459 1.00 47.62 360 ASP A C 1
ATOM 2961 O O . ASP A 1 360 ? 87.876 26.044 -44.669 1.00 47.62 360 ASP A O 1
ATOM 2965 N N . ASP A 1 361 ? 86.961 26.955 -42.839 1.00 44.56 361 ASP A N 1
ATOM 2966 C CA . ASP A 1 361 ? 86.390 28.145 -43.509 1.00 44.56 361 ASP A CA 1
ATOM 2967 C C . ASP A 1 361 ? 86.726 29.405 -42.692 1.00 44.56 361 ASP A C 1
ATOM 2969 O O . ASP A 1 361 ? 85.895 29.902 -41.934 1.00 44.56 361 ASP A O 1
ATOM 2973 N N . PHE A 1 362 ? 87.972 29.863 -42.778 1.00 43.88 362 PHE A N 1
ATOM 2974 C CA . PHE A 1 362 ? 88.387 31.261 -42.606 1.00 43.88 362 PHE A CA 1
ATOM 2975 C C . PHE A 1 362 ? 89.709 31.438 -43.370 1.00 43.88 362 PHE A C 1
ATOM 2977 O O . PHE A 1 362 ? 90.483 30.479 -43.405 1.00 43.88 362 PHE A O 1
ATOM 2984 N N . ASP A 1 363 ? 89.900 32.635 -43.940 1.00 36.12 363 ASP A N 1
ATOM 2985 C CA . ASP A 1 363 ? 91.015 33.134 -44.782 1.00 36.12 363 ASP A CA 1
ATOM 2986 C C . ASP A 1 363 ? 90.640 33.037 -46.286 1.00 36.12 363 ASP A C 1
ATOM 2988 O O . ASP A 1 363 ? 90.380 31.944 -46.786 1.00 36.12 363 ASP A O 1
ATOM 2992 N N . ASP A 1 364 ? 90.437 34.094 -47.085 1.00 36.94 364 ASP A N 1
ATOM 2993 C CA . ASP A 1 364 ? 90.856 35.513 -47.108 1.00 36.94 364 ASP A CA 1
ATOM 2994 C C . ASP A 1 364 ? 89.717 36.345 -47.800 1.00 36.94 364 ASP A C 1
ATOM 2996 O O . ASP A 1 364 ? 88.818 35.749 -48.398 1.00 36.94 364 ASP A O 1
ATOM 3000 N N . ASP A 1 365 ? 89.541 37.671 -47.726 1.00 39.91 365 ASP A N 1
ATOM 3001 C CA . ASP A 1 365 ? 90.468 38.794 -47.932 1.00 39.91 365 ASP A CA 1
ATOM 3002 C C . ASP A 1 365 ? 89.952 40.096 -47.257 1.00 39.91 365 ASP A C 1
ATOM 3004 O O . ASP A 1 365 ? 88.746 40.298 -47.071 1.00 39.91 365 ASP A O 1
ATOM 3008 N N . GLU A 1 366 ? 90.924 40.956 -46.942 1.00 38.31 366 GLU A N 1
ATOM 3009 C CA . GLU A 1 366 ? 90.927 42.350 -46.452 1.00 38.31 366 GLU A CA 1
ATOM 3010 C C . GLU A 1 366 ? 90.214 43.316 -47.458 1.00 38.31 366 GLU A C 1
ATOM 3012 O O . GLU A 1 366 ? 89.984 42.945 -48.607 1.00 38.31 366 GLU A O 1
ATOM 3017 N N . ASP A 1 367 ? 89.675 44.501 -47.129 1.00 36.72 367 ASP A N 1
ATOM 3018 C CA . ASP A 1 367 ? 90.304 45.702 -46.552 1.00 36.72 367 ASP A CA 1
ATOM 3019 C C . ASP A 1 367 ? 89.255 46.717 -46.006 1.00 36.72 367 ASP A C 1
ATOM 3021 O O . ASP A 1 367 ? 88.160 46.858 -46.560 1.00 36.72 367 ASP A O 1
ATOM 3025 N N . ASP A 1 368 ? 89.678 47.427 -44.950 1.00 38.75 368 ASP A N 1
ATOM 3026 C CA . ASP A 1 368 ? 89.503 48.849 -44.574 1.00 38.75 368 ASP A CA 1
ATOM 3027 C C . ASP A 1 368 ? 88.112 49.520 -44.450 1.00 38.75 368 ASP A C 1
ATOM 3029 O O . ASP A 1 368 ? 87.397 49.757 -45.421 1.00 38.75 368 ASP A O 1
ATOM 3033 N N . ASP A 1 369 ? 87.760 49.942 -43.225 1.00 36.22 369 ASP A N 1
ATOM 3034 C CA . ASP A 1 369 ? 87.904 51.348 -42.789 1.00 36.22 369 ASP A CA 1
ATOM 3035 C C . ASP A 1 369 ? 87.471 51.529 -41.311 1.00 36.22 369 ASP A C 1
ATOM 3037 O O . ASP A 1 369 ? 86.537 50.891 -40.816 1.00 36.22 369 ASP A O 1
ATOM 3041 N N . ASP A 1 370 ? 88.207 52.405 -40.626 1.00 37.44 370 ASP A N 1
ATOM 3042 C CA . ASP A 1 370 ? 88.195 52.736 -39.196 1.00 37.44 370 ASP A CA 1
ATOM 3043 C C . ASP A 1 370 ? 86.853 53.252 -38.627 1.00 37.44 370 ASP A C 1
ATOM 3045 O O . ASP A 1 370 ? 86.126 53.990 -39.287 1.00 37.44 370 ASP A O 1
ATOM 3049 N N . ASP A 1 371 ? 86.570 52.943 -37.352 1.00 34.84 371 ASP A N 1
ATOM 3050 C CA . ASP A 1 371 ? 86.399 53.965 -36.297 1.00 34.84 371 ASP A CA 1
ATOM 3051 C C . ASP A 1 371 ? 86.049 53.339 -34.929 1.00 34.84 371 ASP A C 1
ATOM 3053 O O . ASP A 1 371 ? 85.081 52.590 -34.761 1.00 34.84 371 ASP A O 1
ATOM 3057 N N . ASP A 1 372 ? 86.845 53.704 -33.922 1.00 36.25 372 ASP A N 1
ATOM 3058 C CA . ASP A 1 372 ? 86.661 53.395 -32.505 1.00 36.25 372 ASP A CA 1
ATOM 3059 C C . ASP A 1 372 ? 85.421 54.091 -31.914 1.00 36.25 372 ASP A C 1
ATOM 3061 O O . ASP A 1 372 ? 85.232 55.300 -32.061 1.00 36.25 372 ASP A O 1
ATOM 3065 N N . SER A 1 373 ? 84.625 53.373 -31.116 1.00 34.44 373 SER A N 1
ATOM 3066 C CA . SER A 1 373 ? 84.053 53.932 -29.877 1.00 34.44 373 SER A CA 1
ATOM 3067 C C . SER A 1 373 ? 83.391 52.879 -28.982 1.00 34.44 373 SER A C 1
ATOM 3069 O O . SER A 1 373 ? 82.488 52.140 -29.369 1.00 34.44 373 SER A O 1
ATOM 3071 N N . ASP A 1 374 ? 83.848 52.877 -27.730 1.00 31.67 374 ASP A N 1
ATOM 3072 C CA . ASP A 1 374 ? 83.281 52.195 -26.570 1.00 31.67 374 ASP A CA 1
ATOM 3073 C C . ASP A 1 374 ? 81.778 52.477 -26.377 1.00 31.67 374 ASP A C 1
ATOM 3075 O O . ASP A 1 374 ? 81.352 53.628 -26.454 1.00 31.67 374 ASP A O 1
ATOM 3079 N N . ASN A 1 375 ? 80.985 51.459 -26.014 1.00 30.08 375 ASN A N 1
ATOM 3080 C CA . ASN A 1 375 ? 80.417 51.253 -24.665 1.00 30.08 375 ASN A CA 1
ATOM 3081 C C . ASN A 1 375 ? 79.177 50.331 -24.674 1.00 30.08 375 ASN A C 1
ATOM 3083 O O . ASN A 1 375 ? 78.251 50.511 -25.454 1.00 30.08 375 ASN A O 1
ATOM 3087 N N . SER A 1 376 ? 79.141 49.434 -23.681 1.00 29.20 376 SER A N 1
ATOM 3088 C CA . SER A 1 376 ? 77.977 48.996 -22.884 1.00 29.20 376 SER A CA 1
ATOM 3089 C C . SER A 1 376 ? 76.611 48.764 -23.564 1.00 29.20 376 SER A C 1
ATOM 3091 O O . SER A 1 376 ? 75.872 49.696 -23.870 1.00 29.20 376 SER A O 1
ATOM 3093 N N . SER A 1 377 ? 76.148 47.510 -23.582 1.00 31.30 377 SER A N 1
ATOM 3094 C CA . SER A 1 377 ? 75.138 47.033 -22.612 1.00 31.30 377 SER A CA 1
ATOM 3095 C C . SER A 1 377 ? 74.651 45.613 -22.928 1.00 31.30 377 SER A C 1
ATOM 3097 O O . SER A 1 377 ? 74.366 45.245 -24.064 1.00 31.30 377 SER A O 1
ATOM 3099 N N . ASP A 1 378 ? 74.572 44.818 -21.863 1.00 32.94 378 ASP A N 1
ATOM 3100 C CA . ASP A 1 378 ? 74.031 43.465 -21.801 1.00 32.94 378 ASP A CA 1
ATOM 3101 C C . ASP A 1 378 ? 72.588 43.348 -22.309 1.00 32.94 378 ASP A C 1
ATOM 3103 O O . ASP A 1 378 ? 71.733 44.136 -21.907 1.00 32.94 378 ASP A O 1
ATOM 3107 N N . LEU A 1 379 ? 72.279 42.258 -23.031 1.00 28.41 379 LEU A N 1
ATOM 3108 C CA . LEU A 1 379 ? 70.969 41.587 -22.982 1.00 28.41 379 LEU A CA 1
ATOM 3109 C C . LEU A 1 379 ? 71.013 40.141 -23.533 1.00 28.41 379 LEU A C 1
ATOM 3111 O O . LEU A 1 379 ? 71.009 39.888 -24.731 1.00 28.41 379 LEU A O 1
ATOM 3115 N N . LYS A 1 380 ? 71.041 39.198 -22.580 1.00 29.80 380 LYS A N 1
ATOM 3116 C CA . LYS A 1 380 ? 70.281 37.928 -22.459 1.00 29.80 380 LYS A CA 1
ATOM 3117 C C . LYS A 1 380 ? 69.729 37.240 -23.729 1.00 29.80 380 LYS A C 1
ATOM 3119 O O . LYS A 1 380 ? 68.828 37.757 -24.373 1.00 29.80 380 LYS A O 1
ATOM 3124 N N . SER A 1 381 ? 69.972 35.925 -23.838 1.00 28.56 381 SER A N 1
ATOM 3125 C CA . SER A 1 381 ? 68.979 34.924 -23.377 1.00 28.56 381 SER A CA 1
ATOM 3126 C C . SER A 1 381 ? 69.526 33.484 -23.294 1.00 28.56 381 SER A C 1
ATOM 3128 O O . SER A 1 381 ? 70.276 33.007 -24.140 1.00 28.56 381 SER A O 1
ATOM 3130 N N . SER A 1 382 ? 69.139 32.834 -22.195 1.00 30.48 382 SER A N 1
ATOM 3131 C CA . SER A 1 382 ? 69.397 31.470 -21.711 1.00 30.48 382 SER A CA 1
ATOM 3132 C C . SER A 1 382 ? 68.484 30.435 -22.391 1.00 30.48 382 SER A C 1
ATOM 3134 O O . SER A 1 382 ? 67.331 30.733 -22.675 1.00 30.48 382 SER A O 1
ATOM 3136 N N . SER A 1 383 ? 68.953 29.225 -22.719 1.00 28.77 383 SER A N 1
ATOM 3137 C CA . SER A 1 383 ? 68.948 28.015 -21.864 1.00 28.77 383 SER A CA 1
ATOM 3138 C C . SER A 1 383 ? 67.569 27.627 -21.292 1.00 28.77 383 SER A C 1
ATOM 3140 O O . SER A 1 383 ? 67.057 28.297 -20.399 1.00 28.77 383 SER A O 1
ATOM 3142 N N . SER A 1 384 ? 67.031 26.484 -21.740 1.00 26.88 384 SER A N 1
ATOM 3143 C CA . SER A 1 384 ? 65.861 25.805 -21.166 1.00 26.88 384 SER A CA 1
ATOM 3144 C C . SER A 1 384 ? 66.094 24.291 -21.147 1.00 26.88 384 SER A C 1
ATOM 3146 O O . SER A 1 384 ? 66.089 23.676 -22.208 1.00 26.88 384 SER A O 1
ATOM 3148 N N . MET A 1 385 ? 66.361 23.716 -19.963 1.00 28.72 385 MET A N 1
ATOM 3149 C CA . MET A 1 385 ? 65.781 22.449 -19.462 1.00 28.72 385 MET A CA 1
ATOM 3150 C C . MET A 1 385 ? 66.391 22.043 -18.110 1.00 28.72 385 MET A C 1
ATOM 3152 O O . MET A 1 385 ? 67.054 21.020 -17.991 1.00 28.72 385 MET A O 1
ATOM 3156 N N . GLU A 1 386 ? 66.142 22.832 -17.062 1.00 31.03 386 GLU A N 1
ATOM 3157 C CA . GLU A 1 386 ? 66.391 22.390 -15.681 1.00 31.03 386 GLU A CA 1
ATOM 3158 C C . GLU A 1 386 ? 65.527 23.197 -14.688 1.00 31.03 386 GLU A C 1
ATOM 3160 O O . GLU A 1 386 ? 66.024 24.095 -14.023 1.00 31.03 386 GLU A O 1
ATOM 3165 N N . SER A 1 387 ? 64.199 22.967 -14.631 1.00 29.45 387 SER A N 1
ATOM 3166 C CA . SER A 1 387 ? 63.340 23.641 -13.623 1.00 29.45 387 SER A CA 1
ATOM 3167 C C . SER A 1 387 ? 61.909 23.085 -13.404 1.00 29.45 387 SER A C 1
ATOM 3169 O O . SER A 1 387 ? 61.053 23.826 -12.929 1.00 29.45 387 SER A O 1
ATOM 3171 N N . LEU A 1 388 ? 61.569 21.825 -13.703 1.00 29.52 388 LEU A N 1
ATOM 3172 C CA . LEU A 1 388 ? 60.198 21.321 -13.421 1.00 29.52 388 LEU A CA 1
ATOM 3173 C C . LEU A 1 388 ? 60.150 20.061 -12.549 1.00 29.52 388 LEU A C 1
ATOM 3175 O O . LEU A 1 388 ? 59.258 19.234 -12.698 1.00 29.52 388 LEU A O 1
ATOM 3179 N N . LEU A 1 389 ? 61.092 19.923 -11.611 1.00 30.67 389 LEU A N 1
ATOM 3180 C CA . LEU A 1 389 ? 61.093 18.819 -10.640 1.00 30.67 389 LEU A CA 1
ATOM 3181 C C . LEU A 1 389 ? 61.049 19.243 -9.164 1.00 30.67 389 LEU A C 1
ATOM 3183 O O . LEU A 1 389 ? 61.167 18.385 -8.302 1.00 30.67 389 LEU A O 1
ATOM 3187 N N . ASN A 1 390 ? 60.798 20.516 -8.845 1.00 31.36 390 ASN A N 1
ATOM 3188 C CA . ASN A 1 390 ? 60.649 20.959 -7.454 1.00 31.36 390 ASN A CA 1
ATOM 3189 C C . ASN A 1 390 ? 59.415 21.847 -7.268 1.00 31.36 390 ASN A C 1
ATOM 3191 O O . ASN A 1 390 ? 59.507 23.066 -7.366 1.00 31.36 390 ASN A O 1
ATOM 3195 N N . ASN A 1 391 ? 58.266 21.227 -6.988 1.00 30.38 391 ASN A N 1
ATOM 3196 C CA . ASN A 1 391 ? 57.305 21.735 -6.000 1.00 30.38 391 ASN A CA 1
ATOM 3197 C C . ASN A 1 391 ? 56.220 20.685 -5.721 1.00 30.38 391 ASN A C 1
ATOM 3199 O O . ASN A 1 391 ? 55.050 20.832 -6.058 1.00 30.38 391 ASN A O 1
ATOM 3203 N N . TYR A 1 392 ? 56.643 19.590 -5.092 1.00 30.64 392 TYR A N 1
ATOM 3204 C CA . TYR A 1 392 ? 55.763 18.702 -4.345 1.00 30.64 392 TYR A CA 1
ATOM 3205 C C . TYR A 1 392 ? 56.054 18.974 -2.867 1.00 30.64 392 TYR A C 1
ATOM 3207 O O . TYR A 1 392 ? 57.093 18.540 -2.378 1.00 30.64 392 TYR A O 1
ATOM 3215 N N . ASN A 1 393 ? 55.203 19.793 -2.232 1.00 30.50 393 ASN A N 1
ATOM 3216 C CA . ASN A 1 393 ? 54.970 19.980 -0.785 1.00 30.50 393 ASN A CA 1
ATOM 3217 C C . ASN A 1 393 ? 54.750 21.464 -0.442 1.00 30.50 393 ASN A C 1
ATOM 3219 O O . ASN A 1 393 ? 55.714 22.196 -0.236 1.00 30.50 393 ASN A O 1
ATOM 3223 N N . ASN A 1 394 ? 53.487 21.892 -0.320 1.00 26.69 394 ASN A N 1
ATOM 3224 C CA . ASN A 1 394 ? 52.945 22.459 0.924 1.00 26.69 394 ASN A CA 1
ATOM 3225 C C . ASN A 1 394 ? 51.518 23.025 0.756 1.00 26.69 394 ASN A C 1
ATOM 3227 O O . ASN A 1 394 ? 51.221 23.741 -0.191 1.00 26.69 394 ASN A O 1
ATOM 3231 N N . VAL A 1 395 ? 50.714 22.760 1.795 1.00 28.22 395 VAL A N 1
ATOM 3232 C CA . VAL A 1 395 ? 49.456 23.408 2.230 1.00 28.22 395 VAL A CA 1
ATOM 3233 C C . VAL A 1 395 ? 48.111 22.863 1.699 1.00 28.22 395 VAL A C 1
ATOM 3235 O O . VAL A 1 395 ? 47.609 23.232 0.645 1.00 28.22 395 VAL A O 1
ATOM 3238 N N . LYS A 1 396 ? 47.484 22.042 2.561 1.00 33.72 396 LYS A N 1
ATOM 3239 C CA . LYS A 1 396 ? 46.033 21.789 2.693 1.00 33.72 396 LYS A CA 1
ATOM 3240 C C . LYS A 1 396 ? 45.276 23.045 3.163 1.00 33.72 396 LYS A C 1
ATOM 3242 O O . LYS A 1 396 ? 45.731 23.643 4.136 1.00 33.72 396 LYS A O 1
ATOM 3247 N N . LYS A 1 397 ? 44.061 23.285 2.640 1.00 26.44 397 LYS A N 1
ATOM 3248 C CA . LYS A 1 397 ? 42.758 23.369 3.367 1.00 26.44 397 LYS A CA 1
ATOM 3249 C C . LYS A 1 397 ? 41.687 24.088 2.526 1.00 26.44 397 LYS A C 1
ATOM 3251 O O . LYS A 1 397 ? 41.970 25.160 2.010 1.00 26.44 397 LYS A O 1
ATOM 3256 N N . GLY A 1 398 ? 40.460 23.559 2.529 1.00 23.81 398 GLY A N 1
ATOM 3257 C CA . GLY A 1 398 ? 39.238 24.286 2.159 1.00 23.81 398 GLY A CA 1
ATOM 3258 C C . GLY A 1 398 ? 38.298 23.471 1.276 1.00 23.81 398 GLY A C 1
ATOM 3259 O O . GLY A 1 398 ? 38.610 23.247 0.113 1.00 23.81 398 GLY A O 1
ATOM 3260 N N . ASP A 1 399 ? 37.190 23.020 1.859 1.00 31.92 399 ASP A N 1
ATOM 3261 C CA . ASP A 1 399 ? 36.053 22.370 1.203 1.00 31.92 399 ASP A CA 1
ATOM 3262 C C . ASP A 1 399 ? 35.353 23.308 0.197 1.00 31.92 399 ASP A C 1
ATOM 3264 O O . ASP A 1 399 ? 35.326 24.515 0.421 1.00 31.92 399 ASP A O 1
ATOM 3268 N N . ASP A 1 400 ? 34.814 22.761 -0.905 1.00 29.72 400 ASP A N 1
ATOM 3269 C CA . ASP A 1 400 ? 33.402 22.914 -1.323 1.00 29.72 400 ASP A CA 1
ATOM 3270 C C . ASP A 1 400 ? 33.121 22.514 -2.794 1.00 29.72 400 ASP A C 1
ATOM 3272 O O . ASP A 1 400 ? 33.761 22.959 -3.742 1.00 29.72 400 ASP A O 1
ATOM 3276 N N . LYS A 1 401 ? 32.101 21.651 -2.925 1.00 27.91 401 LYS A N 1
ATOM 3277 C CA . LYS A 1 401 ? 31.020 21.551 -3.933 1.00 27.91 401 LYS A CA 1
ATOM 3278 C C . LYS A 1 401 ? 31.234 21.839 -5.445 1.00 27.91 401 LYS A C 1
ATOM 3280 O O . LYS A 1 401 ? 31.415 22.970 -5.866 1.00 27.91 401 LYS A O 1
ATOM 3285 N N . TRP A 1 402 ? 30.875 20.793 -6.213 1.00 24.84 402 TRP A N 1
ATOM 3286 C CA . TRP A 1 402 ? 30.238 20.704 -7.552 1.00 24.84 402 TRP A CA 1
ATOM 3287 C C . TRP A 1 402 ? 30.894 21.361 -8.779 1.00 24.84 402 TRP A C 1
ATOM 3289 O O . TRP A 1 402 ? 30.944 22.575 -8.895 1.00 24.84 402 TRP A O 1
ATOM 3299 N N . PHE A 1 403 ? 31.227 20.534 -9.779 1.00 23.62 403 PHE A N 1
ATOM 3300 C CA . PHE A 1 403 ? 30.488 20.374 -11.051 1.00 23.62 403 PHE A CA 1
ATOM 3301 C C . PHE A 1 403 ? 31.353 19.519 -11.998 1.00 23.62 403 PHE A C 1
ATOM 3303 O O . PHE A 1 403 ? 32.393 19.972 -12.466 1.00 23.62 403 PHE A O 1
ATOM 3310 N N . LEU A 1 404 ? 30.939 18.283 -12.290 1.00 27.48 404 LEU A N 1
ATOM 3311 C CA . LEU A 1 404 ? 31.428 17.554 -13.465 1.00 27.48 404 LEU A CA 1
ATOM 3312 C C . LEU A 1 404 ? 30.245 17.294 -14.384 1.00 27.48 404 LEU A C 1
ATOM 3314 O O . LEU A 1 404 ? 29.622 16.239 -14.376 1.00 27.48 404 LEU A O 1
ATOM 3318 N N . ASP A 1 405 ? 29.959 18.338 -15.142 1.00 26.88 405 ASP A N 1
ATOM 3319 C CA . ASP A 1 405 ? 29.370 18.261 -16.461 1.00 26.88 405 ASP A CA 1
ATOM 3320 C C . ASP A 1 405 ? 30.529 18.056 -17.453 1.00 26.88 405 ASP A C 1
ATOM 3322 O O . ASP A 1 405 ? 31.445 18.886 -17.463 1.00 26.88 405 ASP A O 1
ATOM 3326 N N . ARG A 1 406 ? 30.549 16.934 -18.194 1.00 29.73 406 ARG A N 1
ATOM 3327 C CA . ARG A 1 406 ? 30.851 16.889 -19.640 1.00 29.73 406 ARG A CA 1
ATOM 3328 C C . ARG A 1 406 ? 30.831 15.462 -20.201 1.00 29.73 406 ARG A C 1
ATOM 3330 O O . ARG A 1 406 ? 31.743 14.662 -19.995 1.00 29.73 406 ARG A O 1
ATOM 3337 N N . ASP A 1 407 ? 29.776 15.224 -20.964 1.00 27.97 407 ASP A N 1
ATOM 3338 C CA . ASP A 1 407 ? 29.680 14.480 -22.218 1.00 27.97 407 ASP A CA 1
ATOM 3339 C C . ASP A 1 407 ? 30.958 13.886 -22.830 1.00 27.97 407 ASP A C 1
ATOM 3341 O O . ASP A 1 407 ? 31.918 14.585 -23.167 1.00 27.97 407 ASP A O 1
ATOM 3345 N N . MET A 1 408 ? 30.865 12.598 -23.168 1.00 26.27 408 MET A N 1
ATOM 3346 C CA . MET A 1 408 ? 31.561 12.037 -24.325 1.00 26.27 408 MET A CA 1
ATOM 3347 C C . MET A 1 408 ? 30.671 10.986 -25.007 1.00 26.27 408 MET A C 1
ATOM 3349 O O . MET A 1 408 ? 30.947 9.788 -24.990 1.00 26.27 408 MET A O 1
ATOM 3353 N N . VAL A 1 409 ? 29.565 11.444 -25.599 1.00 30.14 409 VAL A N 1
ATOM 3354 C CA . VAL A 1 409 ? 28.820 10.682 -26.610 1.00 30.14 409 VAL A CA 1
ATOM 3355 C C . VAL A 1 409 ? 29.369 11.086 -27.977 1.00 30.14 409 VAL A C 1
ATOM 3357 O O . VAL A 1 409 ? 29.432 12.265 -28.316 1.00 30.14 409 VAL A O 1
ATOM 3360 N N . TYR A 1 410 ? 29.825 10.102 -28.748 1.00 29.17 410 TYR A N 1
ATOM 3361 C CA . TYR A 1 410 ? 30.328 10.305 -30.102 1.00 29.17 410 TYR A CA 1
ATOM 3362 C C . TYR A 1 410 ? 29.210 10.831 -31.017 1.00 29.17 410 TYR A C 1
ATOM 3364 O O . TYR A 1 410 ? 28.226 10.138 -31.266 1.00 29.17 410 TYR A O 1
ATOM 3372 N N . ASN A 1 411 ? 29.402 12.043 -31.541 1.00 25.77 411 ASN A N 1
ATOM 3373 C CA . ASN A 1 411 ? 28.588 12.633 -32.600 1.00 25.77 411 ASN A CA 1
ATOM 3374 C C . ASN A 1 411 ? 28.768 11.859 -33.916 1.00 25.77 411 ASN A C 1
ATOM 3376 O O . ASN A 1 411 ? 29.849 11.872 -34.506 1.00 25.77 411 ASN A O 1
ATOM 3380 N N . LEU A 1 412 ? 27.688 11.255 -34.411 1.00 25.81 412 LEU A N 1
ATOM 3381 C CA . LEU A 1 412 ? 27.462 11.065 -35.843 1.00 25.81 412 LEU A CA 1
ATOM 3382 C C . LEU A 1 412 ? 26.519 12.184 -36.288 1.00 25.81 412 LEU A C 1
ATOM 3384 O O . LEU A 1 412 ? 25.328 12.163 -35.992 1.00 25.81 412 LEU A O 1
ATOM 3388 N N . SER A 1 413 ? 27.083 13.191 -36.946 1.00 23.27 413 SER A N 1
ATOM 3389 C CA . SER A 1 413 ? 26.358 14.299 -37.558 1.00 23.27 413 SER A CA 1
ATOM 3390 C C . SER A 1 413 ? 25.548 13.808 -38.761 1.00 23.27 413 SER A C 1
ATOM 3392 O O . SER A 1 413 ? 26.131 13.370 -39.752 1.00 23.27 413 SER A O 1
ATOM 3394 N N . PHE A 1 414 ? 24.225 13.936 -38.695 1.00 26.83 414 PHE A N 1
ATOM 3395 C CA . PHE A 1 414 ? 23.387 14.117 -39.877 1.00 26.83 414 PHE A CA 1
ATOM 3396 C C . PHE A 1 414 ? 22.840 15.543 -39.812 1.00 26.83 414 PHE A C 1
ATOM 3398 O O . PHE A 1 414 ? 22.210 15.924 -38.826 1.00 26.83 414 PHE A O 1
ATOM 3405 N N . GLU A 1 415 ? 23.158 16.343 -40.828 1.00 25.52 415 GLU A N 1
ATOM 3406 C CA . GLU A 1 415 ? 22.548 17.652 -41.055 1.00 25.52 415 GLU A CA 1
ATOM 3407 C C . GLU A 1 415 ? 21.037 17.461 -41.228 1.00 25.52 415 GLU A C 1
ATOM 3409 O O . GLU A 1 415 ? 20.606 16.735 -42.122 1.00 25.52 415 GLU A O 1
ATOM 3414 N N . ASN A 1 416 ? 20.242 18.099 -40.369 1.00 26.42 416 ASN A N 1
ATOM 3415 C CA . ASN A 1 416 ? 18.812 18.281 -40.582 1.00 26.42 416 ASN A CA 1
ATOM 3416 C C . ASN A 1 416 ? 18.564 19.769 -40.822 1.00 26.42 416 ASN A C 1
ATOM 3418 O O . ASN A 1 416 ? 18.784 20.594 -39.935 1.00 26.42 416 ASN A O 1
ATOM 3422 N N . GLU A 1 417 ? 18.105 20.082 -42.032 1.00 26.92 417 GLU A N 1
ATOM 3423 C CA . GLU A 1 417 ? 17.400 21.321 -42.337 1.00 26.92 417 GLU A CA 1
ATOM 3424 C C . GLU A 1 417 ? 16.121 21.408 -41.490 1.00 26.92 417 GLU A C 1
ATOM 3426 O O . GLU A 1 417 ? 15.411 20.422 -41.277 1.00 26.92 417 GLU A O 1
ATOM 3431 N N . GLU A 1 418 ? 15.846 22.610 -40.990 1.00 26.33 418 GLU A N 1
ATOM 3432 C CA . GLU A 1 418 ? 14.638 22.951 -40.249 1.00 26.33 418 GLU A CA 1
ATOM 3433 C C . GLU A 1 418 ? 13.385 22.741 -41.110 1.00 26.33 418 GLU A C 1
ATOM 3435 O O . GLU A 1 418 ? 13.241 23.327 -42.183 1.00 26.33 418 GLU A O 1
ATOM 3440 N N . ALA A 1 419 ? 12.422 21.976 -40.597 1.00 24.62 419 ALA A N 1
ATOM 3441 C CA . ALA A 1 419 ? 11.052 22.005 -41.087 1.00 24.62 419 ALA A CA 1
ATOM 3442 C C . ALA A 1 419 ? 10.086 22.053 -39.900 1.00 24.62 419 ALA A C 1
ATOM 3444 O O . ALA A 1 419 ? 9.843 21.063 -39.211 1.00 24.62 419 ALA A O 1
ATOM 3445 N N . HIS A 1 420 ? 9.530 23.244 -39.678 1.00 25.00 420 HIS A N 1
ATOM 3446 C CA . HIS A 1 420 ? 8.298 23.446 -38.926 1.00 25.00 420 HIS A CA 1
ATOM 3447 C C . HIS A 1 420 ? 7.201 22.527 -39.478 1.00 25.00 420 HIS A C 1
ATOM 3449 O O . HIS A 1 420 ? 6.903 22.596 -40.670 1.00 25.00 420 HIS A O 1
ATOM 3455 N N . PHE A 1 421 ? 6.540 21.748 -38.619 1.00 23.97 421 PHE A N 1
ATOM 3456 C CA . PHE A 1 421 ? 5.278 21.109 -38.982 1.00 23.97 421 PHE A CA 1
ATOM 3457 C C . PHE A 1 421 ? 4.162 21.453 -38.000 1.00 23.97 421 PHE A C 1
ATOM 3459 O O . PHE A 1 421 ? 4.209 21.159 -36.808 1.00 23.97 421 PHE A O 1
ATOM 3466 N N . VAL A 1 422 ? 3.162 22.117 -38.575 1.00 26.31 422 VAL A N 1
ATOM 3467 C CA . VAL A 1 422 ? 1.807 22.314 -38.072 1.00 26.31 422 VAL A CA 1
ATOM 3468 C C . VAL A 1 422 ? 1.005 21.040 -38.360 1.00 26.31 422 VAL A C 1
ATOM 3470 O O . VAL A 1 422 ? 1.205 20.398 -39.389 1.00 26.31 422 VAL A O 1
ATOM 3473 N N . ASN A 1 423 ? 0.100 20.704 -37.439 1.00 29.20 423 ASN A N 1
ATOM 3474 C CA . ASN A 1 423 ? -0.852 19.591 -37.486 1.00 29.20 423 ASN A CA 1
ATOM 3475 C C . ASN A 1 423 ? -1.514 19.369 -38.859 1.00 29.20 423 ASN A C 1
ATOM 3477 O O . ASN A 1 423 ? -2.046 20.305 -39.455 1.00 29.20 423 ASN A O 1
ATOM 3481 N N . GLY A 1 424 ? -1.598 18.106 -39.280 1.00 25.38 424 GLY A N 1
ATOM 3482 C CA . GLY A 1 424 ? -2.440 17.672 -40.393 1.00 25.38 424 GLY A CA 1
ATOM 3483 C C . GLY A 1 424 ? -2.279 16.180 -40.682 1.00 25.38 424 GLY A C 1
ATOM 3484 O O . GLY A 1 424 ? -1.165 15.695 -40.832 1.00 25.38 424 GLY A O 1
ATOM 3485 N N . GLU A 1 425 ? -3.402 15.468 -40.713 1.00 27.16 425 GLU A N 1
ATOM 3486 C CA . GLU A 1 425 ? -3.563 14.046 -41.030 1.00 27.16 425 GLU A CA 1
ATOM 3487 C C . GLU A 1 425 ? -2.749 13.590 -42.253 1.00 27.16 425 GLU A C 1
ATOM 3489 O O . GLU A 1 425 ? -2.790 14.253 -43.283 1.00 27.16 425 GLU A O 1
ATOM 3494 N N . PHE A 1 426 ? -2.138 12.399 -42.201 1.00 24.48 426 PHE A N 1
ATOM 3495 C CA . PHE A 1 426 ? -2.146 11.498 -43.359 1.00 24.48 426 PHE A CA 1
ATOM 3496 C C . PHE A 1 426 ? -1.952 10.033 -42.942 1.00 24.48 426 PHE A C 1
ATOM 3498 O O . PHE A 1 426 ? -0.925 9.616 -42.409 1.00 24.48 426 PHE A O 1
ATOM 3505 N N . VAL A 1 427 ? -2.999 9.257 -43.206 1.00 33.25 427 VAL A N 1
ATOM 3506 C CA . VAL A 1 427 ? -3.013 7.799 -43.267 1.00 33.25 427 VAL A CA 1
ATOM 3507 C C . VAL A 1 427 ? -2.275 7.366 -44.534 1.00 33.25 427 VAL A C 1
ATOM 3509 O O . VAL A 1 427 ? -2.602 7.837 -45.619 1.00 33.25 427 VAL A O 1
ATOM 3512 N N . GLY A 1 428 ? -1.367 6.398 -44.407 1.00 32.78 428 GLY A N 1
ATOM 3513 C CA . GLY A 1 428 ? -0.900 5.580 -45.528 1.00 32.78 428 GLY A CA 1
ATOM 3514 C C . GLY A 1 428 ? 0.549 5.819 -45.940 1.00 32.78 428 GLY A C 1
ATOM 3515 O O . GLY A 1 428 ? 0.844 6.797 -46.605 1.00 32.78 428 GLY A O 1
ATOM 3516 N N . GLU A 1 429 ? 1.407 4.867 -45.557 1.00 31.08 429 GLU A N 1
ATOM 3517 C CA . GLU A 1 429 ? 2.542 4.291 -46.312 1.00 31.08 429 GLU A CA 1
ATOM 3518 C C . GLU A 1 429 ? 3.670 3.858 -45.360 1.00 31.08 429 GLU A C 1
ATOM 3520 O O . GLU A 1 429 ? 4.713 4.486 -45.235 1.00 31.08 429 GLU A O 1
ATOM 3525 N N . PHE A 1 430 ? 3.471 2.721 -44.685 1.00 27.97 430 PHE A N 1
ATOM 3526 C CA . PHE A 1 430 ? 4.553 1.974 -44.022 1.00 27.97 430 PHE A CA 1
ATOM 3527 C C . PHE A 1 430 ? 4.440 0.469 -44.320 1.00 27.97 430 PHE A C 1
ATOM 3529 O O . PHE A 1 430 ? 4.655 -0.385 -43.465 1.00 27.97 430 PHE A O 1
ATOM 3536 N N . SER A 1 431 ? 4.054 0.123 -45.555 1.00 29.83 431 SER A N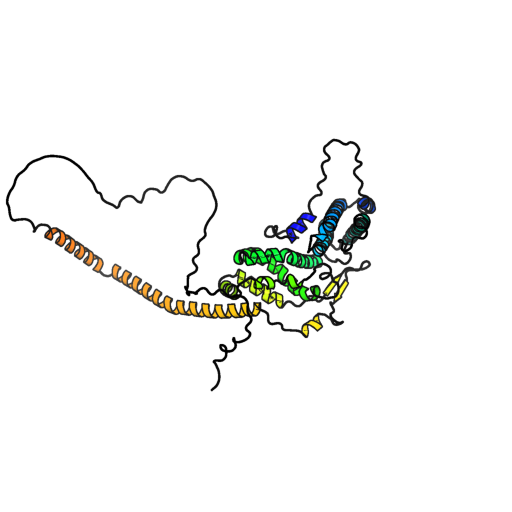 1
ATOM 3537 C CA . SER A 1 431 ? 3.879 -1.269 -46.005 1.00 29.83 431 SER A CA 1
ATOM 3538 C C . SER A 1 431 ? 4.918 -1.742 -47.033 1.00 29.83 431 SER A C 1
ATOM 3540 O O . SER A 1 431 ? 4.805 -2.859 -47.537 1.00 29.83 431 SER A O 1
ATOM 3542 N N . ALA A 1 432 ? 5.963 -0.955 -47.318 1.00 29.27 432 ALA A N 1
ATOM 3543 C CA . ALA A 1 432 ? 6.905 -1.259 -48.402 1.00 29.27 432 ALA A CA 1
ATOM 3544 C C . ALA A 1 432 ? 8.313 -1.728 -47.973 1.00 29.27 432 ALA A C 1
ATOM 3546 O O . ALA A 1 432 ? 9.129 -2.012 -48.845 1.00 29.27 432 ALA A O 1
ATOM 3547 N N . TRP A 1 433 ? 8.617 -1.883 -46.675 1.00 27.89 433 TRP A N 1
ATOM 3548 C CA . TRP A 1 433 ? 9.976 -2.260 -46.224 1.00 27.89 433 TRP A CA 1
ATOM 3549 C C . TRP A 1 433 ? 10.102 -3.634 -45.533 1.00 27.89 433 TRP A C 1
ATOM 3551 O O . TRP A 1 433 ? 11.142 -3.955 -44.970 1.00 27.89 433 TRP A O 1
ATOM 3561 N N . LEU A 1 434 ? 9.074 -4.493 -45.607 1.00 29.42 434 LEU A N 1
ATOM 3562 C CA . LEU A 1 434 ? 9.103 -5.858 -45.037 1.00 29.42 434 LEU A CA 1
ATOM 3563 C C . LEU A 1 434 ? 8.613 -6.963 -45.994 1.00 29.42 434 LEU A C 1
ATOM 3565 O O . LEU A 1 434 ? 8.062 -7.975 -45.565 1.00 29.42 434 LEU A O 1
ATOM 3569 N N . LYS A 1 435 ? 8.841 -6.825 -47.305 1.00 32.84 435 LYS A N 1
ATOM 3570 C CA . LYS A 1 435 ? 8.694 -7.948 -48.250 1.00 32.84 435 LYS A CA 1
ATOM 3571 C C . LYS A 1 435 ? 9.866 -8.006 -49.217 1.00 32.84 435 LYS A C 1
ATOM 3573 O O . LYS A 1 435 ? 9.821 -7.459 -50.310 1.00 32.84 435 LYS A O 1
ATOM 3578 N N . GLY A 1 436 ? 10.906 -8.718 -48.805 1.00 31.77 436 GLY A N 1
ATOM 3579 C CA . GLY A 1 436 ? 12.062 -8.998 -49.645 1.00 31.77 436 GLY A CA 1
ATOM 3580 C C . GLY A 1 436 ? 12.808 -10.243 -49.194 1.00 31.77 436 GLY A C 1
ATOM 3581 O O . GLY A 1 436 ? 13.981 -10.135 -48.871 1.00 31.77 436 GLY A O 1
ATOM 3582 N N . SER A 1 437 ? 12.124 -11.394 -49.108 1.00 30.56 437 SER A N 1
ATOM 3583 C CA . SER A 1 437 ? 12.717 -12.749 -49.127 1.00 30.56 437 SER A CA 1
ATOM 3584 C C . SER A 1 437 ? 11.622 -13.826 -49.088 1.00 30.56 437 SER A C 1
ATOM 3586 O O . SER A 1 437 ? 11.201 -14.213 -48.003 1.00 30.56 437 SER A O 1
ATOM 3588 N N . ASN A 1 438 ? 11.131 -14.286 -50.247 1.00 30.02 438 ASN A N 1
ATOM 3589 C CA . ASN A 1 438 ? 11.158 -15.707 -50.648 1.00 30.02 438 ASN A CA 1
ATOM 3590 C C . ASN A 1 438 ? 10.404 -15.981 -51.966 1.00 30.02 438 ASN A C 1
ATOM 3592 O O . ASN A 1 438 ? 9.350 -15.402 -52.217 1.00 30.02 438 ASN A O 1
ATOM 3596 N N . VAL A 1 439 ? 10.915 -16.991 -52.687 1.00 32.91 439 VAL A N 1
ATOM 3597 C CA . VAL A 1 439 ? 10.399 -17.673 -53.896 1.00 32.91 439 VAL A CA 1
ATOM 3598 C C . VAL A 1 439 ? 10.590 -16.862 -55.191 1.00 32.91 439 VAL A C 1
ATOM 3600 O O . VAL A 1 439 ? 10.008 -15.800 -55.354 1.00 32.91 439 VAL A O 1
ATOM 3603 N N . ARG A 1 440 ? 11.410 -17.285 -56.158 1.00 33.62 440 ARG A N 1
ATOM 3604 C CA . ARG A 1 440 ? 11.601 -18.628 -56.723 1.00 33.62 440 ARG A CA 1
ATOM 3605 C C . ARG A 1 440 ? 13.004 -18.777 -57.313 1.00 33.62 440 ARG A C 1
ATOM 3607 O O . ARG A 1 440 ? 13.505 -17.759 -57.837 1.00 33.62 440 ARG A O 1
#

Foldseek 3Di:
DPDDPLCCPFPLNVLLVLLVDFDPPPPPPPDDPDDPPPDDPLCVVQVVVCVVPVVLVRLLVSLLVLLVVLQVCVVVDPQSLLSLLSSLLVSLVSLCVSVVNDCVPPCSLVSSVSSLVSVVVSCCPVPPPPPPGRHHDQWDADNVVSVLVSLQSSLQRRLVVLLVVCLVPVQVSLVSCLVSCLSHLLSLLQAVVVLPDPDDDPNVSRDDPSVVSNNCVSCVNPDLLVLLQVVLPDVSSVSVLVSNVVSNVDHHDQKDWTDDPPDHIDIDGDDDPNHGPNVVVVVDDDDPDVSVVSVVSSVVVNVVVVVVVVVCCVVVVVVVVVVVVVVVVVVCCVVPPCCVVVVVVVVVVVVVVVVVVVPPPDDDDDDDDDDDDDDDDDDDDDDDDDDDPDDDDDDDDDDDDDDDDDDDDDDPDDDDDDDDDDDDDDDDDPPPPPDDDDDD

Mean predicted aligned error: 17.02 Å

Radius of gyration: 40.14 Å; Cα contacts (8 Å, |Δi|>4): 280; chains: 1; bounding box: 115×74×93 Å

pLDDT: mean 73.79, std 24.72, range [23.27, 98.38]

=== Feature glossary ===
Key to the feature types in this record:

pLDDT. pLDDT is the predicted lDDT-Cα score: AlphaFold's confidence that the local environment of each residue (all inter-atomic distances within 15 Å) is correctly placed. It is a per-residue number between 0 and 100, with higher meaning more reliable.

Radius of gyration, Cα contacts, bounding box. The geometric summary reports three shape descriptors. Rg (radius of gyration) measures how spread out the Cα atoms are about their centre of mass; compact globular proteins have small Rg, elongated or unfolded ones large. Cα contacts (<8 Å, |i−j|>4) count long-range residue pairs in spatial proximity — high for tightly packed folds, near zero for rods or random coil. The bounding-box extents give the protein's footprint along x, y, z in Å.

Backbone torsions (φ/ψ). Backbone dihedral angles. Every residue except chain termini has a φ (preceding-C → N → Cα → C) and a ψ (N → Cα → C → next-N). They are reported in degrees following the IUPAC sign convention. Secondary structure is essentially a statement about which (φ, ψ) basin each residue occupies.

Contact-map, Ramachandran, and PAE plots. Plot images: a contact map (which residues are close in 3D, as an N×N binary image), a Ramachandran scatter (backbone torsion angles, revealing secondary-structure composition at a glance), and — for AlphaFold structures — a PAE heatmap (pairwise prediction confidence).

Predicted aligned error. Predicted Aligned Error (PAE) is an AlphaFold confidence matrix: entry (i, j) is the expected error in the position of residue j, in ångströms, when the prediction is superimposed on the true structure at residue i. Low PAE within a block of residues means that block is internally rigid and well-predicted; high PAE between two blocks means their relative placement is uncertain even if each block individually is confident.

Secondary structure (3-state, P-SEA). Three-state secondary structure (P-SEA) collapses the eight DSSP classes into helix (a), strand (b), and coil (c). P-SEA assigns these from Cα geometry alone — distances and angles — without requiring backbone oxygens, so it works on any Cα trace.

Solvent-accessible surface area. Solvent-accessible surface area (SASA) is the area in Å² traced out by the centre of a 1.4 Å probe sphere (a water molecule) rolled over the protein's van der Waals surface (Shrake–Rupley / Lee–Richards construction). Buried residues have near-zero SASA; fully exposed residues can exceed 200 Å². The total SASA scales roughly with the number of surface residues.

Foldseek 3Di. The Foldseek 3Di string encodes local tertiary geometry as a 20-letter alphabet — one character per residue — derived from the relative positions of nearby Cα atoms. Unlike the amino-acid sequence, 3Di is a direct function of the 3D structure, so two proteins with the same fold have similar 3Di strings even at low sequence identity.

B-factor. For experimental (PDB) structures, the B-factor (temperature factor) quantifies the positional spread of each atom in the crystal — a combination of thermal vibration and static disorder — in units of Å². High B-factors mark flexible loops or poorly resolved regions; low B-factors mark the rigid, well-ordered core.

mmCIF coordinates. The mmCIF block holds the 3D Cartesian coordinates of each backbone atom (N, Cα, C, O) in ångströms. mmCIF is the PDB's canonical archive format — a tagged-loop text representation of the atomic model.

InterPro / GO / CATH / organism. Functional annotations link the protein to curated databases. InterPro entries identify conserved domains and families by matching the sequence against member-database signatures (Pfam, PROSITE, CDD, …). Gene Ontology (GO) terms describe molecular function, biological process, and cellular component in a controlled vocabulary. CATH places the structure in a hierarchical fold classification (Class/Architecture/Topology/Homologous-superfamily). The organism is the source species.

Rendered structure images. Structure images are PyMOL renders from six orthogonal camera directions. Cartoon representation draws helices as coils and strands as arrows; sticks shows the backbone as bonds; surface shows the solvent-excluded envelope. Rainbow coloring maps sequence position to hue (blue→red, N→C); chain coloring assigns a distinct color per polypeptide.

Sequence. This is the polypeptide sequence — one letter per residue, N-terminus first. Length ranges from a few dozen residues for small domains to over a thousand for large multi-domain proteins.

Secondary structure (8-state, DSSP). The SS8 string is DSSP's per-residue secondary-structure call. α-helix (H) means an i→i+4 H-bond ladder; β-strand (E) means the residue participates in a β-sheet; 3₁₀ (G) and π (I) are tighter and wider helices; T/S are turns/bends; '-' is loop.

Nearest PDB structures. Structural nearest neighbors (via Foldseek easy-search vs the PDB). Reported per hit: target PDB id, E-value, and alignment TM-score. A TM-score above ~0.5 is the conventional threshold for 'same fold'.